Protein AF-A0A374HXA7-F1 (afdb_monomer)

Radius of gyration: 33.45 Å; Cα contacts (8 Å, |Δi|>4): 1438; chains: 1; bounding box: 85×51×98 Å

Solvent-accessible surface area (backbone atoms only — not comparable to full-atom values): 37582 Å² total; per-residue (Å²): 129,77,46,57,69,75,50,58,66,59,47,83,54,47,53,23,34,38,79,56,35,94,70,62,33,41,44,77,43,70,46,95,61,32,45,56,42,72,43,68,45,70,89,62,51,82,72,79,37,51,30,40,74,15,25,34,82,75,43,75,74,62,64,62,28,58,58,77,46,30,28,41,31,33,42,71,48,65,69,57,17,56,56,17,48,23,6,23,56,74,55,38,49,47,51,46,40,33,75,71,71,15,37,34,33,28,55,24,65,52,93,85,64,51,44,26,39,43,86,40,68,50,73,89,54,49,69,54,46,46,38,56,70,87,42,48,52,41,41,76,64,45,59,63,50,49,54,50,42,48,74,71,70,35,42,35,40,44,44,42,46,38,64,42,48,34,9,43,32,33,54,71,71,51,82,58,89,52,55,45,37,38,16,39,75,57,72,57,32,30,28,49,46,52,54,51,51,48,50,56,51,46,20,63,78,63,74,42,64,68,74,45,77,36,57,28,36,31,89,70,79,26,52,56,62,21,27,34,37,29,34,97,87,50,77,52,74,48,53,27,59,80,28,64,69,34,27,40,56,74,66,40,32,46,46,44,71,26,32,48,68,29,92,60,21,30,59,56,34,54,27,24,24,40,38,41,61,31,42,61,32,64,73,81,36,56,92,73,47,46,66,59,24,36,10,21,40,30,30,30,38,76,66,16,47,54,50,49,62,67,30,42,82,55,36,51,75,46,86,45,50,68,68,55,51,40,38,94,36,62,34,47,68,35,40,40,70,76,46,78,62,36,78,58,56,49,76,46,64,85,46,94,54,39,73,74,72,54,81,52,72,80,53,63,46,62,52,53,57,70,70,56,57,54,63,62,64,49,57,60,62,70,49,89,62,78,95,40,56,82,77,60,14,32,22,39,32,26,40,35,64,64,35,47,97,31,32,63,61,18,52,52,26,61,74,48,32,57,48,81,41,49,36,36,33,39,19,27,33,50,39,88,53,61,28,51,60,51,46,56,53,48,35,76,73,38,89,47,38,44,74,45,82,44,74,66,53,51,65,23,38,25,47,43,58,33,58,73,73,50,83,29,49,22,39,32,41,48,59,31,64,25,39,45,39,48,50,35,66,42,53,38,51,50,51,14,60,77,66,71,33,50,26,16,36,32,50,39,57,30,35,92,90,41,85,75,73,61,94,68,69,59,75,48,77,34,40,14,67,56,46,37,35,33,47,36,35,65,56,31,64,52,55,56,43,58,36,35,34,40,36,81,81,39,75,91,60,69,51,56,46,87,31,80,31,54,37,31,42,39,39,50,46,60,53,26,65,72,31,75,29,34,29,38,33,41,47,53,39,37,38,50,66,77,82,58,82,83,41,85,85,55,52,91,52,69,69,51,50,53,33,37,53,48,34,51,52,50,42,63,73,66,58,81,78,86,43,77,64,42,54,45,17,46,48,26,34,55,22,52,54,28,39,50,49,30,35,48,35,60,69,54,68,36,51,85,80,41,46,67,62,39,50,54,18,46,52,40,24,43,72,39,18,70,38,39,73,82,40,87,48,55,71,67,54,35,50,50,22,56,44,27,47,80,42,56,65,57,56,42,50,52,52,52,56,49,39,67,74,66,70,64,88,64,62,79,112

Sequence (717 aa):
MENISRIKEKCVGCKSCEQSCPKHCISMVENKEGFWYPSVDEKSCIECKVCLKKCPVENTEFHRNEPHKVWAWRNKNDVDIMRSASGGAADSAAKTILQMGGVVYGAAYDEQLAVSHIEVTDEAEREKLQSSKYVQSDPKDSYTKVKQRLSEGKTVLFTGTPCQIAGLYAFLGGNPENLYTVDLICHGVPSPKFFKKYLEYQNKQMAGRVIYFNFRSKDKRGWGTQYLLKTKTKTKTKTLSLDRYGKHFMDGDCYRESCYQCAYANTSRVGDLTVGDFWGSAKNHPNFYSPKGVSSVFVNTEKGQKLFEMMRVLAEVEEATLEEGMVKQGNLIKPSMRPNERNTFYEKIDEDNFMGDLKVGIQPKERLKAVIPAGAVRLLKKWGGGVTEENYKVSVIVPVYNVAPFLEKCVESILSQTWDFIEIILVDDGSTDNSGLICDQMKQKDDRVKVLHKSNGGVSAARNSGMEIASGGFICFVDGDDYVMPDYVEYMLEQLIKNDADIALTTQMFGNFDEKQVKNDEITTWNGEDAVEAILCYRVPIGCYCKLFRADFLEDVRFIPEIFIGEGFNFNVAVFQKADKVVVGKRKTYYYRRDNPTSAMTKFSIKKCECGLWALDVIKQNLKIHSKRIDAAWTYANWRTHSDFYDMCVLARVEKEYPEMYKKCLKVTRKDALSALYVPTSKQNKLRAVIMWVCPVAISFAMRVRKLKYHVNVSNR

Mean predicted aligned error: 14.67 Å

Structure (mmCIF, N/CA/C/O backbone):
data_AF-A0A374HXA7-F1
#
_entry.id   AF-A0A374HXA7-F1
#
loop_
_atom_site.group_PDB
_atom_site.id
_atom_site.type_symbol
_atom_site.label_atom_id
_atom_site.label_alt_id
_atom_site.label_comp_id
_atom_site.label_asym_id
_atom_site.label_entity_id
_atom_site.label_seq_id
_atom_site.pdbx_PDB_ins_code
_atom_site.Cartn_x
_atom_site.Cartn_y
_atom_site.Cartn_z
_atom_site.occupancy
_atom_site.B_iso_or_equiv
_atom_site.auth_seq_id
_atom_site.auth_comp_id
_atom_site.auth_asym_id
_atom_site.auth_atom_id
_atom_site.pdbx_PDB_model_num
ATOM 1 N N . MET A 1 1 ? -9.224 16.517 45.996 1.00 68.94 1 MET A N 1
ATOM 2 C CA . MET A 1 1 ? -10.367 15.589 46.108 1.00 68.94 1 MET A CA 1
ATOM 3 C C . MET A 1 1 ? -10.057 14.274 45.420 1.00 68.94 1 MET A C 1
ATOM 5 O O . MET A 1 1 ? -9.397 14.265 44.383 1.00 68.94 1 MET A O 1
ATOM 9 N N . GLU A 1 2 ? -10.547 13.168 45.967 1.00 88.44 2 GLU A N 1
ATOM 10 C CA . GLU A 1 2 ? -10.361 11.831 45.398 1.00 88.44 2 GLU A CA 1
ATOM 11 C C . GLU A 1 2 ? -11.496 11.499 44.413 1.00 88.44 2 GLU A C 1
ATOM 13 O O . GLU A 1 2 ? -12.409 10.725 44.697 1.00 88.44 2 GLU A O 1
ATOM 18 N N . ASN A 1 3 ? -11.468 12.143 43.244 1.00 93.75 3 ASN A N 1
ATOM 19 C CA . ASN A 1 3 ? -12.475 11.987 42.193 1.00 93.75 3 ASN A CA 1
ATOM 20 C C . ASN A 1 3 ? -11.829 11.849 40.798 1.00 93.75 3 ASN A C 1
ATOM 22 O O . ASN A 1 3 ? -10.604 11.787 40.661 1.00 93.75 3 ASN A O 1
ATOM 26 N N . ILE A 1 4 ? -12.662 11.790 39.752 1.00 96.12 4 ILE A N 1
ATOM 27 C CA . ILE A 1 4 ? -12.236 11.541 38.367 1.00 96.12 4 ILE A CA 1
ATOM 28 C C . ILE A 1 4 ? -11.246 12.576 37.810 1.00 96.12 4 ILE A C 1
ATOM 30 O O . ILE A 1 4 ? -10.474 12.243 36.910 1.00 96.12 4 ILE A O 1
ATOM 34 N N . SER A 1 5 ? -11.189 13.790 38.366 1.00 94.06 5 SER A N 1
ATOM 35 C CA . SER A 1 5 ? -10.244 14.830 37.937 1.00 94.06 5 SER A CA 1
ATOM 36 C C . SER A 1 5 ? -8.780 14.381 38.054 1.00 94.06 5 SER A C 1
ATOM 38 O O . SER A 1 5 ? -7.917 14.900 37.346 1.00 94.06 5 SER A O 1
ATOM 40 N N . ARG A 1 6 ? -8.477 13.368 38.884 1.00 93.88 6 ARG A N 1
ATOM 41 C CA . ARG A 1 6 ? -7.122 12.804 39.018 1.00 93.88 6 ARG A CA 1
ATOM 42 C C . ARG A 1 6 ? -6.629 12.051 37.776 1.00 93.88 6 ARG A C 1
ATOM 44 O O . ARG A 1 6 ? -5.423 11.912 37.599 1.00 93.88 6 ARG A O 1
ATOM 51 N N . ILE A 1 7 ? -7.541 11.565 36.929 1.00 95.19 7 ILE A N 1
ATOM 52 C CA . ILE A 1 7 ? -7.211 10.724 35.768 1.00 95.19 7 ILE A CA 1
ATOM 53 C C . ILE A 1 7 ? -6.470 11.523 34.686 1.00 95.19 7 ILE A C 1
ATOM 55 O O . ILE A 1 7 ? -5.602 10.972 34.006 1.00 95.19 7 ILE A O 1
ATOM 59 N N . LYS A 1 8 ? -6.777 12.823 34.550 1.00 93.88 8 LYS A N 1
ATOM 60 C CA . LYS A 1 8 ? -6.122 13.748 33.608 1.00 93.88 8 LYS A CA 1
ATOM 61 C C . LYS A 1 8 ? -5.997 13.131 32.201 1.00 93.88 8 LYS A C 1
ATOM 63 O O . LYS A 1 8 ? -6.956 12.549 31.692 1.00 93.88 8 LYS A O 1
ATOM 68 N N . GLU A 1 9 ? -4.818 13.222 31.587 1.00 94.25 9 GLU A N 1
ATOM 69 C CA . GLU A 1 9 ? -4.494 12.764 30.227 1.00 94.25 9 GLU A CA 1
ATOM 70 C C . GLU A 1 9 ? -4.690 11.257 30.004 1.00 94.25 9 GLU A C 1
ATOM 72 O O . GLU A 1 9 ? -4.913 10.834 28.870 1.00 94.25 9 GLU A O 1
ATOM 77 N N . LYS A 1 10 ? -4.711 10.448 31.074 1.00 96.81 10 LYS A N 1
ATOM 78 C CA . LYS A 1 10 ? -4.969 9.001 30.986 1.00 96.81 10 LYS A CA 1
ATOM 79 C C . LYS A 1 10 ? -6.426 8.666 30.674 1.00 96.81 10 LYS A C 1
ATOM 81 O O . LYS A 1 10 ? -6.727 7.515 30.374 1.00 96.81 10 LYS A O 1
ATOM 86 N N . CYS A 1 11 ? -7.341 9.636 30.769 1.00 97.44 11 CYS A N 1
ATOM 87 C CA . CYS A 1 11 ? -8.768 9.429 30.514 1.00 97.44 11 CYS A CA 1
ATOM 88 C C . CYS A 1 11 ? -8.961 8.797 29.133 1.00 97.44 11 CYS A C 1
ATOM 90 O O . CYS A 1 11 ? -8.232 9.114 28.219 1.00 97.44 11 CYS A O 1
ATOM 92 N N . VAL A 1 12 ? -9.937 7.919 28.932 1.00 97.12 12 VAL A N 1
ATOM 93 C CA . VAL A 1 12 ? -10.193 7.328 27.599 1.00 97.12 12 VAL A CA 1
ATOM 94 C C . VAL A 1 12 ? -11.426 7.924 26.915 1.00 97.12 12 VAL A C 1
ATOM 96 O O . VAL A 1 12 ? -11.787 7.526 25.814 1.00 97.12 12 VAL A O 1
ATOM 99 N N . GLY A 1 13 ? -12.083 8.890 27.565 1.00 96.75 13 GLY A N 1
ATOM 100 C CA . GLY A 1 13 ? -13.250 9.593 27.029 1.00 96.75 13 GLY A CA 1
ATOM 101 C C . GLY A 1 13 ? -14.524 8.743 26.917 1.00 96.75 13 GLY A C 1
ATOM 102 O O . GLY A 1 13 ? -15.395 9.070 26.122 1.00 96.75 13 GLY A O 1
ATOM 103 N N . CYS A 1 14 ? -14.650 7.663 27.695 1.00 96.88 14 CYS A N 1
ATOM 104 C CA . CYS A 1 14 ? -15.770 6.716 27.617 1.00 96.88 14 CYS A CA 1
ATOM 105 C C . CYS A 1 14 ? -17.071 7.180 28.304 1.00 96.88 14 CYS A C 1
ATOM 107 O O . CYS A 1 14 ? -18.070 6.480 28.237 1.00 96.88 14 CYS A O 1
ATOM 109 N N . LYS A 1 15 ? -17.071 8.323 29.006 1.00 97.44 15 LYS A N 1
ATOM 110 C CA . LYS A 1 15 ? -18.226 8.882 29.749 1.00 97.44 15 LYS A CA 1
ATOM 111 C C . LYS A 1 15 ? -18.826 8.010 30.868 1.00 97.44 15 LYS A C 1
ATOM 113 O O . LYS A 1 15 ? -19.816 8.408 31.474 1.00 97.44 15 LYS A O 1
ATOM 118 N N . SER A 1 16 ? -18.203 6.884 31.231 1.00 97.88 16 SER A N 1
ATOM 119 C CA . SER A 1 16 ? -18.674 6.036 32.344 1.00 97.88 16 SER A CA 1
ATOM 120 C C . SER A 1 16 ? -18.820 6.813 33.662 1.00 97.88 16 SER A C 1
ATOM 122 O O . SER A 1 16 ? -19.809 6.666 34.376 1.00 97.88 16 SER A O 1
ATOM 124 N N . CYS A 1 17 ? -17.861 7.692 33.972 1.00 97.75 17 CYS A N 1
ATOM 125 C CA . CYS A 1 17 ? -17.876 8.510 35.187 1.00 97.75 17 CYS A CA 1
ATOM 126 C C . CYS A 1 17 ? -19.043 9.510 35.241 1.00 97.75 17 CYS A C 1
ATOM 128 O O . CYS A 1 17 ? -19.656 9.649 36.296 1.00 97.75 17 CYS A O 1
ATOM 130 N N . GLU A 1 18 ? -19.350 10.167 34.121 1.00 98.19 18 GLU A N 1
ATOM 131 C CA . GLU A 1 18 ? -20.475 11.096 33.965 1.00 98.19 18 GLU A CA 1
ATOM 132 C C . GLU A 1 18 ? -21.802 10.358 34.168 1.00 98.19 18 GLU A C 1
ATOM 134 O O . GLU A 1 18 ? -22.585 10.720 35.043 1.00 98.19 18 GLU A O 1
ATOM 139 N N . GLN A 1 19 ? -21.999 9.248 33.450 1.00 98.00 19 GLN A N 1
ATOM 140 C CA . GLN A 1 19 ? -23.232 8.458 33.520 1.00 98.00 19 GLN A CA 1
ATOM 141 C C . GLN A 1 19 ? -23.414 7.738 34.868 1.00 98.00 19 GLN A C 1
ATOM 143 O O . GLN A 1 19 ? -24.538 7.434 35.256 1.00 98.00 19 GLN A O 1
ATOM 148 N N . SER A 1 20 ? -22.330 7.474 35.606 1.00 97.62 20 SER A N 1
ATOM 149 C CA . SER A 1 20 ? -22.387 6.837 36.932 1.00 97.62 20 SER A CA 1
ATOM 150 C C . SER A 1 20 ? -22.586 7.822 38.086 1.00 97.62 20 SER A C 1
ATOM 152 O O . SER A 1 20 ? -22.732 7.384 39.228 1.00 97.62 20 SER A O 1
ATOM 154 N N . CYS A 1 21 ? -22.499 9.134 37.849 1.00 97.62 21 CYS A N 1
ATOM 155 C CA . CYS A 1 21 ? -22.486 10.113 38.930 1.00 97.62 21 CYS A CA 1
ATOM 156 C C . CYS A 1 21 ? -23.879 10.258 39.573 1.00 97.62 21 CYS A C 1
ATOM 158 O O . CYS A 1 21 ? -24.781 10.787 38.926 1.00 97.62 21 CYS A O 1
ATOM 160 N N . PRO A 1 22 ? -24.067 9.905 40.862 1.00 96.44 22 PRO A N 1
ATOM 161 C CA . PRO A 1 22 ? -25.383 9.968 41.508 1.00 96.44 22 PRO A CA 1
ATOM 162 C C . PRO A 1 22 ? -25.876 11.400 41.764 1.00 96.44 22 PRO A C 1
ATOM 164 O O . PRO A 1 22 ? -27.044 11.607 42.073 1.00 96.44 22 PRO A O 1
ATOM 167 N N . LYS A 1 23 ? -24.981 12.392 41.690 1.00 97.50 23 LYS A N 1
ATOM 168 C CA . LYS A 1 23 ? -25.300 13.817 41.854 1.00 97.50 23 LYS A CA 1
ATOM 169 C C . LYS A 1 23 ? -25.312 14.582 40.535 1.00 97.50 23 LYS A C 1
ATOM 171 O O . LYS A 1 23 ? -25.520 15.786 40.562 1.00 97.50 23 LYS A O 1
ATOM 176 N N . HIS A 1 24 ? -25.054 13.908 39.409 1.00 96.56 24 HIS A N 1
ATOM 177 C CA . HIS A 1 24 ? -24.938 14.534 38.088 1.00 96.56 24 HIS A CA 1
ATOM 178 C C . HIS A 1 24 ? -23.990 15.752 38.062 1.00 96.56 24 HIS A C 1
ATOM 180 O O . HIS A 1 24 ? -24.164 16.674 37.276 1.00 96.56 24 HIS A O 1
ATOM 186 N N . CYS A 1 25 ? -22.964 15.752 38.922 1.00 97.12 25 CYS A N 1
ATOM 187 C CA . CYS A 1 25 ? -22.011 16.854 39.075 1.00 97.12 25 CYS A CA 1
ATOM 188 C C . CYS A 1 25 ? -20.751 16.685 38.208 1.00 97.12 25 CYS A C 1
ATOM 190 O O . CYS A 1 25 ? -19.759 17.376 38.416 1.00 97.12 25 CYS A O 1
ATOM 192 N N . ILE A 1 26 ? -20.749 15.719 37.286 1.00 97.94 26 ILE A N 1
ATOM 193 C CA . ILE A 1 26 ? -19.652 15.465 36.348 1.00 97.94 26 ILE A CA 1
ATOM 194 C C . ILE A 1 26 ? -20.184 15.752 34.952 1.00 97.94 26 ILE A C 1
ATOM 196 O O . ILE A 1 26 ? -21.222 15.211 34.586 1.00 97.94 26 ILE A O 1
ATOM 200 N N . SER A 1 27 ? -19.466 16.566 34.186 1.00 96.94 27 SER A N 1
ATOM 201 C CA . SER A 1 27 ? -19.763 16.860 32.782 1.00 96.94 27 SER A CA 1
ATOM 202 C C . SER A 1 27 ? -18.534 16.619 31.917 1.00 96.94 27 SER A C 1
ATOM 204 O O . SER A 1 27 ? -17.401 16.784 32.369 1.00 96.94 27 SER A O 1
ATOM 206 N N . MET A 1 28 ? -18.731 16.209 30.671 1.00 96.44 28 MET A N 1
ATOM 207 C CA . MET A 1 28 ? -17.635 16.003 29.724 1.00 96.44 28 MET A CA 1
ATOM 208 C C . MET A 1 28 ? -17.386 17.271 28.906 1.00 96.44 28 MET A C 1
ATOM 210 O O . MET A 1 28 ? -18.172 17.621 28.030 1.00 96.44 28 MET A O 1
ATOM 214 N N . VAL A 1 29 ? -16.274 17.951 29.186 1.00 96.00 29 VAL A N 1
ATOM 215 C CA . VAL A 1 29 ? -15.919 19.245 28.589 1.00 96.00 29 VAL A CA 1
ATOM 216 C C . VAL A 1 29 ? -14.801 19.065 27.568 1.00 96.00 29 VAL A C 1
ATOM 218 O O . VAL A 1 29 ? -13.865 18.290 27.770 1.00 96.00 29 VAL A O 1
ATOM 221 N N . GLU A 1 30 ? -14.914 19.768 26.445 1.00 95.69 30 GLU A N 1
ATOM 222 C CA . GLU A 1 30 ? -13.902 19.802 25.392 1.00 95.69 30 GLU A CA 1
ATOM 223 C C . GLU A 1 30 ? -12.666 20.593 25.856 1.00 95.69 30 GLU A C 1
ATOM 225 O O . GLU A 1 30 ? -12.782 21.718 26.342 1.00 95.69 30 GLU A O 1
ATOM 230 N N . ASN A 1 31 ? -11.471 20.012 25.726 1.00 95.75 31 ASN A N 1
ATOM 231 C CA . ASN A 1 31 ? -10.217 20.726 25.966 1.00 95.75 31 ASN A CA 1
ATOM 232 C C . ASN A 1 31 ? -9.787 21.542 24.728 1.00 95.75 31 ASN A C 1
ATOM 234 O O . ASN A 1 31 ? -10.394 21.459 23.664 1.00 95.75 31 ASN A O 1
ATOM 238 N N . LYS A 1 32 ? -8.677 22.287 24.824 1.00 96.00 32 LYS A N 1
ATOM 239 C CA . LYS A 1 32 ? -8.148 23.093 23.702 1.00 96.00 32 LYS A CA 1
ATOM 240 C C . LYS A 1 32 ? -7.910 22.302 22.401 1.00 96.00 32 LYS A C 1
ATOM 242 O O . LYS A 1 32 ? -8.096 22.839 21.311 1.00 96.00 32 LYS A O 1
ATOM 247 N N . GLU A 1 33 ? -7.542 21.024 22.512 1.00 96.94 33 GLU A N 1
ATOM 248 C CA . GLU A 1 33 ? -7.265 20.132 21.375 1.00 96.94 33 GLU A CA 1
ATOM 249 C C . GLU A 1 33 ? -8.539 19.539 20.752 1.00 96.94 33 GLU A C 1
ATOM 251 O O . GLU A 1 33 ? -8.500 18.966 19.661 1.00 96.94 33 GLU A O 1
ATOM 256 N N . GLY A 1 34 ? -9.678 19.667 21.434 1.00 97.06 34 GLY A N 1
ATOM 257 C CA . GLY A 1 34 ? -10.958 19.136 20.993 1.00 97.06 34 GLY A CA 1
ATOM 258 C C . GLY A 1 34 ? -11.357 17.787 21.571 1.00 97.06 34 GLY A C 1
ATOM 259 O O . GLY A 1 34 ? -12.318 17.191 21.095 1.00 97.06 34 GLY A O 1
ATOM 260 N N . PHE A 1 35 ? -10.614 17.261 22.543 1.00 97.94 35 PHE A N 1
ATOM 261 C CA . PHE A 1 35 ? -10.935 16.002 23.214 1.00 97.94 35 PHE A CA 1
ATOM 262 C C . PHE A 1 35 ? -11.788 16.253 24.455 1.00 97.94 35 PHE A C 1
ATOM 264 O O . PHE A 1 35 ? -11.532 17.188 25.213 1.00 97.94 35 PHE A O 1
ATOM 271 N N . TRP A 1 36 ? -12.743 15.364 24.727 1.00 95.50 36 TRP A N 1
ATOM 272 C CA . TRP A 1 36 ? -13.553 15.451 25.942 1.00 95.50 36 TRP A CA 1
ATOM 273 C C . TRP A 1 36 ? -12.851 14.849 27.165 1.00 95.50 36 TRP A C 1
ATOM 275 O O . TRP A 1 36 ? -12.339 13.718 27.122 1.00 95.50 36 TRP A O 1
ATOM 285 N N . TYR A 1 37 ? -12.888 15.596 28.267 1.00 97.00 37 TYR A N 1
ATOM 286 C CA . TYR A 1 37 ? -12.407 15.208 29.591 1.00 97.00 37 TYR A CA 1
ATOM 287 C C . TYR A 1 37 ? -13.462 15.523 30.659 1.00 97.00 37 TYR A C 1
ATOM 289 O O . TYR A 1 37 ? -14.239 16.462 30.494 1.00 97.00 37 TYR A O 1
ATOM 297 N N . PRO A 1 38 ? -13.506 14.753 31.755 1.00 97.06 38 PRO A N 1
ATOM 298 C CA . PRO A 1 38 ? -14.453 15.011 32.826 1.00 97.06 38 PRO A CA 1
ATOM 299 C C . PRO A 1 38 ? -14.080 16.286 33.591 1.00 97.06 38 PRO A C 1
ATOM 301 O O . PRO A 1 38 ? -12.936 16.458 34.009 1.00 97.06 38 PRO A O 1
ATOM 304 N N . SER A 1 39 ? -15.073 17.140 33.808 1.00 97.06 39 SER A N 1
ATOM 305 C CA . SER A 1 39 ? -15.059 18.296 34.697 1.00 97.06 39 SER A CA 1
ATOM 306 C C . SER A 1 39 ? -16.038 18.041 35.837 1.00 97.06 39 SER A C 1
ATOM 308 O O . SER A 1 39 ? -17.161 17.588 35.602 1.00 97.06 39 SER A O 1
ATOM 310 N N . VAL A 1 40 ? -15.608 18.293 37.071 1.00 97.50 40 VAL A N 1
ATOM 311 C CA . VAL A 1 40 ? -16.397 18.031 38.279 1.00 97.50 40 VAL A CA 1
ATOM 312 C C . VAL A 1 40 ? -16.794 19.359 38.907 1.00 97.50 40 VAL A C 1
ATOM 314 O O . VAL A 1 40 ? -15.923 20.164 39.225 1.00 97.50 40 VAL A O 1
ATOM 317 N N . ASP A 1 41 ? -18.090 19.568 39.136 1.00 97.00 41 ASP A N 1
ATOM 318 C CA . ASP A 1 41 ? -18.549 20.608 40.054 1.00 97.00 41 ASP A CA 1
ATOM 319 C C . ASP A 1 41 ? -18.222 20.179 41.487 1.00 97.00 41 ASP A C 1
ATOM 321 O O . ASP A 1 41 ? -18.891 19.331 42.088 1.00 97.00 41 ASP A O 1
ATOM 325 N N . GLU A 1 42 ? -17.146 20.757 42.011 1.00 94.19 42 GLU A N 1
ATOM 326 C CA . GLU A 1 42 ? -16.583 20.430 43.317 1.00 94.19 42 GLU A CA 1
ATOM 327 C C . GLU A 1 42 ? -17.571 20.695 44.458 1.00 94.19 42 GLU A C 1
ATOM 329 O O . GLU A 1 42 ? -17.566 19.965 45.445 1.00 94.19 42 GLU A O 1
ATOM 334 N N . LYS A 1 43 ? -18.466 21.683 44.307 1.00 95.19 43 LYS A N 1
ATOM 335 C CA . LYS A 1 43 ? -19.445 22.045 45.344 1.00 95.19 43 LYS A CA 1
ATOM 336 C C . LYS A 1 43 ? -20.555 21.006 45.482 1.00 95.19 43 LYS A C 1
ATOM 338 O O . LYS A 1 43 ? -21.048 20.776 46.581 1.00 95.19 43 LYS A O 1
ATOM 343 N N . SER A 1 44 ? -20.939 20.380 44.372 1.00 95.94 44 SER A N 1
ATOM 344 C CA . SER A 1 44 ? -21.995 19.360 44.328 1.00 95.94 44 SER A CA 1
ATOM 345 C C . SER A 1 44 ? -21.462 17.934 44.531 1.00 95.94 44 SER A C 1
ATOM 347 O O . SER A 1 44 ? -22.234 16.993 44.742 1.00 95.94 44 SER A O 1
ATOM 349 N N . CYS A 1 45 ? -20.143 17.747 44.455 1.00 96.31 45 CYS A N 1
ATOM 350 C CA . CYS A 1 45 ? -19.500 16.451 44.611 1.00 96.31 45 CYS A CA 1
ATOM 351 C C . CYS A 1 45 ? -19.534 15.979 46.073 1.00 96.31 45 CYS A C 1
ATOM 353 O O . CYS A 1 45 ? -18.953 16.595 46.956 1.00 96.31 45 CYS A O 1
ATOM 355 N N . ILE A 1 46 ? -20.141 14.816 46.315 1.00 95.88 46 ILE A N 1
ATOM 356 C CA . ILE A 1 46 ? -20.201 14.180 47.646 1.00 95.88 46 ILE A CA 1
ATOM 357 C C . ILE A 1 46 ? -19.033 13.215 47.926 1.00 95.88 46 ILE A C 1
ATOM 359 O O . ILE A 1 46 ? -19.147 12.345 48.781 1.00 95.88 46 ILE A O 1
ATOM 363 N N . GLU A 1 47 ? -17.967 13.263 47.122 1.00 94.62 47 GLU A N 1
ATOM 364 C CA . GLU A 1 47 ? -16.771 12.408 47.246 1.00 94.62 47 GLU A CA 1
ATOM 365 C C . GLU A 1 47 ? -17.030 10.888 47.373 1.00 94.62 47 GLU A C 1
ATOM 367 O O . GLU A 1 47 ? -16.216 10.136 47.897 1.00 94.62 47 GLU A O 1
ATOM 372 N N . CYS A 1 48 ? -18.132 10.380 46.812 1.00 96.00 48 CYS A N 1
ATOM 373 C CA . CYS A 1 48 ? -18.502 8.957 46.895 1.00 96.00 48 CYS A CA 1
ATOM 374 C C . CYS A 1 48 ? -17.548 7.985 46.162 1.00 96.00 48 CYS A C 1
ATOM 376 O O . CYS A 1 48 ? -17.735 6.767 46.217 1.00 96.00 48 CYS A O 1
ATOM 378 N N . LYS A 1 49 ? -16.564 8.507 45.412 1.00 96.50 49 LYS A N 1
ATOM 379 C CA . LYS A 1 49 ? -15.579 7.770 44.590 1.00 96.50 49 LYS A CA 1
ATOM 380 C C . LYS A 1 49 ? -16.164 6.848 43.509 1.00 96.50 49 LYS A C 1
ATOM 382 O O . LYS A 1 49 ? -15.413 6.139 42.841 1.00 96.50 49 LYS A O 1
ATOM 387 N N . VAL A 1 50 ? -17.479 6.874 43.274 1.00 97.12 50 VAL A N 1
ATOM 388 C CA . VAL A 1 50 ? -18.145 6.050 42.246 1.00 97.12 50 VAL A CA 1
ATOM 389 C C . VAL A 1 50 ? -17.533 6.291 40.867 1.00 97.12 50 VAL A C 1
ATOM 391 O O . VAL A 1 50 ? -17.265 5.340 40.143 1.00 97.12 50 VAL A O 1
ATOM 394 N N . CYS A 1 51 ? -17.219 7.542 40.527 1.00 97.12 51 CYS A N 1
ATOM 395 C CA . CYS A 1 51 ? -16.596 7.884 39.251 1.00 97.12 51 CYS A CA 1
ATOM 396 C C . CYS A 1 51 ? -15.244 7.184 39.013 1.00 97.12 51 CYS A C 1
ATOM 398 O O . CYS A 1 51 ? -14.965 6.807 37.879 1.00 97.12 51 CYS A O 1
ATOM 400 N N . LEU A 1 52 ? -14.443 6.965 40.063 1.00 96.69 52 LEU A N 1
ATOM 401 C CA . LEU A 1 52 ? -13.175 6.231 39.992 1.00 96.69 52 LEU A CA 1
ATOM 402 C C . LEU A 1 52 ? -13.412 4.721 39.919 1.00 96.69 52 LEU A C 1
ATOM 404 O O . LEU A 1 52 ? -12.867 4.065 39.038 1.00 96.69 52 LEU A O 1
ATOM 408 N N . LYS A 1 53 ? -14.305 4.183 40.762 1.00 95.94 53 LYS A N 1
ATOM 409 C CA . LYS A 1 53 ? -14.701 2.760 40.726 1.00 95.94 53 LYS A CA 1
ATOM 410 C C . LYS A 1 53 ? -15.265 2.338 39.367 1.00 95.94 53 LYS A C 1
ATOM 412 O O . LYS A 1 53 ? -15.148 1.185 38.981 1.00 95.94 53 LYS A O 1
ATOM 417 N N . LYS A 1 54 ? -15.885 3.274 38.647 1.00 96.69 54 LYS A N 1
ATOM 418 C CA . LYS A 1 54 ? -16.486 3.072 37.324 1.00 96.69 54 LYS A CA 1
ATOM 419 C C . LYS A 1 54 ? -15.572 3.527 36.176 1.00 96.69 54 LYS A C 1
ATOM 421 O O . LYS A 1 54 ? -15.992 3.521 35.021 1.00 96.69 54 LYS A O 1
ATOM 426 N N . CYS A 1 55 ? -14.328 3.918 36.458 1.00 97.31 55 CYS A N 1
ATOM 427 C CA . CYS A 1 55 ? -13.362 4.340 35.447 1.00 97.31 55 CYS A CA 1
ATOM 428 C C . CYS A 1 55 ? -12.548 3.140 34.933 1.00 97.31 55 CYS A C 1
ATOM 430 O O . CYS A 1 55 ? -11.881 2.487 35.735 1.00 97.31 55 CYS A O 1
ATOM 432 N N . PRO A 1 56 ? -12.499 2.873 33.616 1.00 97.00 56 PRO A N 1
ATOM 433 C CA . PRO A 1 56 ? -11.701 1.764 33.083 1.00 97.00 56 PRO A CA 1
ATOM 434 C C . PRO A 1 56 ? -10.185 1.945 33.289 1.00 97.00 56 PRO A C 1
ATOM 436 O O . PRO A 1 56 ? -9.454 0.968 33.365 1.00 97.00 56 PRO A O 1
ATOM 439 N N . VAL A 1 57 ? -9.707 3.185 33.452 1.00 96.69 57 VAL A N 1
ATOM 440 C CA . VAL A 1 57 ? -8.286 3.489 33.727 1.00 96.69 57 VAL A CA 1
ATOM 441 C C . VAL A 1 57 ? -7.856 3.037 35.127 1.00 96.69 57 VAL A C 1
ATOM 443 O O . VAL A 1 57 ? -6.686 2.758 35.346 1.00 96.69 57 VAL A O 1
ATOM 446 N N . GLU A 1 58 ? -8.796 2.958 36.069 1.00 95.19 58 GLU A N 1
ATOM 447 C CA . GLU A 1 58 ? -8.554 2.469 37.436 1.00 95.19 58 GLU A CA 1
ATOM 448 C C . GLU A 1 58 ? -8.815 0.958 37.559 1.00 95.19 58 GLU A C 1
ATOM 450 O O . GLU A 1 58 ? -8.525 0.363 38.589 1.00 95.19 58 GLU A O 1
ATOM 455 N N . ASN A 1 59 ? -9.377 0.334 36.518 1.00 91.50 59 ASN A N 1
ATOM 456 C CA . ASN A 1 59 ? -9.825 -1.060 36.517 1.00 91.50 59 ASN A CA 1
ATOM 457 C C . ASN A 1 59 ? -9.341 -1.773 35.242 1.00 91.50 59 ASN A C 1
ATOM 459 O O . ASN A 1 59 ? -10.131 -2.379 34.518 1.00 91.50 59 ASN A O 1
ATOM 463 N N . THR A 1 60 ? -8.048 -1.657 34.923 1.00 89.62 60 THR A N 1
ATOM 464 C CA . THR A 1 60 ? -7.492 -2.122 33.638 1.00 89.62 60 THR A CA 1
ATOM 465 C C . THR A 1 60 ? -7.547 -3.632 33.448 1.00 89.62 60 THR A C 1
ATOM 467 O O . THR A 1 60 ? -7.599 -4.071 32.301 1.00 89.62 60 THR A O 1
ATOM 470 N N . GLU A 1 61 ? -7.572 -4.407 34.532 1.00 88.81 61 GLU A N 1
ATOM 471 C CA . GLU A 1 61 ? -7.607 -5.878 34.505 1.00 88.81 61 GLU A CA 1
ATOM 472 C C . GLU A 1 61 ? -9.028 -6.444 34.402 1.00 88.81 61 GLU A C 1
ATOM 474 O O . GLU A 1 61 ? -9.226 -7.650 34.274 1.00 88.81 61 GLU A O 1
ATOM 479 N N . PHE A 1 62 ? -10.049 -5.585 34.458 1.00 89.44 62 PHE A N 1
ATOM 480 C CA . PHE A 1 62 ? -11.427 -6.043 34.446 1.00 89.44 62 PHE A CA 1
ATOM 481 C C . PHE A 1 62 ? -11.822 -6.601 33.073 1.00 89.44 62 PHE A C 1
ATOM 483 O O . PHE A 1 62 ? -11.725 -5.904 32.062 1.00 89.44 62 PHE A O 1
ATOM 490 N N . HIS A 1 63 ? -12.323 -7.841 33.067 1.00 91.25 63 HIS A N 1
ATOM 491 C CA . HIS A 1 63 ? -12.831 -8.540 31.882 1.00 91.25 63 HIS A CA 1
ATOM 492 C C . HIS A 1 63 ? -11.796 -8.687 30.749 1.00 91.25 63 HIS A C 1
ATOM 494 O O . HIS A 1 63 ? -12.084 -8.422 29.581 1.00 91.25 63 HIS A O 1
ATOM 500 N N . ARG A 1 64 ? -10.573 -9.090 31.105 1.00 93.94 64 ARG A N 1
ATOM 501 C CA . ARG A 1 64 ? -9.502 -9.429 30.163 1.00 93.94 64 ARG A CA 1
ATOM 502 C C . ARG A 1 64 ? -9.559 -10.894 29.764 1.00 93.94 64 ARG A C 1
ATOM 504 O O . ARG A 1 64 ? -9.720 -11.752 30.625 1.00 93.94 64 ARG A O 1
ATOM 511 N N . ASN A 1 65 ? -9.419 -11.160 28.472 1.00 95.25 65 ASN A N 1
ATOM 512 C CA . ASN A 1 65 ? -9.498 -12.498 27.904 1.00 95.25 65 ASN A CA 1
ATOM 513 C C . ASN A 1 65 ? -8.458 -12.658 26.794 1.00 95.25 65 ASN A C 1
ATOM 515 O O . ASN A 1 65 ? -8.227 -11.724 26.024 1.00 95.25 65 ASN A O 1
ATOM 519 N N . GLU A 1 66 ? -7.878 -13.847 26.674 1.00 93.50 66 GLU A N 1
ATOM 520 C CA . GLU A 1 66 ? -7.043 -14.186 25.523 1.00 93.50 66 GLU A CA 1
ATOM 521 C C . GLU A 1 66 ? -7.904 -14.821 24.418 1.00 93.50 66 GLU A C 1
ATOM 523 O O . GLU A 1 66 ? -8.795 -15.618 24.724 1.00 93.50 66 GLU A O 1
ATOM 528 N N . PRO A 1 67 ? -7.668 -14.495 23.135 1.00 94.25 67 PRO A N 1
ATOM 529 C CA . PRO A 1 67 ? -8.373 -15.117 22.025 1.00 94.25 67 PRO A CA 1
ATOM 530 C C . PRO A 1 67 ? -8.234 -16.642 22.042 1.00 94.25 67 PRO A C 1
ATOM 532 O O . PRO A 1 67 ? -7.132 -17.176 21.949 1.00 94.25 67 PRO A O 1
ATOM 535 N N . HIS A 1 68 ? -9.359 -17.351 22.097 1.00 92.88 68 HIS A N 1
ATOM 536 C CA . HIS A 1 68 ? -9.394 -18.811 22.000 1.00 92.88 68 HIS A CA 1
ATOM 537 C C . HIS A 1 68 ? -9.176 -19.289 20.564 1.00 92.88 68 HIS A C 1
ATOM 539 O O . HIS A 1 68 ? -8.554 -20.323 20.333 1.00 92.88 68 HIS A O 1
ATOM 545 N N . LYS A 1 69 ? -9.741 -18.554 19.598 1.00 96.44 69 LYS A N 1
ATOM 546 C CA . LYS A 1 69 ? -9.677 -18.859 18.166 1.00 96.44 69 LYS A CA 1
ATOM 547 C C . LYS A 1 69 ? -9.660 -17.593 17.329 1.00 96.44 69 LYS A C 1
ATOM 549 O O . LYS A 1 69 ? -10.262 -16.585 17.710 1.00 96.44 69 LYS A O 1
ATOM 554 N N . VAL A 1 70 ? -9.035 -17.683 16.160 1.00 97.75 70 VAL A N 1
ATOM 555 C CA . VAL A 1 70 ? -9.004 -16.620 15.156 1.00 97.75 70 VAL A CA 1
ATOM 556 C C . VAL A 1 70 ? -9.564 -17.150 13.841 1.00 97.75 70 VAL A C 1
ATOM 558 O O . VAL A 1 70 ? -9.327 -18.291 13.457 1.00 97.75 70 VAL A O 1
ATOM 561 N N . TRP A 1 71 ? -10.355 -16.321 13.166 1.00 98.38 71 TRP A N 1
ATOM 562 C CA . TRP A 1 71 ? -11.041 -16.684 11.933 1.00 98.38 71 TRP A CA 1
ATOM 563 C C . TRP A 1 71 ? -10.889 -15.601 10.870 1.00 98.38 71 TRP A C 1
ATOM 565 O O . TRP A 1 71 ? -11.052 -14.407 11.141 1.00 98.38 71 TRP A O 1
ATOM 575 N N . ALA A 1 72 ? -10.664 -16.038 9.636 1.00 98.00 72 ALA A N 1
ATOM 576 C CA . ALA A 1 72 ? -10.947 -15.275 8.436 1.00 98.00 72 ALA A CA 1
ATOM 577 C C . ALA A 1 72 ? -12.465 -15.165 8.257 1.00 98.00 72 ALA A C 1
ATOM 579 O O . ALA A 1 72 ? -13.179 -16.164 8.331 1.00 98.00 72 ALA A O 1
ATOM 580 N N . TRP A 1 73 ? -12.970 -13.963 7.985 1.00 98.38 73 TRP A N 1
ATOM 581 C CA . TRP A 1 73 ? -14.402 -13.712 7.841 1.00 98.38 73 TRP A CA 1
ATOM 582 C C . TRP A 1 73 ? -14.731 -12.944 6.566 1.00 98.38 73 TRP A C 1
ATOM 584 O O . TRP A 1 73 ? -14.233 -11.832 6.343 1.00 98.38 73 TRP A O 1
ATOM 594 N N . ARG A 1 74 ? -15.650 -13.500 5.771 1.00 97.19 74 ARG A N 1
ATOM 595 C CA . ARG A 1 74 ? -16.192 -12.877 4.560 1.00 97.19 74 ARG A CA 1
ATOM 596 C C . ARG A 1 74 ? -17.712 -13.036 4.526 1.00 97.19 74 ARG A C 1
ATOM 598 O O . ARG A 1 74 ? -18.217 -14.122 4.265 1.00 97.19 74 ARG A O 1
ATOM 605 N N . ASN A 1 75 ? -18.447 -11.952 4.787 1.00 97.12 75 ASN A N 1
ATOM 606 C CA . ASN A 1 75 ? -19.910 -11.943 4.666 1.00 97.12 75 ASN A CA 1
ATOM 607 C C . ASN A 1 75 ? -20.322 -12.354 3.234 1.00 97.12 75 ASN A C 1
ATOM 609 O O . ASN A 1 75 ? -19.655 -11.993 2.271 1.00 97.12 75 ASN A O 1
ATOM 613 N N . LYS A 1 76 ? -21.395 -13.134 3.081 1.00 95.56 76 LYS A N 1
ATOM 614 C CA . LYS A 1 76 ? -21.885 -13.616 1.776 1.00 95.56 76 LYS A CA 1
ATOM 615 C C . LYS A 1 76 ? -22.619 -12.534 0.974 1.00 95.56 76 LYS A C 1
ATOM 617 O O . LYS A 1 76 ? -22.787 -12.663 -0.235 1.00 95.56 76 LYS A O 1
ATOM 622 N N . ASN A 1 77 ? -23.084 -11.474 1.634 1.00 94.12 77 ASN A N 1
ATOM 623 C CA . ASN A 1 77 ? -23.796 -10.368 1.014 1.00 94.12 77 ASN A CA 1
ATOM 624 C C . ASN A 1 77 ? -22.823 -9.273 0.556 1.00 94.12 77 ASN A C 1
ATOM 626 O O . ASN A 1 77 ? -22.235 -8.539 1.350 1.00 94.12 77 ASN A O 1
ATOM 630 N N . ASP A 1 78 ? -22.708 -9.118 -0.759 1.00 86.69 78 ASP A N 1
ATOM 631 C CA . ASP A 1 78 ? -21.817 -8.138 -1.376 1.00 86.69 78 ASP A CA 1
ATOM 632 C C . ASP A 1 78 ? -22.136 -6.682 -1.018 1.00 86.69 78 ASP A C 1
ATOM 634 O O . ASP A 1 78 ? -21.218 -5.868 -0.902 1.00 86.69 78 ASP A O 1
ATOM 638 N N . VAL A 1 79 ? -23.413 -6.330 -0.842 1.00 87.19 79 VAL A N 1
ATOM 639 C CA . VAL A 1 79 ? -23.820 -4.964 -0.474 1.00 87.19 79 VAL A CA 1
ATOM 640 C C . VAL A 1 79 ? -23.334 -4.644 0.938 1.00 87.19 79 VAL A C 1
ATOM 642 O O . VAL A 1 79 ? -22.740 -3.585 1.158 1.00 87.19 79 VAL A O 1
ATOM 645 N N . ASP A 1 80 ? -23.508 -5.586 1.865 1.00 92.81 80 ASP A N 1
ATOM 646 C CA . ASP A 1 80 ? -23.044 -5.472 3.249 1.00 92.81 80 ASP A CA 1
ATOM 647 C C . ASP A 1 80 ? -21.511 -5.380 3.323 1.00 92.81 80 ASP A C 1
ATOM 649 O O . ASP A 1 80 ? -20.966 -4.515 4.021 1.00 92.81 80 ASP A O 1
ATOM 653 N N . ILE A 1 81 ? -20.788 -6.191 2.537 1.00 92.44 81 ILE A N 1
ATOM 654 C CA . ILE A 1 81 ? -19.324 -6.085 2.442 1.00 92.44 81 ILE A CA 1
ATOM 655 C C . ILE A 1 81 ? -18.920 -4.713 1.902 1.00 92.44 81 ILE A C 1
ATOM 657 O O . ILE A 1 81 ? -18.034 -4.073 2.466 1.00 92.44 81 ILE A O 1
ATOM 661 N N . MET A 1 82 ? -19.523 -4.247 0.807 1.00 85.19 82 MET A N 1
ATOM 662 C CA . MET A 1 82 ? -19.112 -3.002 0.148 1.00 85.19 82 MET A CA 1
ATOM 663 C C . MET A 1 82 ? -19.335 -1.763 1.021 1.00 85.19 82 MET A C 1
ATOM 665 O O . MET A 1 82 ? -18.574 -0.800 0.915 1.00 85.19 82 MET A O 1
ATOM 669 N N . ARG A 1 83 ? -20.335 -1.799 1.906 1.00 90.81 83 ARG A N 1
ATOM 670 C CA . ARG A 1 83 ? -20.597 -0.745 2.897 1.00 90.81 83 ARG A CA 1
ATOM 671 C C . ARG A 1 83 ? -19.730 -0.871 4.149 1.00 90.81 83 ARG A C 1
ATOM 673 O O . ARG A 1 83 ? -19.443 0.130 4.800 1.00 90.81 83 ARG A O 1
ATOM 680 N N . SER A 1 84 ? -19.278 -2.079 4.472 1.00 95.56 84 SER A N 1
ATOM 681 C CA . SER A 1 84 ? -18.369 -2.347 5.586 1.00 95.56 84 SER A CA 1
ATOM 682 C C . SER A 1 84 ? -16.929 -1.914 5.284 1.00 95.56 84 SER A C 1
ATOM 684 O O . SER A 1 84 ? -16.488 -1.896 4.139 1.00 95.56 84 SER A O 1
ATOM 686 N N . ALA A 1 85 ? -16.138 -1.637 6.325 1.00 94.50 85 ALA A N 1
ATOM 687 C CA . ALA A 1 85 ? -14.720 -1.284 6.170 1.00 94.50 85 ALA A CA 1
ATOM 688 C C . ALA A 1 85 ? -13.860 -2.447 5.637 1.00 94.50 85 ALA A C 1
ATOM 690 O O . ALA A 1 85 ? -12.866 -2.234 4.943 1.00 94.50 85 ALA A O 1
ATOM 691 N N . SER A 1 86 ? -14.273 -3.676 5.953 1.00 96.56 86 SER A N 1
ATOM 692 C CA . SER A 1 86 ? -13.531 -4.919 5.733 1.00 96.56 86 SER A CA 1
ATOM 693 C C . SER A 1 86 ? -14.488 -6.047 5.311 1.00 96.56 86 SER A C 1
ATOM 695 O O . SER A 1 86 ? -15.445 -5.752 4.597 1.00 96.56 86 SER A O 1
ATOM 697 N N . GLY A 1 87 ? -14.280 -7.297 5.729 1.00 96.44 87 GLY A N 1
ATOM 698 C CA . GLY A 1 87 ? -15.124 -8.455 5.383 1.00 96.44 87 GLY A CA 1
ATOM 699 C C . GLY A 1 87 ? -16.528 -8.496 6.008 1.00 96.44 87 GLY A C 1
ATOM 700 O O . GLY A 1 87 ? -17.285 -9.423 5.735 1.00 96.44 87 GLY A O 1
ATOM 701 N N . GLY A 1 88 ? -16.904 -7.505 6.825 1.00 97.50 88 GLY A N 1
ATOM 702 C CA . GLY A 1 88 ? -18.278 -7.331 7.320 1.00 97.50 88 GLY A CA 1
ATOM 703 C C . GLY A 1 88 ? -18.613 -8.077 8.616 1.00 97.50 88 GLY A C 1
ATOM 704 O O . GLY A 1 88 ? -19.786 -8.329 8.877 1.00 97.50 88 GLY A O 1
ATOM 705 N N . ALA A 1 89 ? -17.620 -8.427 9.441 1.00 98.25 89 ALA A N 1
ATOM 706 C CA . ALA A 1 89 ? -17.847 -9.157 10.693 1.00 98.25 89 ALA A CA 1
ATOM 707 C C . ALA A 1 89 ? -18.711 -8.379 11.709 1.00 98.25 89 ALA A C 1
ATOM 709 O O . ALA A 1 89 ? -19.773 -8.857 12.093 1.00 98.25 89 ALA A O 1
ATOM 710 N N . ALA A 1 90 ? -18.323 -7.151 12.086 1.00 98.12 90 ALA A N 1
ATOM 711 C CA . ALA A 1 90 ? -19.097 -6.332 13.037 1.00 98.12 90 ALA A CA 1
ATOM 712 C C . ALA A 1 90 ? -20.554 -6.113 12.591 1.00 98.12 90 ALA A C 1
ATOM 714 O O . ALA A 1 90 ? -21.482 -6.148 13.393 1.00 98.12 90 ALA A O 1
ATOM 715 N N . ASP A 1 91 ? -20.746 -5.916 11.290 1.00 98.12 91 ASP A N 1
ATOM 716 C CA . ASP A 1 91 ? -22.060 -5.733 10.685 1.00 98.12 91 ASP A CA 1
ATOM 717 C C . ASP A 1 91 ? -22.903 -7.019 10.706 1.00 98.12 91 ASP A C 1
ATOM 719 O O . ASP A 1 91 ? -24.105 -6.973 10.951 1.00 98.12 91 ASP A O 1
ATOM 723 N N . SER A 1 92 ? -22.266 -8.178 10.526 1.00 98.50 92 SER A N 1
ATOM 724 C CA . SER A 1 92 ? -22.925 -9.484 10.638 1.00 98.50 92 SER A CA 1
ATOM 725 C C . SER A 1 92 ? -23.386 -9.752 12.079 1.00 98.50 92 SER A C 1
ATOM 727 O O . SER A 1 92 ? -24.491 -10.254 12.282 1.00 98.50 92 SER A O 1
ATOM 729 N N . ALA A 1 93 ? -22.602 -9.341 13.084 1.00 98.62 93 ALA A N 1
ATOM 730 C CA . ALA A 1 93 ? -23.024 -9.381 14.486 1.00 98.62 93 ALA A CA 1
ATOM 731 C C . ALA A 1 93 ? -24.234 -8.463 14.743 1.00 98.62 93 ALA A C 1
ATOM 733 O O . ALA A 1 93 ? -25.216 -8.892 15.347 1.00 98.62 93 ALA A O 1
ATOM 734 N N . ALA A 1 94 ? -24.200 -7.225 14.234 1.00 98.62 94 ALA A N 1
ATOM 735 C CA . ALA A 1 94 ? -25.315 -6.285 14.361 1.00 98.62 94 ALA A CA 1
ATOM 736 C C . ALA A 1 94 ? -26.598 -6.827 13.721 1.00 98.62 94 ALA A C 1
ATOM 738 O O . ALA A 1 94 ? -27.650 -6.827 14.354 1.00 98.62 94 ALA A O 1
ATOM 739 N N . LYS A 1 95 ? -26.498 -7.352 12.495 1.00 98.38 95 LYS A N 1
ATOM 740 C CA . LYS A 1 95 ? -27.619 -7.976 11.788 1.00 98.38 95 LYS A CA 1
ATOM 741 C C . LYS A 1 95 ? -28.223 -9.131 12.581 1.00 98.38 95 LYS A C 1
ATOM 743 O O . LYS A 1 95 ? -29.433 -9.172 12.755 1.00 98.38 95 LYS A O 1
ATOM 748 N N . THR A 1 96 ? -27.380 -10.015 13.108 1.00 98.31 96 THR A N 1
ATOM 749 C CA . THR A 1 96 ? -27.812 -11.174 13.902 1.00 98.31 96 THR A CA 1
ATOM 750 C C . THR A 1 96 ? -28.643 -10.744 15.113 1.00 98.31 96 THR A C 1
ATOM 752 O O . THR A 1 96 ? -29.745 -11.243 15.314 1.00 98.31 96 THR A O 1
ATOM 755 N N . ILE A 1 97 ? -28.166 -9.763 15.886 1.00 98.50 97 ILE A N 1
ATOM 756 C CA . ILE A 1 97 ? -28.872 -9.301 17.090 1.00 98.50 97 ILE A CA 1
ATOM 757 C C . ILE A 1 97 ? -30.176 -8.564 16.756 1.00 98.50 97 ILE A C 1
ATOM 759 O O . ILE A 1 97 ? -31.172 -8.755 17.454 1.00 98.50 97 ILE A O 1
ATOM 763 N N . LEU A 1 98 ? -30.215 -7.781 15.674 1.00 98.44 98 LEU A N 1
ATOM 764 C CA . LEU A 1 98 ? -31.451 -7.129 15.218 1.00 98.44 98 LEU A CA 1
ATOM 765 C C . LEU A 1 98 ? -32.495 -8.150 14.746 1.00 98.44 98 LEU A C 1
ATOM 767 O O . LEU A 1 98 ? -33.665 -8.032 15.097 1.00 98.44 98 LEU A O 1
ATOM 771 N N . GLN A 1 99 ? -32.075 -9.200 14.034 1.00 96.81 99 GLN A N 1
ATOM 772 C CA . GLN A 1 99 ? -32.965 -10.281 13.588 1.00 96.81 99 GLN A CA 1
ATOM 773 C C . GLN A 1 99 ? -33.564 -11.088 14.748 1.00 96.81 99 GLN A C 1
ATOM 775 O O . GLN A 1 99 ? -34.642 -11.659 14.612 1.00 96.81 99 GLN A O 1
ATOM 780 N N . MET A 1 100 ? -32.905 -11.088 15.907 1.00 95.38 100 MET A N 1
ATOM 781 C CA . MET A 1 100 ? -33.418 -11.673 17.149 1.00 95.38 100 MET A CA 1
ATOM 782 C C . MET A 1 100 ? -34.347 -10.723 17.932 1.00 95.38 100 MET A C 1
ATOM 784 O O . MET A 1 100 ? -34.770 -11.055 19.038 1.00 95.38 100 MET A O 1
ATOM 788 N N . GLY A 1 101 ? -34.651 -9.527 17.411 1.00 96.75 101 GLY A N 1
ATOM 789 C CA . GLY A 1 101 ? -35.440 -8.506 18.112 1.00 96.75 101 GLY A CA 1
ATOM 790 C C . GLY A 1 101 ? -34.683 -7.795 19.246 1.00 96.75 101 GLY A C 1
ATOM 791 O O . GLY A 1 101 ? -35.309 -7.219 20.148 1.00 96.75 101 GLY A O 1
ATOM 792 N N . GLY A 1 102 ? -33.348 -7.877 19.222 1.00 98.25 102 GLY A N 1
ATOM 793 C CA . GLY A 1 102 ? -32.437 -7.199 20.136 1.00 98.25 102 GLY A CA 1
ATOM 794 C C . GLY A 1 102 ? -32.137 -5.751 19.736 1.00 98.25 102 GLY A C 1
ATOM 795 O O . GLY A 1 102 ? -32.769 -5.177 18.852 1.00 98.25 102 GLY A O 1
ATOM 796 N N . VAL A 1 103 ? -31.162 -5.149 20.417 1.00 98.69 103 VAL A N 1
ATOM 797 C CA . VAL A 1 103 ? -30.780 -3.738 20.252 1.00 98.69 103 VAL A CA 1
ATOM 798 C C . VAL A 1 103 ? -29.279 -3.627 20.013 1.00 98.69 103 VAL A C 1
ATOM 800 O O . VAL A 1 103 ? -28.494 -4.288 20.691 1.00 98.69 103 VAL A O 1
ATOM 803 N N . VAL A 1 104 ? -28.857 -2.776 19.079 1.00 98.81 104 VAL A N 1
ATOM 804 C CA . VAL A 1 104 ? -27.440 -2.569 18.756 1.00 98.81 104 VAL A CA 1
ATOM 805 C C . VAL A 1 104 ? -27.022 -1.139 19.069 1.00 98.81 104 VAL A C 1
ATOM 807 O O . VAL A 1 104 ? -27.685 -0.187 18.669 1.00 98.81 104 VAL A O 1
ATOM 810 N N . TYR A 1 105 ? -25.876 -0.987 19.727 1.00 98.81 105 TYR A N 1
ATOM 811 C CA . TYR A 1 105 ? -25.204 0.291 19.922 1.00 98.81 105 TYR A CA 1
ATOM 812 C C . TYR A 1 105 ? -23.883 0.325 19.158 1.00 98.81 105 TYR A C 1
ATOM 814 O O . TYR A 1 105 ? -23.067 -0.600 19.229 1.00 98.81 105 TYR A O 1
ATOM 822 N N . GLY A 1 106 ? -23.642 1.417 18.440 1.00 98.31 106 GLY A N 1
ATOM 823 C CA . GLY A 1 106 ? -22.414 1.600 17.674 1.00 98.31 106 GLY A CA 1
ATOM 824 C C . GLY A 1 106 ? -22.245 3.019 17.152 1.00 98.31 106 GLY A C 1
ATOM 825 O O . GLY A 1 106 ? -23.159 3.839 17.231 1.00 98.31 106 GLY A O 1
ATOM 826 N N . ALA A 1 107 ? -21.059 3.304 16.618 1.00 98.06 107 ALA A N 1
ATOM 827 C CA . ALA A 1 107 ? -20.694 4.634 16.146 1.00 98.06 107 ALA A CA 1
ATOM 828 C C .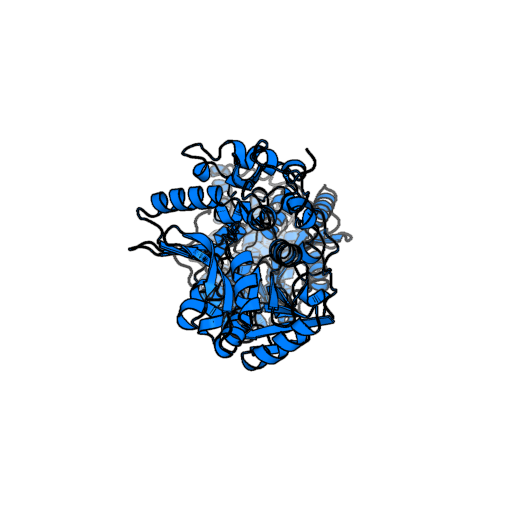 ALA A 1 107 ? -21.351 4.977 14.794 1.00 98.06 107 ALA A C 1
ATOM 830 O O . ALA A 1 107 ? -21.110 4.316 13.776 1.00 98.06 107 ALA A O 1
ATOM 831 N N . ALA A 1 108 ? -22.103 6.076 14.772 1.00 98.06 108 ALA A N 1
ATOM 832 C CA . ALA A 1 108 ? -22.755 6.634 13.594 1.00 98.06 108 ALA A CA 1
ATOM 833 C C . ALA A 1 108 ? -22.454 8.129 13.439 1.00 98.06 108 ALA A C 1
ATOM 835 O O . ALA A 1 108 ? -22.108 8.818 14.402 1.00 98.06 108 ALA A O 1
ATOM 836 N N . TYR A 1 109 ? -22.595 8.614 12.206 1.00 97.94 109 TYR A N 1
ATOM 837 C CA . TYR A 1 109 ? -22.592 10.040 11.904 1.00 97.94 109 TYR A CA 1
ATOM 838 C C . TYR A 1 109 ? -23.967 10.652 12.172 1.00 97.94 109 TYR A C 1
ATOM 840 O O . TYR A 1 109 ? -24.985 10.032 11.863 1.00 97.94 109 TYR A O 1
ATOM 848 N N . ASP A 1 110 ? -23.990 11.880 12.681 1.00 96.12 110 ASP A N 1
ATOM 849 C CA . ASP A 1 110 ? -25.155 12.758 12.568 1.00 96.12 110 ASP A CA 1
ATOM 850 C C . ASP A 1 110 ? -25.140 13.558 11.248 1.00 96.12 110 ASP A C 1
ATOM 852 O O . ASP A 1 110 ? -24.291 13.362 10.372 1.00 96.12 110 ASP A O 1
ATOM 856 N N . GLU A 1 111 ? -26.084 14.486 11.093 1.00 94.00 111 GLU A N 1
ATOM 857 C CA . GLU A 1 111 ? -26.209 15.344 9.906 1.00 94.00 111 GLU A CA 1
ATOM 858 C C . GLU A 1 111 ? -25.014 16.294 9.700 1.00 94.00 111 GLU A C 1
ATOM 860 O O . GLU A 1 111 ? -24.790 16.821 8.601 1.00 94.00 111 GLU A O 1
ATOM 865 N N . GLN A 1 112 ? -24.250 16.557 10.760 1.00 95.06 112 GLN A N 1
ATOM 866 C CA . GLN A 1 112 ? -23.040 17.373 10.762 1.00 95.06 112 GLN A CA 1
ATOM 867 C C . GLN A 1 112 ? -21.776 16.511 10.616 1.00 95.06 112 GLN A C 1
ATOM 869 O O . GLN A 1 112 ? -20.675 17.060 10.594 1.00 95.06 112 GLN A O 1
ATOM 874 N N . LEU A 1 113 ? -21.928 15.190 10.452 1.00 97.12 113 LEU A N 1
ATOM 875 C CA . LEU A 1 113 ? -20.852 14.198 10.437 1.00 97.12 113 LEU A CA 1
ATOM 876 C C . LEU A 1 113 ? -20.052 14.153 11.750 1.00 97.12 113 LEU A C 1
ATOM 878 O O . LEU A 1 113 ? -18.915 13.670 11.763 1.00 97.12 113 LEU A O 1
ATOM 882 N N . ALA A 1 114 ? -20.633 14.606 12.864 1.00 97.31 114 ALA A N 1
ATOM 883 C CA . ALA A 1 114 ? -20.094 14.307 14.181 1.00 97.31 114 ALA A CA 1
ATOM 884 C C . ALA A 1 114 ? -20.390 12.842 14.525 1.00 97.31 114 ALA A C 1
ATOM 886 O O . ALA A 1 114 ? -21.425 12.287 14.151 1.00 97.31 114 ALA A O 1
ATOM 887 N N . VAL A 1 115 ? -19.445 12.188 15.201 1.00 98.25 115 VAL A N 1
ATOM 888 C CA . VAL A 1 115 ? -19.523 10.752 15.479 1.00 98.25 115 VAL A CA 1
ATOM 889 C C . VAL A 1 115 ? -20.032 10.538 16.896 1.00 98.25 115 VAL A C 1
ATOM 891 O O . VAL A 1 115 ? -19.423 11.004 17.857 1.00 98.25 115 VAL A O 1
ATOM 894 N N . SER A 1 116 ? -21.119 9.785 17.038 1.00 98.00 116 SER A N 1
ATOM 895 C CA . SER A 1 116 ? -21.646 9.386 18.345 1.00 98.00 116 SER A CA 1
ATOM 896 C C . SER A 1 116 ? -22.156 7.953 18.332 1.00 98.00 116 SER A C 1
ATOM 898 O O . SER A 1 116 ? -22.482 7.417 17.273 1.00 98.00 116 SER A O 1
ATOM 900 N N . HIS A 1 117 ? -22.212 7.323 19.502 1.00 98.44 117 HIS A N 1
ATOM 901 C CA . HIS A 1 117 ? -22.913 6.056 19.659 1.00 98.44 117 HIS A CA 1
ATOM 902 C C . HIS A 1 117 ? -24.420 6.299 19.646 1.00 98.44 117 HIS A C 1
ATOM 904 O O . HIS A 1 117 ? -24.924 7.147 20.384 1.00 98.44 117 HIS A O 1
ATOM 910 N N . ILE A 1 118 ? -25.128 5.550 18.805 1.00 98.31 118 ILE A N 1
ATOM 911 C CA . ILE A 1 118 ? -26.590 5.581 18.704 1.00 98.31 118 ILE A CA 1
ATOM 912 C C . ILE A 1 118 ? -27.176 4.220 19.068 1.00 98.31 118 ILE A C 1
ATOM 914 O O . ILE A 1 118 ? -26.485 3.208 18.976 1.00 98.31 118 ILE A O 1
ATOM 918 N N . GLU A 1 119 ? -28.442 4.215 19.472 1.00 98.50 119 GLU A N 1
ATOM 919 C CA . GLU A 1 119 ? -29.258 3.006 19.580 1.00 98.50 119 GLU A CA 1
ATOM 920 C C . GLU A 1 119 ? -29.863 2.691 18.207 1.00 98.50 119 GLU A C 1
ATOM 922 O O . GLU A 1 119 ? -30.378 3.592 17.548 1.00 98.50 119 GLU A O 1
ATOM 927 N N . VAL A 1 120 ? -29.802 1.429 17.790 1.00 98.50 120 VAL A N 1
ATOM 928 C CA . VAL A 1 120 ? -30.453 0.908 16.585 1.00 98.50 120 VAL A CA 1
ATOM 929 C C . VAL A 1 120 ? -31.297 -0.299 16.976 1.00 98.50 120 VAL A C 1
ATOM 931 O O . VAL A 1 120 ? -30.790 -1.251 17.572 1.00 98.50 120 VAL A O 1
ATOM 934 N N . THR A 1 121 ? -32.581 -0.251 16.631 1.00 97.69 121 THR A N 1
ATOM 935 C CA . THR A 1 121 ? -33.561 -1.326 16.862 1.00 97.69 121 THR A CA 1
ATOM 936 C C . THR A 1 121 ? -34.156 -1.875 15.566 1.00 97.69 121 THR A C 1
ATOM 938 O O . THR A 1 121 ? -34.794 -2.923 15.594 1.00 97.69 121 THR A O 1
ATOM 941 N N . ASP A 1 122 ? -33.933 -1.196 14.437 1.00 94.50 122 ASP A N 1
ATOM 942 C CA . ASP A 1 122 ? -34.425 -1.573 13.111 1.00 94.50 122 ASP A CA 1
ATOM 943 C C . ASP A 1 122 ? -33.253 -1.945 12.185 1.00 94.50 122 ASP A C 1
ATOM 945 O O . ASP A 1 122 ? -32.256 -1.221 12.084 1.00 94.50 122 ASP A O 1
ATOM 949 N N . GLU A 1 123 ? -33.379 -3.068 11.472 1.00 92.12 123 GLU A N 1
ATOM 950 C CA . GLU A 1 123 ? -32.410 -3.500 10.459 1.00 92.12 123 GLU A CA 1
ATOM 951 C C . GLU A 1 123 ? -32.237 -2.454 9.344 1.00 92.12 123 GLU A C 1
ATOM 953 O O . GLU A 1 123 ? -31.132 -2.319 8.810 1.00 92.12 123 GLU A O 1
ATOM 958 N N . ALA A 1 124 ? -33.266 -1.655 9.036 1.00 92.75 124 ALA A N 1
ATOM 959 C CA . ALA A 1 124 ? -33.185 -0.574 8.052 1.00 92.75 124 ALA A CA 1
ATOM 960 C C . ALA A 1 124 ? -32.183 0.529 8.447 1.00 92.75 124 ALA A C 1
ATOM 962 O O . ALA A 1 124 ? -31.580 1.165 7.582 1.00 92.75 124 ALA A O 1
ATOM 963 N N . GLU A 1 125 ? -31.955 0.740 9.745 1.00 95.38 125 GLU A N 1
ATOM 964 C CA . GLU A 1 125 ? -31.023 1.752 10.255 1.00 95.38 125 GLU A CA 1
ATOM 965 C C . GLU A 1 125 ? -29.606 1.208 10.493 1.00 95.38 125 GLU A C 1
ATOM 967 O O . GLU A 1 125 ? -28.675 1.982 10.743 1.00 95.38 125 GLU A O 1
ATOM 972 N N . ARG A 1 126 ? -29.410 -0.110 10.359 1.00 95.81 126 ARG A N 1
ATOM 973 C CA . ARG A 1 126 ? -28.131 -0.811 10.568 1.00 95.81 126 ARG A CA 1
ATOM 974 C C . ARG A 1 126 ? -26.978 -0.202 9.774 1.00 95.81 126 ARG A C 1
ATOM 976 O O . ARG A 1 126 ? -25.861 -0.105 10.283 1.00 95.81 126 ARG A O 1
ATOM 983 N N . GLU A 1 127 ? -27.236 0.257 8.548 1.00 95.19 127 GLU A N 1
ATOM 984 C CA . GLU A 1 127 ? -26.202 0.825 7.671 1.00 95.19 127 GLU A CA 1
ATOM 985 C C . GLU A 1 127 ? -25.499 2.054 8.269 1.00 95.19 127 GLU A C 1
ATOM 987 O O . GLU A 1 127 ? -24.336 2.312 7.956 1.00 95.19 127 GLU A O 1
ATOM 992 N N . LYS A 1 128 ? -26.150 2.776 9.194 1.00 96.81 128 LYS A N 1
ATOM 993 C CA . LYS A 1 128 ? -25.554 3.920 9.905 1.00 96.81 128 LYS A CA 1
ATOM 994 C C . LYS A 1 128 ? -24.313 3.506 10.709 1.00 96.81 128 LYS A C 1
ATOM 996 O O . LYS A 1 128 ? -23.369 4.290 10.865 1.00 96.81 128 LYS A O 1
ATOM 1001 N N . LEU A 1 129 ? -24.285 2.256 11.178 1.00 97.62 129 LEU A N 1
ATOM 1002 C CA . LEU A 1 129 ? -23.203 1.686 11.980 1.00 97.62 129 LEU A CA 1
ATOM 1003 C C . LEU A 1 129 ? -22.035 1.170 11.123 1.00 97.62 129 LEU A C 1
ATOM 1005 O O . LEU A 1 129 ? -20.914 1.076 11.620 1.00 97.62 129 LEU A O 1
ATOM 1009 N N . GLN A 1 130 ? -22.255 0.892 9.833 1.00 95.69 130 GLN A N 1
ATOM 1010 C CA . GLN A 1 130 ? -21.245 0.305 8.947 1.00 95.69 130 GLN A CA 1
ATOM 1011 C C . GLN A 1 130 ? -20.070 1.259 8.654 1.00 95.69 130 GLN A C 1
ATOM 1013 O O . GLN A 1 130 ? -20.170 2.485 8.740 1.00 95.69 130 GLN A O 1
ATOM 1018 N N . SER A 1 131 ? -18.941 0.668 8.257 1.00 94.38 131 SER A N 1
ATOM 1019 C CA . SER A 1 131 ? -17.653 1.329 7.996 1.00 94.38 131 SER A CA 1
ATOM 1020 C C . SER A 1 131 ? -16.970 1.957 9.221 1.00 94.38 131 SER A C 1
ATOM 1022 O O . SER A 1 131 ? -17.560 2.161 10.280 1.00 94.38 131 SER A O 1
ATOM 1024 N N . SER A 1 132 ? -15.680 2.253 9.069 1.00 95.00 132 SER A N 1
ATOM 1025 C CA . SER A 1 132 ? -14.842 2.858 10.102 1.00 95.00 132 SER A CA 1
ATOM 1026 C C . SER A 1 132 ? -15.045 4.369 10.163 1.00 95.00 132 SER A C 1
ATOM 1028 O O . SER A 1 132 ? -15.137 5.041 9.134 1.00 95.00 132 SER A O 1
ATOM 1030 N N . LYS A 1 133 ? -15.041 4.913 11.382 1.00 96.12 133 LYS A N 1
ATOM 1031 C CA . LYS A 1 133 ? -15.007 6.352 11.653 1.00 96.12 133 LYS A CA 1
ATOM 1032 C C . LYS A 1 133 ? -13.742 6.645 12.454 1.00 96.12 133 LYS A C 1
ATOM 1034 O O . LYS A 1 133 ? -13.679 6.338 13.637 1.00 96.12 133 LYS A O 1
ATOM 1039 N N . TYR A 1 134 ? -12.716 7.186 11.799 1.00 96.56 134 TYR A N 1
ATOM 1040 C CA . TYR A 1 134 ? -11.406 7.447 12.411 1.00 96.56 134 TYR A CA 1
ATOM 1041 C C . TYR A 1 134 ? -11.397 8.737 13.232 1.00 96.56 134 TYR A C 1
ATOM 1043 O O . TYR A 1 134 ? -10.566 9.606 13.020 1.00 96.56 134 TYR A O 1
ATOM 1051 N N . VAL A 1 135 ? -12.357 8.865 14.144 1.00 97.31 135 VAL A N 1
ATOM 1052 C CA . VAL A 1 135 ? -12.596 10.028 15.006 1.00 97.31 135 VAL A CA 1
ATOM 1053 C C . VAL A 1 135 ? -13.049 9.492 16.360 1.00 97.31 135 VAL A C 1
ATOM 1055 O O . VAL A 1 135 ? -13.740 8.472 16.405 1.00 97.31 135 VAL A O 1
ATOM 1058 N N . GLN A 1 136 ? -12.703 10.155 17.464 1.00 97.88 136 GLN A N 1
ATOM 1059 C CA . GLN A 1 136 ? -13.304 9.814 18.755 1.00 97.88 136 GLN A CA 1
ATOM 1060 C C . GLN A 1 136 ? -14.837 9.924 18.657 1.00 97.88 136 GLN A C 1
ATOM 1062 O O . GLN A 1 136 ? -15.355 10.995 18.344 1.00 97.88 136 GLN A O 1
ATOM 1067 N N . SER A 1 137 ? -15.560 8.834 18.932 1.00 97.50 137 SER A N 1
ATOM 1068 C CA . SER A 1 137 ? -17.020 8.879 19.040 1.00 97.50 137 SER A CA 1
ATOM 1069 C C . SER A 1 137 ? -17.446 9.343 20.429 1.00 97.50 137 SER A C 1
ATOM 1071 O O . SER A 1 137 ? -16.807 8.993 21.423 1.00 97.50 137 SER A O 1
ATOM 1073 N N . ASP A 1 138 ? -18.535 10.107 20.498 1.00 97.44 138 ASP A N 1
ATOM 1074 C CA . ASP A 1 138 ? -19.214 10.430 21.752 1.00 97.44 138 ASP A CA 1
ATOM 1075 C C . ASP A 1 138 ? -20.163 9.282 22.155 1.00 97.44 138 ASP A C 1
ATOM 1077 O O . ASP A 1 138 ? -21.156 9.057 21.457 1.00 97.44 138 ASP A O 1
ATOM 1081 N N . PRO A 1 139 ? -19.932 8.574 23.279 1.00 96.50 139 PRO A N 1
ATOM 1082 C CA . PRO A 1 139 ? -20.856 7.557 23.772 1.00 96.50 139 PRO A CA 1
ATOM 1083 C C . PRO A 1 139 ? -22.258 8.081 24.125 1.00 96.50 139 PRO A C 1
ATOM 1085 O O . PRO A 1 139 ? -23.162 7.267 24.303 1.00 96.50 139 PRO A O 1
ATOM 1088 N N . LYS A 1 140 ? -22.458 9.401 24.255 1.00 96.25 140 LYS A N 1
ATOM 1089 C CA . LYS A 1 140 ? -23.705 10.027 24.727 1.00 96.25 140 LYS A CA 1
ATOM 1090 C C . LYS A 1 140 ? -24.201 9.347 26.014 1.00 96.25 140 LYS A C 1
ATOM 1092 O O . LYS A 1 140 ? -23.414 9.132 26.931 1.00 96.25 140 LYS A O 1
ATOM 1097 N N . ASP A 1 141 ? -25.479 8.996 26.074 1.00 97.38 141 ASP A N 1
ATOM 1098 C CA . ASP A 1 141 ? -26.148 8.278 27.160 1.00 97.38 141 ASP A CA 1
ATOM 1099 C C . ASP A 1 141 ? -26.247 6.762 26.899 1.00 97.38 141 ASP A C 1
ATOM 1101 O O . ASP A 1 141 ? -27.072 6.068 27.499 1.00 97.38 141 ASP A O 1
ATOM 1105 N N . SER A 1 142 ? -25.425 6.228 25.984 1.00 98.38 142 SER A N 1
ATOM 1106 C CA . SER A 1 142 ? -25.546 4.837 25.534 1.00 98.38 142 SER A CA 1
ATOM 1107 C C . SER A 1 142 ? -25.365 3.809 26.648 1.00 98.38 142 SER A C 1
ATOM 1109 O O . SER A 1 142 ? -26.035 2.787 26.603 1.00 98.38 142 SER A O 1
ATOM 1111 N N . TYR A 1 143 ? -24.537 4.043 27.673 1.00 98.62 143 TYR A N 1
ATOM 1112 C CA . TYR A 1 143 ? -24.362 3.054 28.746 1.00 98.62 143 TYR A CA 1
ATOM 1113 C C . TYR A 1 143 ? -25.601 2.969 29.637 1.00 98.62 143 TYR A C 1
ATOM 1115 O O . TYR A 1 143 ? -26.049 1.870 29.969 1.00 98.62 143 TYR A O 1
ATOM 1123 N N . THR A 1 144 ? -26.192 4.116 29.976 1.00 98.31 144 THR A N 1
ATOM 1124 C CA . THR A 1 144 ? -27.472 4.176 30.690 1.00 98.31 144 THR A CA 1
ATOM 1125 C C . THR A 1 144 ? -28.573 3.476 29.896 1.00 98.31 144 THR A C 1
ATOM 1127 O O . THR A 1 144 ? -29.287 2.645 30.460 1.00 98.31 144 THR A O 1
ATOM 1130 N N . LYS A 1 145 ? -28.665 3.729 28.583 1.00 98.62 145 LYS A N 1
ATOM 1131 C CA . LYS A 1 145 ? -29.631 3.053 27.704 1.00 98.62 145 LYS A CA 1
ATOM 1132 C C . LYS A 1 145 ? -29.384 1.548 27.606 1.00 98.62 145 LYS A C 1
ATOM 1134 O O . LYS A 1 145 ? -30.325 0.780 27.763 1.00 98.62 145 LYS A O 1
ATOM 1139 N N . VAL A 1 146 ? -28.130 1.106 27.469 1.00 98.81 146 VAL A N 1
ATOM 1140 C CA . VAL A 1 146 ? -27.772 -0.323 27.507 1.00 98.81 146 VAL A CA 1
ATOM 1141 C C . VAL A 1 146 ? -28.278 -0.961 28.799 1.00 98.81 146 VAL A C 1
ATOM 1143 O O . VAL A 1 146 ? -28.964 -1.977 28.745 1.00 98.81 146 VAL A O 1
ATOM 1146 N N . LYS A 1 147 ? -28.005 -0.356 29.963 1.00 98.62 147 LYS A N 1
ATOM 1147 C CA . LYS A 1 147 ? -28.488 -0.870 31.255 1.00 98.62 147 LYS A CA 1
ATOM 1148 C C . LYS A 1 147 ? -30.012 -0.971 31.296 1.00 98.62 147 LYS A C 1
ATOM 1150 O O . LYS A 1 147 ? -30.532 -1.974 31.781 1.00 98.62 147 LYS A O 1
ATOM 1155 N N . GLN A 1 148 ? -30.710 0.034 30.771 1.00 98.56 148 GLN A N 1
ATOM 1156 C CA . GLN A 1 148 ? -32.165 0.021 30.662 1.00 98.56 148 GLN A CA 1
ATOM 1157 C C . GLN A 1 148 ? -32.646 -1.147 29.785 1.00 98.56 148 GLN A C 1
ATOM 1159 O O . GLN A 1 148 ? -33.428 -1.969 30.257 1.00 98.56 148 GLN A O 1
ATOM 1164 N N . ARG A 1 149 ? -32.134 -1.295 28.557 1.00 98.50 149 ARG A N 1
ATOM 1165 C CA . ARG A 1 149 ? -32.536 -2.376 27.637 1.00 98.50 149 ARG A CA 1
ATOM 1166 C C . ARG A 1 149 ? -32.260 -3.765 28.202 1.00 98.50 149 ARG A C 1
ATOM 1168 O O . ARG A 1 149 ? -33.096 -4.656 28.082 1.00 98.50 149 ARG A O 1
ATOM 1175 N N . LEU A 1 150 ? -31.123 -3.939 28.871 1.00 98.50 150 LEU A N 1
ATOM 1176 C CA . LEU A 1 150 ? -30.798 -5.194 29.546 1.00 98.50 150 LEU A CA 1
ATOM 1177 C C . LEU A 1 150 ? -31.805 -5.509 30.663 1.00 98.50 150 LEU A C 1
ATOM 1179 O O . LEU A 1 150 ? -32.209 -6.662 30.790 1.00 98.50 150 LEU A O 1
ATOM 1183 N N . SER A 1 151 ? -32.245 -4.502 31.430 1.00 97.81 151 SER A N 1
ATOM 1184 C CA . SER A 1 151 ? -33.278 -4.671 32.467 1.00 97.81 151 SER A CA 1
ATOM 1185 C C . SER A 1 151 ? -34.677 -4.945 31.903 1.00 97.81 151 SER A C 1
ATOM 1187 O O . SER A 1 151 ? -35.479 -5.605 32.553 1.00 97.81 151 SER A O 1
ATOM 1189 N N . GLU A 1 152 ? -34.943 -4.511 30.668 1.00 98.00 152 GLU A N 1
ATOM 1190 C CA . GLU A 1 152 ? -36.149 -4.843 29.895 1.00 98.00 152 GLU A CA 1
ATOM 1191 C C . GLU A 1 152 ? -36.085 -6.265 29.291 1.00 98.00 152 GLU A C 1
ATOM 1193 O O . GLU A 1 152 ? -36.975 -6.665 28.543 1.00 98.00 152 GLU A O 1
ATOM 1198 N N . GLY A 1 153 ? -35.023 -7.032 29.572 1.00 97.56 153 GLY A N 1
ATOM 1199 C CA . GLY A 1 153 ? -34.825 -8.389 29.058 1.00 97.56 153 GLY A CA 1
ATOM 1200 C C . GLY A 1 153 ? -34.382 -8.450 27.594 1.00 97.56 153 GLY A C 1
ATOM 1201 O O . GLY A 1 153 ? -34.354 -9.530 27.007 1.00 97.56 153 GLY A O 1
ATOM 1202 N N . LYS A 1 154 ? -34.019 -7.317 26.978 1.00 98.38 154 LYS A N 1
ATOM 1203 C CA . LYS A 1 154 ? -33.531 -7.291 25.594 1.00 98.38 154 LYS A CA 1
ATOM 1204 C C . LYS A 1 154 ? -32.119 -7.858 25.499 1.00 98.38 154 LYS A C 1
ATOM 1206 O O . LYS A 1 154 ? -31.280 -7.611 26.365 1.00 98.38 154 LYS A O 1
ATOM 1211 N N . THR A 1 155 ? -31.837 -8.559 24.405 1.00 98.56 155 THR A N 1
ATOM 1212 C CA . THR A 1 155 ? -30.463 -8.860 23.993 1.00 98.56 155 THR A CA 1
ATOM 1213 C C . THR A 1 155 ? -29.834 -7.606 23.400 1.00 98.56 155 THR A C 1
ATOM 1215 O O . THR A 1 155 ? -30.421 -6.975 22.520 1.00 98.56 155 THR A O 1
ATOM 1218 N N . VAL A 1 156 ? -28.646 -7.239 23.872 1.00 98.88 156 VAL A N 1
ATOM 1219 C CA . VAL A 1 156 ? -27.947 -6.022 23.450 1.00 98.88 156 VAL A CA 1
ATOM 1220 C C . VAL A 1 156 ? -26.606 -6.370 22.819 1.00 98.88 156 VAL A C 1
ATOM 1222 O O . VAL A 1 156 ? -25.849 -7.150 23.384 1.00 98.88 156 VAL A O 1
ATOM 1225 N N . LEU A 1 157 ? -26.281 -5.745 21.688 1.00 98.88 157 LEU A N 1
ATOM 1226 C CA . LEU A 1 157 ? -24.927 -5.690 21.142 1.00 98.88 157 LEU A CA 1
ATOM 1227 C C . LEU A 1 157 ? -24.330 -4.308 21.378 1.00 98.88 157 LEU A C 1
ATOM 1229 O O . LEU A 1 157 ? -24.918 -3.309 20.969 1.00 98.88 157 LEU A O 1
ATOM 1233 N N . PHE A 1 158 ? -23.129 -4.240 21.942 1.00 98.88 158 PHE A N 1
ATOM 1234 C CA . PHE A 1 158 ? -22.355 -3.004 21.990 1.00 98.88 158 PHE A CA 1
ATOM 1235 C C . PHE A 1 158 ? -21.075 -3.132 21.161 1.00 98.88 158 PHE A C 1
ATOM 1237 O O . PHE A 1 158 ? -20.205 -3.952 21.454 1.00 98.88 158 PHE A O 1
ATOM 1244 N N . THR A 1 159 ? -20.946 -2.294 20.134 1.00 98.50 159 THR A N 1
ATOM 1245 C CA . THR A 1 159 ? -19.747 -2.212 19.290 1.00 98.50 159 THR A CA 1
ATOM 1246 C C . THR A 1 159 ? -18.945 -0.957 19.631 1.00 98.50 159 THR A C 1
ATOM 1248 O O . THR A 1 159 ? -19.503 0.131 19.798 1.00 98.50 159 THR A O 1
ATOM 1251 N N . GLY A 1 160 ? -17.624 -1.069 19.754 1.00 98.00 160 GLY A N 1
ATOM 1252 C CA . GLY A 1 160 ? -16.798 0.083 20.114 1.00 98.00 160 GLY A CA 1
ATOM 1253 C C . GLY A 1 160 ? -15.307 -0.204 20.140 1.00 98.00 160 GLY A C 1
ATOM 1254 O O . GLY A 1 160 ? -14.842 -1.270 19.746 1.00 98.00 160 GLY A O 1
ATOM 1255 N N . THR A 1 161 ? -14.527 0.764 20.607 1.00 97.94 161 THR A N 1
ATOM 1256 C CA . THR A 1 161 ? -13.120 0.511 20.926 1.00 97.94 161 THR A CA 1
ATOM 1257 C C . THR A 1 161 ? -13.007 -0.290 22.232 1.00 97.94 161 THR A C 1
ATOM 1259 O O . THR A 1 161 ? -13.915 -0.240 23.069 1.00 97.94 161 THR A O 1
ATOM 1262 N N . PRO A 1 162 ? -11.881 -0.983 22.477 1.00 97.81 162 PRO A N 1
ATOM 1263 C CA . PRO A 1 162 ? -11.705 -1.773 23.699 1.00 97.81 162 PRO A CA 1
ATOM 1264 C C . PRO A 1 162 ? -11.886 -0.949 24.982 1.00 97.81 162 PRO A C 1
ATOM 1266 O O . PRO A 1 162 ? -12.516 -1.397 25.934 1.00 97.81 162 PRO A O 1
ATOM 1269 N N . CYS A 1 163 ? -11.418 0.304 24.989 1.00 97.88 163 CYS A N 1
ATOM 1270 C CA . CYS A 1 163 ? -11.568 1.198 26.137 1.00 97.88 163 CYS A CA 1
ATOM 1271 C C . CYS A 1 163 ? -13.017 1.675 26.360 1.00 97.88 163 CYS A C 1
ATOM 1273 O O . CYS A 1 163 ? -13.393 1.972 27.496 1.00 97.88 163 CYS A O 1
ATOM 1275 N N . GLN A 1 164 ? -13.847 1.728 25.310 1.00 98.31 164 GLN A N 1
ATOM 1276 C CA . GLN A 1 164 ? -15.284 1.988 25.434 1.00 98.31 164 GLN A CA 1
ATOM 1277 C C . GLN A 1 164 ? -16.023 0.768 25.986 1.00 98.31 164 GLN A C 1
ATOM 1279 O O . GLN A 1 164 ? -16.899 0.930 26.830 1.00 98.31 164 GLN A O 1
ATOM 1284 N N . ILE A 1 165 ? -15.665 -0.446 25.569 1.00 98.44 165 ILE A N 1
ATOM 1285 C CA . ILE A 1 165 ? -16.280 -1.664 26.114 1.00 98.44 165 ILE A CA 1
ATOM 1286 C C . ILE A 1 165 ? -15.870 -1.874 27.576 1.00 98.44 165 ILE A C 1
ATOM 1288 O O . ILE A 1 165 ? -16.730 -2.115 28.419 1.00 98.44 165 ILE A O 1
ATOM 1292 N N . ALA A 1 166 ? -14.601 -1.638 27.921 1.00 98.25 166 ALA A N 1
ATOM 1293 C CA . ALA A 1 166 ? -14.157 -1.627 29.315 1.00 98.25 166 ALA A CA 1
ATOM 1294 C C . ALA A 1 166 ? -14.915 -0.581 30.154 1.00 98.25 166 ALA A C 1
ATOM 1296 O O . ALA A 1 166 ? -15.294 -0.842 31.295 1.00 98.25 166 ALA A O 1
ATOM 1297 N N . GLY A 1 167 ? -15.180 0.600 29.580 1.00 98.06 167 GLY A N 1
ATOM 1298 C CA . GLY A 1 167 ? -16.005 1.635 30.204 1.00 98.06 167 GLY A CA 1
ATOM 1299 C C . GLY A 1 167 ? -17.441 1.179 30.476 1.00 98.06 167 GLY A C 1
ATOM 1300 O O . GLY A 1 167 ? -17.948 1.425 31.569 1.00 98.06 167 GLY A O 1
ATOM 1301 N N . LEU A 1 168 ? -18.065 0.477 29.525 1.00 98.62 168 LEU A N 1
ATOM 1302 C CA . LEU A 1 168 ? -19.404 -0.093 29.683 1.00 98.62 168 LEU A CA 1
ATOM 1303 C C . LEU A 1 168 ? -19.433 -1.166 30.780 1.00 98.62 168 LEU A C 1
ATOM 1305 O O . LEU A 1 168 ? -20.302 -1.132 31.649 1.00 98.62 168 LEU A O 1
ATOM 1309 N N . TYR A 1 169 ? -18.473 -2.091 30.781 1.00 98.06 169 TYR A N 1
ATOM 1310 C CA . TYR A 1 169 ? -18.390 -3.124 31.814 1.00 98.06 169 TYR A CA 1
ATOM 1311 C C . TYR A 1 169 ? -18.159 -2.535 33.202 1.00 98.06 169 TYR A C 1
ATOM 1313 O O . TYR A 1 169 ? -18.838 -2.928 34.152 1.00 98.06 169 TYR A O 1
ATOM 1321 N N . ALA A 1 170 ? -17.279 -1.538 33.323 1.00 97.19 170 ALA A N 1
ATOM 1322 C CA . ALA A 1 170 ? -17.094 -0.816 34.574 1.00 97.19 170 ALA A CA 1
ATOM 1323 C C . ALA A 1 170 ? -18.410 -0.154 35.021 1.00 97.19 170 ALA A C 1
ATOM 1325 O O . ALA A 1 170 ? -18.834 -0.368 36.159 1.00 97.19 170 ALA A O 1
ATOM 1326 N N . PHE A 1 171 ? -19.095 0.570 34.123 1.00 97.88 171 PHE A N 1
ATOM 1327 C CA . PHE A 1 171 ? -20.402 1.196 34.367 1.00 97.88 171 PHE A CA 1
ATOM 1328 C C . PHE A 1 171 ? -21.430 0.194 34.918 1.00 97.88 171 PHE A C 1
ATOM 1330 O O . PHE A 1 171 ? -21.968 0.394 36.013 1.00 97.88 171 PHE A O 1
ATOM 1337 N N . LEU A 1 172 ? -21.635 -0.927 34.220 1.00 97.50 172 LEU A N 1
ATOM 1338 C CA . LEU A 1 172 ? -22.568 -1.985 34.619 1.00 97.50 172 LEU A CA 1
ATOM 1339 C C . LEU A 1 172 ? -22.128 -2.704 35.903 1.00 97.50 172 LEU A C 1
ATOM 1341 O O . LEU A 1 172 ? -22.972 -3.131 36.683 1.00 97.50 172 LEU A O 1
ATOM 1345 N N . GLY A 1 173 ? -20.819 -2.765 36.168 1.00 94.19 173 GLY A N 1
ATOM 1346 C CA . GLY A 1 173 ? -20.238 -3.546 37.262 1.00 94.19 173 GLY A CA 1
ATOM 1347 C C . GLY A 1 173 ? -20.156 -5.043 36.958 1.00 94.19 173 GLY A C 1
ATOM 1348 O O . GLY A 1 173 ? -20.140 -5.838 37.889 1.00 94.19 173 GLY A O 1
ATOM 1349 N N . GLY A 1 174 ? -20.145 -5.429 35.679 1.00 92.25 174 GLY A N 1
ATOM 1350 C CA . GLY A 1 174 ? -20.181 -6.826 35.247 1.00 92.25 174 GLY A CA 1
ATOM 1351 C C . GLY A 1 174 ? -20.408 -6.976 33.745 1.00 92.25 174 GLY A C 1
ATOM 1352 O O . GLY A 1 174 ?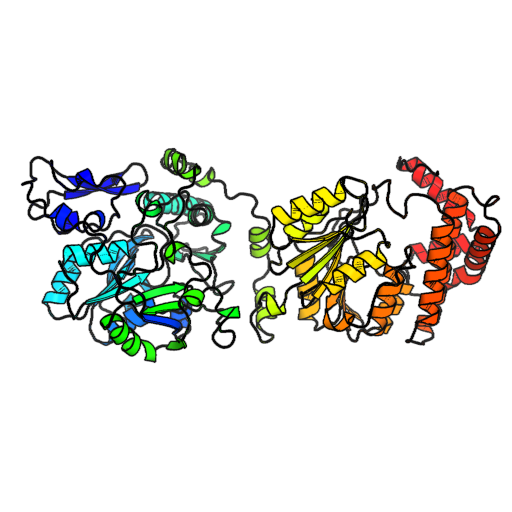 -20.542 -5.984 33.026 1.00 92.25 174 GLY A O 1
ATOM 1353 N N . ASN A 1 175 ? -20.486 -8.229 33.293 1.00 94.00 175 ASN A N 1
ATOM 1354 C CA . ASN A 1 175 ? -20.813 -8.607 31.919 1.00 94.00 175 ASN A CA 1
ATOM 1355 C C . ASN A 1 175 ? -22.101 -9.465 31.897 1.00 94.00 175 ASN A C 1
ATOM 1357 O O . ASN A 1 175 ? -22.002 -10.691 31.956 1.00 94.00 175 ASN A O 1
ATOM 1361 N N . PRO A 1 176 ? -23.304 -8.854 31.860 1.00 96.31 176 PRO A N 1
ATOM 1362 C CA . PRO A 1 176 ? -24.580 -9.581 31.882 1.00 96.31 176 PRO A CA 1
ATOM 1363 C C . PRO A 1 176 ? -24.714 -10.603 30.743 1.00 96.31 176 PRO A C 1
ATOM 1365 O O . PRO A 1 176 ? -24.143 -10.415 29.669 1.00 96.31 176 PRO A O 1
ATOM 1368 N N . GLU A 1 177 ? -25.483 -11.676 30.944 1.00 95.75 177 GLU A N 1
ATOM 1369 C CA . GLU A 1 177 ? -25.620 -12.754 29.947 1.00 95.75 177 GLU A CA 1
ATOM 1370 C C . GLU A 1 177 ? -26.229 -12.279 28.621 1.00 95.75 177 GLU A C 1
ATOM 1372 O O . GLU A 1 177 ? -25.767 -12.679 27.556 1.00 95.75 177 GLU A O 1
ATOM 1377 N N . ASN A 1 178 ? -27.214 -11.378 28.676 1.00 97.19 178 ASN A N 1
ATOM 1378 C CA . ASN A 1 178 ? -27.898 -10.807 27.513 1.00 97.19 178 ASN A CA 1
ATOM 1379 C C . ASN A 1 178 ? -27.158 -9.623 26.860 1.00 97.19 178 ASN A C 1
ATOM 1381 O O . ASN A 1 178 ? -27.712 -8.976 25.969 1.00 97.19 178 ASN A O 1
ATOM 1385 N N . LEU A 1 179 ? -25.918 -9.336 27.271 1.00 98.69 179 LEU A N 1
ATOM 1386 C CA . LEU A 1 179 ? -25.038 -8.363 26.625 1.00 98.69 179 LEU A CA 1
ATOM 1387 C C . LEU A 1 179 ? -23.973 -9.085 25.797 1.00 98.69 179 LEU A C 1
ATOM 1389 O O . LEU A 1 179 ? -23.203 -9.874 26.334 1.00 98.69 179 LEU A O 1
ATOM 1393 N N . TYR A 1 180 ? -23.872 -8.745 24.520 1.00 98.81 180 TYR A N 1
ATOM 1394 C CA . TYR A 1 180 ? -22.762 -9.109 23.650 1.00 98.81 180 TYR A CA 1
ATOM 1395 C C . TYR A 1 180 ? -21.925 -7.877 23.316 1.00 98.81 180 TYR A C 1
ATOM 1397 O O . TYR A 1 180 ? -22.462 -6.783 23.120 1.00 98.81 180 TYR A O 1
ATOM 1405 N N . THR A 1 181 ? -20.609 -8.042 23.201 1.00 98.81 181 THR A N 1
ATOM 1406 C CA . THR A 1 181 ? -19.711 -6.943 22.830 1.00 98.81 181 THR A CA 1
ATOM 1407 C C . THR A 1 181 ? -18.760 -7.307 21.694 1.00 98.81 181 THR A C 1
ATOM 1409 O O . THR A 1 181 ? -18.249 -8.421 21.602 1.00 98.81 181 THR A O 1
ATOM 1412 N N . VAL A 1 182 ? -18.515 -6.340 20.808 1.00 98.75 182 VAL A N 1
ATOM 1413 C CA . VAL A 1 182 ? -17.547 -6.465 19.709 1.00 98.75 182 VAL A CA 1
ATOM 1414 C C . VAL A 1 182 ? -16.600 -5.278 19.773 1.00 98.75 182 VAL A C 1
ATOM 1416 O O . VAL A 1 182 ? -16.999 -4.144 19.485 1.00 98.75 182 VAL A O 1
ATOM 1419 N N . ASP A 1 183 ? -15.349 -5.535 20.151 1.00 98.00 183 ASP A N 1
ATOM 1420 C CA . ASP A 1 183 ? -14.308 -4.514 20.123 1.00 98.00 183 ASP A CA 1
ATOM 1421 C C . ASP A 1 183 ? -13.546 -4.495 18.790 1.00 98.00 183 ASP A C 1
ATOM 1423 O O . ASP A 1 183 ? -13.448 -5.492 18.072 1.00 98.00 183 ASP A O 1
ATOM 1427 N N . LEU A 1 184 ? -13.057 -3.315 18.414 1.00 96.75 184 LEU A N 1
ATOM 1428 C CA . LEU A 1 184 ? -12.284 -3.116 17.190 1.00 96.75 184 LEU A CA 1
ATOM 1429 C C . LEU A 1 184 ? -10.781 -3.120 17.491 1.00 96.75 184 LEU A C 1
ATOM 1431 O O . LEU A 1 184 ? -10.342 -2.524 18.483 1.00 96.75 184 LEU A O 1
ATOM 1435 N N . ILE A 1 185 ? -9.971 -3.675 16.584 1.00 96.75 185 ILE A N 1
ATOM 1436 C CA . ILE A 1 185 ? -8.531 -3.378 16.570 1.00 96.75 185 ILE A CA 1
ATOM 1437 C C . ILE A 1 185 ? -8.369 -1.878 16.296 1.00 96.75 185 ILE A C 1
ATOM 1439 O O . ILE A 1 185 ? -8.754 -1.375 15.240 1.00 96.75 185 ILE A O 1
ATOM 1443 N N . CYS A 1 186 ? -7.848 -1.146 17.280 1.00 96.12 186 CYS A N 1
ATOM 1444 C CA . CYS A 1 186 ? -7.846 0.312 17.293 1.00 96.12 186 CYS A CA 1
ATOM 1445 C C . CYS A 1 186 ? -6.416 0.854 17.338 1.00 96.12 186 CYS A C 1
ATOM 1447 O O . CYS A 1 186 ? -5.656 0.517 18.243 1.00 96.12 186 CYS A O 1
ATOM 1449 N N . HIS A 1 187 ? -6.078 1.731 16.391 1.00 93.12 187 HIS A N 1
ATOM 1450 C CA . HIS A 1 187 ? -4.783 2.414 16.356 1.00 93.12 187 HIS A CA 1
ATOM 1451 C C . HIS A 1 187 ? -4.708 3.578 17.351 1.00 93.12 187 HIS A C 1
ATOM 1453 O O . HIS A 1 187 ? -3.726 3.758 18.062 1.00 93.12 187 HIS A O 1
ATOM 1459 N N . GLY A 1 188 ? -5.779 4.359 17.414 1.00 96.56 188 GLY A N 1
ATOM 1460 C CA . GLY A 1 188 ? -5.866 5.603 18.159 1.00 96.56 188 GLY A CA 1
ATOM 1461 C C . GLY A 1 188 ? -6.992 6.453 17.588 1.00 96.56 188 GLY A C 1
ATOM 1462 O O . GLY A 1 188 ? -7.539 6.144 16.526 1.00 96.56 188 GLY A O 1
ATOM 1463 N N . VAL A 1 189 ? -7.375 7.505 18.307 1.00 97.56 189 VAL A N 1
ATOM 1464 C CA . VAL A 1 189 ? -8.451 8.403 17.872 1.00 97.56 189 VAL A CA 1
ATOM 1465 C C . VAL A 1 189 ? -7.959 9.847 17.822 1.00 97.56 189 VAL A C 1
ATOM 1467 O O . VAL A 1 189 ? -7.447 10.342 18.830 1.00 97.56 189 VAL A O 1
ATOM 1470 N N . PRO A 1 190 ? -8.111 10.536 16.681 1.00 98.19 190 PRO A N 1
ATOM 1471 C CA . PRO A 1 190 ? -7.979 11.984 16.608 1.00 98.19 190 PRO A CA 1
ATOM 1472 C C . PRO A 1 190 ? -9.175 12.707 17.228 1.00 98.19 190 PRO A C 1
ATOM 1474 O O . PRO A 1 190 ? -10.235 12.106 17.449 1.00 98.19 190 PRO A O 1
ATOM 1477 N N . SER A 1 191 ? -9.016 14.007 17.493 1.00 98.12 191 SER A N 1
ATOM 1478 C CA . SER A 1 191 ? -10.071 14.789 18.133 1.00 98.12 191 SER A CA 1
ATOM 1479 C C . SER A 1 191 ? -11.247 15.076 17.181 1.00 98.12 191 SER A C 1
ATOM 1481 O O . SER A 1 191 ? -11.052 15.281 15.974 1.00 98.12 191 SER A O 1
ATOM 1483 N N . PRO A 1 192 ? -12.486 15.135 17.701 1.00 98.12 192 PRO A N 1
ATOM 1484 C CA . PRO A 1 192 ? -13.658 15.610 16.966 1.00 98.12 192 PRO A CA 1
ATOM 1485 C C . PRO A 1 192 ? -13.444 16.993 16.337 1.00 98.12 192 PRO A C 1
ATOM 1487 O O . PRO A 1 192 ? -13.818 17.212 15.183 1.00 98.12 192 PRO A O 1
ATOM 1490 N N . LYS A 1 193 ? -12.773 17.906 17.055 1.00 98.06 193 LYS A N 1
ATOM 1491 C CA . LYS A 1 193 ? -12.417 19.246 16.561 1.00 98.06 193 LYS A CA 1
ATOM 1492 C C . LYS A 1 193 ? -11.516 19.186 15.329 1.00 98.06 193 LYS A C 1
ATOM 1494 O O . LYS A 1 193 ? -11.761 19.915 14.370 1.00 98.06 193 LYS A O 1
ATOM 1499 N N . PHE A 1 194 ? -10.527 18.288 15.300 1.00 98.38 194 PHE A N 1
ATOM 1500 C CA . PHE A 1 194 ? -9.669 18.111 14.125 1.00 98.38 194 PHE A CA 1
ATOM 1501 C C . PHE A 1 194 ? -10.464 17.634 12.907 1.00 98.38 194 PHE A C 1
ATOM 1503 O O . PHE A 1 194 ? -10.315 18.180 11.812 1.00 98.38 194 PHE A O 1
ATOM 1510 N N . PHE A 1 195 ? -11.366 16.665 13.090 1.00 98.19 195 PHE A N 1
ATOM 1511 C CA . PHE A 1 195 ? -12.216 16.208 11.990 1.00 98.19 195 PHE A CA 1
ATOM 1512 C C . PHE A 1 195 ? -13.166 17.307 11.500 1.00 98.19 195 PHE A C 1
ATOM 1514 O O . PHE A 1 195 ? -13.315 17.490 10.292 1.00 98.19 195 PHE A O 1
ATOM 1521 N N . LYS A 1 196 ? -13.729 18.110 12.410 1.00 97.62 196 LYS A N 1
ATOM 1522 C CA . LYS A 1 196 ? -14.538 19.284 12.059 1.00 97.62 196 LYS A CA 1
ATOM 1523 C C . LYS A 1 196 ? -13.748 20.290 11.214 1.00 97.62 196 LYS A C 1
ATOM 1525 O O . LYS A 1 196 ? -14.215 20.667 10.140 1.00 97.62 196 LYS A O 1
ATOM 1530 N N . LYS A 1 197 ? -12.526 20.654 11.626 1.00 97.81 197 LYS A N 1
ATOM 1531 C CA . LYS A 1 197 ? -11.631 21.537 10.850 1.00 97.81 197 LYS A CA 1
ATOM 1532 C C . LYS A 1 197 ? -11.314 20.953 9.469 1.00 97.81 197 LYS A C 1
ATOM 1534 O O . LYS A 1 197 ? -11.308 21.676 8.471 1.00 97.81 197 LYS A O 1
ATOM 1539 N N . TYR A 1 198 ? -11.120 19.638 9.373 1.00 97.56 198 TYR A N 1
ATOM 1540 C CA . TYR A 1 198 ? -10.929 18.964 8.088 1.00 97.56 198 TYR A CA 1
ATOM 1541 C C . TYR A 1 198 ? -12.175 19.018 7.190 1.00 97.56 198 TYR A C 1
ATOM 1543 O O . TYR A 1 198 ? -12.045 19.277 5.991 1.00 97.56 198 TYR A O 1
ATOM 1551 N N . LEU A 1 199 ? -13.381 18.840 7.738 1.00 97.31 199 LEU A N 1
ATOM 1552 C CA . LEU A 1 199 ? -14.628 18.999 6.985 1.00 97.31 199 LEU A CA 1
ATOM 1553 C C . LEU A 1 199 ? -14.814 20.442 6.501 1.00 97.31 199 LEU A C 1
ATOM 1555 O O . LEU A 1 199 ? -15.164 20.648 5.343 1.00 97.31 199 LEU A O 1
ATOM 1559 N N . GLU A 1 200 ? -14.521 21.441 7.334 1.00 96.19 200 GLU A N 1
ATOM 1560 C CA . GLU A 1 200 ? -14.541 22.861 6.951 1.00 96.19 200 GLU A CA 1
ATOM 1561 C C . GLU A 1 200 ? -13.563 23.152 5.803 1.00 96.19 200 GLU A C 1
ATOM 1563 O O . GLU A 1 200 ? -13.930 23.783 4.807 1.00 96.19 200 GLU A O 1
ATOM 1568 N N . TYR A 1 201 ? -12.341 22.623 5.889 1.00 96.19 201 TYR A N 1
ATOM 1569 C CA . TYR A 1 201 ? -11.363 22.689 4.806 1.00 96.19 201 TYR A CA 1
ATOM 1570 C C . TYR A 1 201 ? -11.891 22.026 3.527 1.00 96.19 201 TYR A C 1
ATOM 1572 O O . TYR A 1 201 ? -11.846 22.621 2.448 1.00 96.19 201 TYR A O 1
ATOM 1580 N N . GLN A 1 202 ? -12.455 20.822 3.630 1.00 95.62 202 GLN A N 1
ATOM 1581 C CA . GLN A 1 202 ? -13.020 20.105 2.491 1.00 95.62 202 GLN A CA 1
ATOM 1582 C C . GLN A 1 202 ? -14.229 20.824 1.876 1.00 95.62 202 GLN A C 1
ATOM 1584 O O . GLN A 1 202 ? -14.349 20.831 0.650 1.00 95.62 202 GLN A O 1
ATOM 1589 N N . ASN A 1 203 ? -15.065 21.486 2.680 1.00 94.81 203 ASN A N 1
ATOM 1590 C CA . ASN A 1 203 ? -16.183 22.297 2.197 1.00 94.81 203 ASN A CA 1
ATOM 1591 C C . ASN A 1 203 ? -15.692 23.431 1.286 1.00 94.81 203 ASN A C 1
ATOM 1593 O O . ASN A 1 203 ? -16.259 23.648 0.211 1.00 94.81 203 ASN A O 1
ATOM 1597 N N . LYS A 1 204 ? -14.597 24.102 1.680 1.00 93.38 204 LYS A N 1
ATOM 1598 C CA . LYS A 1 204 ? -13.925 25.123 0.860 1.00 93.38 204 LYS A CA 1
ATOM 1599 C C . LYS A 1 204 ? -13.366 24.506 -0.428 1.00 93.38 204 LYS A C 1
ATOM 1601 O O . LYS A 1 204 ? -13.685 24.977 -1.515 1.00 93.38 204 LYS A O 1
ATOM 1606 N N . GLN A 1 205 ? -12.612 23.404 -0.330 1.00 91.56 205 GLN A N 1
ATOM 1607 C CA . GLN A 1 205 ? -12.000 22.734 -1.494 1.00 91.56 205 GLN A CA 1
ATOM 1608 C C . GLN A 1 205 ? -13.024 22.214 -2.513 1.00 91.56 205 GLN A C 1
ATOM 1610 O O . GLN A 1 205 ? -12.735 22.106 -3.702 1.00 91.56 205 GLN A O 1
ATOM 1615 N N . MET A 1 206 ? -14.223 21.856 -2.059 1.00 90.94 206 MET A N 1
ATOM 1616 C CA . MET A 1 206 ? -15.274 21.333 -2.926 1.00 90.94 206 MET A CA 1
ATOM 1617 C C . MET A 1 206 ? -16.277 22.381 -3.385 1.00 90.94 206 MET A C 1
ATOM 1619 O O . MET A 1 206 ? -17.103 22.061 -4.243 1.00 90.94 206 MET A O 1
ATOM 1623 N N . ALA A 1 207 ? -16.209 23.608 -2.868 1.00 90.56 207 ALA A N 1
ATOM 1624 C CA . ALA A 1 207 ? -17.239 24.626 -3.058 1.00 90.56 207 ALA A CA 1
ATOM 1625 C C . ALA A 1 207 ? -18.646 24.088 -2.721 1.00 90.56 207 ALA A C 1
ATOM 1627 O O . ALA A 1 207 ? -19.578 24.186 -3.517 1.00 90.56 207 ALA A O 1
ATOM 1628 N N . GLY A 1 208 ? -18.784 23.438 -1.562 1.00 92.88 208 GLY A N 1
ATOM 1629 C CA . GLY A 1 208 ? -20.060 22.896 -1.098 1.00 92.88 208 GLY A CA 1
ATOM 1630 C C . GLY A 1 208 ? -19.927 22.076 0.180 1.00 92.88 208 GLY A C 1
ATOM 1631 O O . GLY A 1 208 ? -18.877 21.496 0.440 1.00 92.88 208 GLY A O 1
ATOM 1632 N N . ARG A 1 209 ? -21.007 22.006 0.969 1.00 96.00 209 ARG A N 1
ATOM 1633 C CA . ARG A 1 209 ? -21.043 21.226 2.215 1.00 96.00 209 ARG A CA 1
ATOM 1634 C C . ARG A 1 209 ? -20.907 19.730 1.929 1.00 96.00 209 ARG A C 1
ATOM 1636 O O . ARG A 1 209 ? -21.683 19.178 1.145 1.00 96.00 209 ARG A O 1
ATOM 1643 N N . VAL A 1 210 ? -19.955 19.084 2.595 1.00 96.38 210 VAL A N 1
ATOM 1644 C CA . VAL A 1 210 ? -19.830 17.629 2.665 1.00 96.38 210 VAL A CA 1
ATOM 1645 C C . VAL A 1 210 ? -20.993 17.085 3.495 1.00 96.38 210 VAL A C 1
ATOM 1647 O O . VAL A 1 210 ? -21.214 17.514 4.624 1.00 96.38 210 VAL A O 1
ATOM 1650 N N . ILE A 1 211 ? -21.753 16.166 2.905 1.00 94.69 211 ILE A N 1
ATOM 1651 C CA . ILE A 1 211 ? -22.950 15.539 3.494 1.00 94.69 211 ILE A CA 1
ATOM 1652 C C . ILE A 1 211 ? -22.766 14.039 3.734 1.00 94.69 211 ILE A C 1
ATOM 1654 O O . ILE A 1 211 ? -23.595 13.405 4.370 1.00 94.69 211 ILE A O 1
ATOM 1658 N N . TYR A 1 212 ? -21.693 13.457 3.200 1.00 94.88 212 TYR A N 1
ATOM 1659 C CA . TYR A 1 212 ? -21.369 12.046 3.362 1.00 94.88 212 TYR A CA 1
ATOM 1660 C C . TYR A 1 212 ? -19.858 11.870 3.392 1.00 94.88 212 TYR A C 1
ATOM 1662 O O . TYR A 1 212 ? -19.150 12.465 2.571 1.00 94.88 212 TYR A O 1
ATOM 1670 N N . PHE A 1 213 ? -19.384 11.012 4.291 1.00 95.94 213 PHE A N 1
ATOM 1671 C CA . PHE A 1 213 ? -17.982 10.642 4.406 1.00 95.94 213 PHE A CA 1
ATOM 1672 C C . PHE A 1 213 ? -17.851 9.149 4.726 1.00 95.94 213 PHE A C 1
ATOM 1674 O O . PHE A 1 213 ? -18.550 8.626 5.587 1.00 95.94 213 PHE A O 1
ATOM 1681 N N . ASN A 1 214 ? -16.935 8.463 4.050 1.00 94.75 214 ASN A N 1
ATOM 1682 C CA . ASN A 1 214 ? -16.574 7.078 4.322 1.00 94.75 214 ASN A CA 1
ATOM 1683 C C . ASN A 1 214 ? -15.051 6.947 4.270 1.00 94.75 214 ASN A C 1
ATOM 1685 O O . ASN A 1 214 ? -14.460 7.152 3.212 1.00 94.75 214 ASN A O 1
ATOM 1689 N N . PHE A 1 215 ? -14.418 6.590 5.389 1.00 95.38 215 PHE A N 1
ATOM 1690 C CA . PHE A 1 215 ? -12.963 6.421 5.484 1.00 95.38 215 PHE A CA 1
ATOM 1691 C C . PHE A 1 215 ? -12.425 5.192 4.738 1.00 95.38 215 PHE A C 1
ATOM 1693 O O . PHE A 1 215 ? -11.220 5.096 4.520 1.00 95.38 215 PHE A O 1
ATOM 1700 N N . ARG A 1 216 ? -13.290 4.239 4.375 1.00 93.12 216 ARG A N 1
ATOM 1701 C CA . ARG A 1 216 ? -12.921 2.925 3.827 1.00 93.12 216 ARG A CA 1
ATOM 1702 C C . ARG A 1 216 ? -13.754 2.573 2.600 1.00 93.12 216 ARG A C 1
ATOM 1704 O O . ARG A 1 216 ? -14.271 1.468 2.474 1.00 93.12 216 ARG A O 1
ATOM 1711 N N . SER A 1 217 ? -13.897 3.531 1.690 1.00 87.94 217 SER A N 1
ATOM 1712 C CA . SER A 1 217 ? -14.590 3.306 0.424 1.00 87.94 217 SER A CA 1
ATOM 1713 C C . SER A 1 217 ? -13.836 2.308 -0.446 1.00 87.94 217 SER A C 1
ATOM 1715 O O . SER A 1 217 ? -12.617 2.382 -0.602 1.00 87.94 217 SER A O 1
ATOM 1717 N N . LYS A 1 218 ? -14.599 1.399 -1.051 1.00 83.75 218 LYS A N 1
ATOM 1718 C CA . LYS A 1 218 ? -14.099 0.342 -1.934 1.00 83.75 218 LYS A CA 1
ATOM 1719 C C . LYS A 1 218 ? -14.416 0.614 -3.407 1.00 83.75 218 LYS A C 1
ATOM 1721 O O . LYS A 1 218 ? -13.974 -0.134 -4.276 1.00 83.75 218 LYS A O 1
ATOM 1726 N N . ASP A 1 219 ? -15.130 1.703 -3.695 1.00 72.62 219 ASP A N 1
ATOM 1727 C CA . ASP A 1 219 ? -15.766 1.981 -4.989 1.00 72.62 219 ASP A CA 1
ATOM 1728 C C . ASP A 1 219 ? -14.768 2.060 -6.148 1.00 72.62 219 ASP A C 1
ATOM 1730 O O . ASP A 1 219 ? -15.070 1.631 -7.260 1.00 72.62 219 ASP A O 1
ATOM 1734 N N . LYS A 1 220 ? -13.567 2.606 -5.905 1.00 66.12 220 LYS A N 1
ATOM 1735 C CA . LYS A 1 220 ? -12.562 2.800 -6.961 1.00 66.12 220 LYS A CA 1
ATOM 1736 C C . LYS A 1 220 ? -11.498 1.710 -7.025 1.00 66.12 220 LYS A C 1
ATOM 1738 O O . LYS A 1 220 ? -11.079 1.373 -8.129 1.00 66.12 220 LYS A O 1
ATOM 1743 N N . ARG A 1 221 ? -11.011 1.193 -5.889 1.00 63.72 221 ARG A N 1
ATOM 1744 C CA . ARG A 1 221 ? -9.854 0.265 -5.865 1.00 63.72 221 ARG A CA 1
ATOM 1745 C C . ARG A 1 221 ? -10.062 -1.032 -5.092 1.00 63.72 221 ARG A C 1
ATOM 1747 O O . ARG A 1 221 ? -9.142 -1.846 -5.020 1.00 63.72 221 ARG A O 1
ATOM 1754 N N . GLY A 1 222 ? -11.275 -1.281 -4.610 1.00 79.06 222 GLY A N 1
ATOM 1755 C CA . GLY A 1 222 ? -11.545 -2.375 -3.685 1.00 79.06 222 GLY A CA 1
ATOM 1756 C C . GLY A 1 222 ? -11.040 -2.058 -2.279 1.00 79.06 222 GLY A C 1
ATOM 1757 O O . GLY A 1 222 ? -10.840 -0.900 -1.918 1.00 79.06 222 GLY A O 1
ATOM 1758 N N . TRP A 1 223 ? -10.865 -3.103 -1.481 1.00 80.44 223 TRP A N 1
ATOM 1759 C CA . TRP A 1 223 ? -10.459 -3.012 -0.088 1.00 80.44 223 TRP A CA 1
ATOM 1760 C C . TRP A 1 223 ? -9.059 -2.413 0.071 1.00 80.44 223 TRP A C 1
ATOM 1762 O O . TRP A 1 223 ? -8.095 -2.851 -0.553 1.00 80.44 223 TRP A O 1
ATOM 1772 N N . GLY A 1 224 ? -8.974 -1.376 0.904 1.00 81.50 224 GLY A N 1
ATOM 1773 C CA . GLY A 1 224 ? -7.766 -0.603 1.160 1.00 81.50 224 GLY A CA 1
ATOM 1774 C C . GLY A 1 224 ? -8.079 0.664 1.958 1.00 81.50 224 GLY A C 1
ATOM 1775 O O . GLY A 1 224 ? -9.155 0.796 2.549 1.00 81.50 224 GLY A O 1
ATOM 1776 N N . THR A 1 225 ? -7.141 1.608 1.974 1.00 84.44 225 THR A N 1
ATOM 1777 C CA . THR A 1 225 ? -7.213 2.861 2.744 1.00 84.44 225 THR A CA 1
ATOM 1778 C C . THR A 1 225 ? -7.607 4.050 1.861 1.00 84.44 225 THR A C 1
ATOM 1780 O O . THR A 1 225 ? -6.883 5.039 1.733 1.00 84.44 225 THR A O 1
ATOM 1783 N N . GLN A 1 226 ? -8.772 3.964 1.215 1.00 85.44 226 GLN A N 1
ATOM 1784 C CA . GLN A 1 226 ? -9.335 5.062 0.423 1.00 85.44 226 GLN A CA 1
ATOM 1785 C C . GLN A 1 226 ? -10.551 5.661 1.108 1.00 85.44 226 GLN A C 1
ATOM 1787 O O . GLN A 1 226 ? -11.436 4.928 1.543 1.00 85.44 226 GLN A O 1
ATOM 1792 N N . TYR A 1 227 ? -10.636 6.990 1.126 1.00 91.88 227 TYR A N 1
ATOM 1793 C CA . TYR A 1 227 ? -11.849 7.662 1.563 1.00 91.88 227 TYR A CA 1
ATOM 1794 C C . TYR A 1 227 ? -12.690 8.122 0.377 1.00 91.88 227 TYR A C 1
ATOM 1796 O O . TYR A 1 227 ? -12.180 8.416 -0.709 1.00 91.88 227 TYR A O 1
ATOM 1804 N N . LEU A 1 228 ? -13.987 8.235 0.627 1.00 91.94 228 LEU A N 1
ATOM 1805 C CA . LEU A 1 228 ? -14.982 8.836 -0.244 1.00 91.94 228 LEU A CA 1
ATOM 1806 C C . LEU A 1 228 ? -15.705 9.924 0.531 1.00 91.94 228 LEU A C 1
ATOM 1808 O O . LEU A 1 228 ? -16.095 9.720 1.677 1.00 91.94 228 LEU A O 1
ATOM 1812 N N . LEU A 1 229 ? -15.935 11.056 -0.114 1.00 93.81 229 LEU A N 1
ATOM 1813 C CA . LEU A 1 229 ? -16.807 12.090 0.412 1.00 93.81 229 LEU A CA 1
ATOM 1814 C C . LEU A 1 229 ? -17.700 12.656 -0.689 1.00 93.81 229 LEU A C 1
ATOM 1816 O O . LEU A 1 229 ? -17.350 12.613 -1.876 1.00 93.81 229 LEU A O 1
ATOM 1820 N N . LYS A 1 230 ? -18.873 13.152 -0.297 1.00 91.38 230 LYS A N 1
ATOM 1821 C CA . LYS A 1 230 ? -19.872 13.698 -1.222 1.00 91.38 230 LYS A CA 1
ATOM 1822 C C . LYS A 1 230 ? -20.410 15.026 -0.709 1.00 91.38 230 LYS A C 1
ATOM 1824 O O . LYS A 1 230 ? -20.656 15.179 0.485 1.00 91.38 230 LYS A O 1
ATOM 1829 N N . THR A 1 231 ? -20.621 15.960 -1.624 1.00 92.06 231 THR A N 1
ATOM 1830 C CA . THR A 1 231 ? -21.499 17.123 -1.450 1.00 92.06 231 THR A CA 1
ATOM 1831 C C . THR A 1 231 ? -22.792 16.877 -2.228 1.00 92.06 231 THR A C 1
ATOM 1833 O O . THR A 1 231 ? -22.935 15.847 -2.888 1.00 92.06 231 THR A O 1
ATOM 1836 N N . LYS A 1 232 ? -23.723 17.838 -2.216 1.00 88.69 232 LYS A N 1
ATOM 1837 C CA . LYS A 1 232 ? -24.928 17.780 -3.063 1.00 88.69 232 LYS A CA 1
ATOM 1838 C C . LYS A 1 232 ? -24.622 17.617 -4.560 1.00 88.69 232 LYS A C 1
ATOM 1840 O O . LYS A 1 232 ? -25.447 17.081 -5.284 1.00 88.69 232 LYS A O 1
ATOM 1845 N N . THR A 1 233 ? -23.464 18.091 -5.026 1.00 87.31 233 THR A N 1
ATOM 1846 C CA . THR A 1 233 ? -23.140 18.179 -6.462 1.00 87.31 233 THR A CA 1
ATOM 1847 C C . THR A 1 233 ? -21.855 17.460 -6.861 1.00 87.31 233 THR A C 1
ATOM 1849 O O . THR A 1 233 ? -21.616 17.258 -8.048 1.00 87.31 233 THR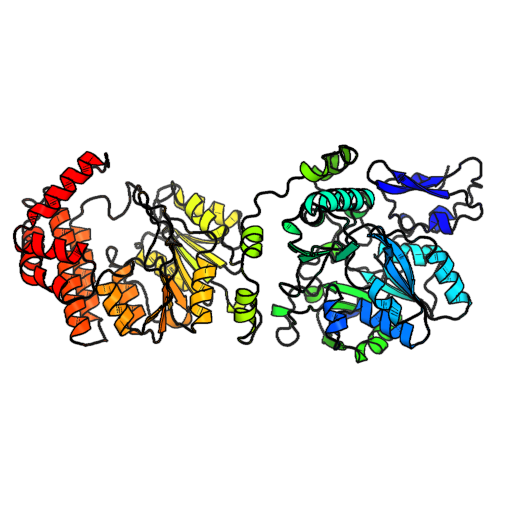 A O 1
ATOM 1852 N N . LYS A 1 234 ? -20.994 17.082 -5.908 1.00 88.31 234 LYS A N 1
ATOM 1853 C CA . LYS A 1 234 ? -19.657 16.548 -6.195 1.00 88.31 234 LYS A CA 1
ATOM 1854 C C . LYS A 1 234 ? -19.354 15.318 -5.356 1.00 88.31 234 LYS A C 1
ATOM 1856 O O . LYS A 1 234 ? -19.719 15.238 -4.190 1.00 88.31 234 LYS A O 1
ATOM 1861 N N . THR A 1 235 ? -18.591 14.399 -5.935 1.00 86.25 235 THR A N 1
ATOM 1862 C CA . THR A 1 235 ? -18.044 13.224 -5.250 1.00 86.25 235 THR A CA 1
ATOM 1863 C C . THR A 1 235 ? -16.526 13.217 -5.398 1.00 86.25 235 THR A C 1
ATOM 1865 O O . THR A 1 235 ? -16.011 13.401 -6.499 1.00 86.25 235 THR A O 1
ATOM 1868 N N . LYS A 1 236 ? -15.797 13.001 -4.299 1.00 84.56 236 LYS A N 1
ATOM 1869 C CA . LYS A 1 236 ? -14.328 12.910 -4.281 1.00 84.56 236 LYS A CA 1
ATOM 1870 C C . LYS A 1 236 ? -13.909 11.610 -3.609 1.00 84.56 236 LYS A C 1
ATOM 1872 O O . LYS A 1 236 ? -14.390 11.285 -2.530 1.00 84.56 236 LYS A O 1
ATOM 1877 N N . THR A 1 237 ? -12.964 10.912 -4.229 1.00 80.31 237 THR A N 1
ATOM 1878 C CA . THR A 1 237 ? -12.315 9.720 -3.666 1.00 80.31 237 THR A CA 1
ATOM 1879 C C . THR A 1 237 ? -10.813 9.920 -3.724 1.00 80.31 237 THR A C 1
ATOM 1881 O O . THR A 1 237 ? -10.309 10.344 -4.768 1.00 80.31 237 THR A O 1
ATOM 1884 N N . LYS A 1 238 ? -10.101 9.611 -2.641 1.00 81.81 238 LYS A N 1
ATOM 1885 C CA . LYS A 1 238 ? -8.641 9.737 -2.575 1.00 81.81 238 LYS A CA 1
ATOM 1886 C C . LYS A 1 238 ? -8.064 8.749 -1.558 1.00 81.81 238 LYS A C 1
ATOM 1888 O O . LYS A 1 238 ? -8.748 8.348 -0.620 1.00 81.81 238 LYS A O 1
ATOM 1893 N N . THR A 1 239 ? -6.810 8.350 -1.748 1.00 82.88 239 THR A N 1
ATOM 1894 C CA . THR A 1 239 ? -6.071 7.574 -0.744 1.00 82.88 239 THR A CA 1
ATOM 1895 C C . THR A 1 239 ? -5.883 8.404 0.527 1.00 82.88 239 THR A C 1
ATOM 1897 O O . THR A 1 239 ? -5.526 9.581 0.441 1.00 82.88 239 THR A O 1
ATOM 1900 N N . LEU A 1 240 ? -6.113 7.795 1.692 1.00 85.94 240 LEU A N 1
ATOM 1901 C CA . LEU A 1 240 ? -6.007 8.448 2.998 1.00 85.94 240 LEU A CA 1
ATOM 1902 C C . LEU A 1 240 ? -4.609 9.005 3.265 1.00 85.94 240 LEU A C 1
ATOM 1904 O O . LEU A 1 240 ? -4.493 10.160 3.652 1.00 85.94 240 LEU A O 1
ATOM 1908 N N . SER A 1 241 ? -3.558 8.229 2.999 1.00 84.38 241 SER A N 1
ATOM 1909 C CA . SER A 1 241 ? -2.167 8.655 3.214 1.00 84.38 241 SER A CA 1
ATOM 1910 C C . SER A 1 241 ? -1.812 9.935 2.452 1.00 84.38 241 SER A C 1
ATOM 1912 O O . SER A 1 241 ? -1.044 10.747 2.944 1.00 84.38 241 SER A O 1
ATOM 1914 N N . LEU A 1 242 ? -2.426 10.183 1.292 1.00 82.69 242 LEU A N 1
ATOM 1915 C CA . LEU A 1 242 ? -2.216 11.394 0.487 1.00 82.69 242 LEU A CA 1
ATOM 1916 C C . LEU A 1 242 ? -3.049 12.596 0.912 1.00 82.69 242 LEU A C 1
ATOM 1918 O O . LEU A 1 242 ? -3.026 13.647 0.255 1.00 82.69 242 LEU A O 1
ATOM 1922 N N . ASP A 1 243 ? -3.887 12.417 1.911 1.00 91.44 243 ASP A N 1
ATOM 1923 C CA . ASP A 1 243 ? -4.763 13.438 2.429 1.00 91.44 243 ASP A CA 1
ATOM 1924 C C . ASP A 1 243 ? -4.243 13.954 3.757 1.00 91.44 243 ASP A C 1
ATOM 1926 O O . ASP A 1 243 ? -3.557 13.244 4.481 1.00 91.44 243 ASP A O 1
ATOM 1930 N N . ARG A 1 244 ? -4.552 15.212 4.064 1.00 93.12 244 ARG A N 1
ATOM 1931 C CA . ARG A 1 244 ? -4.049 15.865 5.270 1.00 93.12 244 ARG A CA 1
ATOM 1932 C C . ARG A 1 244 ? -4.539 15.131 6.508 1.00 93.12 244 ARG A C 1
ATOM 1934 O O . ARG A 1 244 ? -3.741 14.806 7.372 1.00 93.12 244 ARG A O 1
ATOM 1941 N N . TYR A 1 245 ? -5.823 14.784 6.550 1.00 96.69 245 TYR A N 1
ATOM 1942 C CA . TYR A 1 245 ? -6.365 14.059 7.691 1.00 96.69 245 TYR A CA 1
ATOM 1943 C C . TYR A 1 245 ? -5.785 12.648 7.786 1.00 96.69 245 TYR A C 1
ATOM 1945 O O . TYR A 1 245 ? -5.319 12.222 8.838 1.00 96.69 245 TYR A O 1
ATOM 1953 N N . GLY A 1 246 ? -5.796 11.921 6.666 1.00 94.19 246 GLY A N 1
ATOM 1954 C CA . GLY A 1 246 ? -5.373 10.527 6.653 1.00 94.19 246 GLY A CA 1
ATOM 1955 C C . GLY A 1 246 ? -3.872 10.347 6.884 1.00 94.19 246 GLY A C 1
ATOM 1956 O O . GLY A 1 246 ? -3.505 9.404 7.568 1.00 94.19 246 GLY A O 1
ATOM 1957 N N . LYS A 1 247 ? -3.008 11.245 6.395 1.00 92.81 247 LYS A N 1
ATOM 1958 C CA . LYS A 1 247 ? -1.562 11.210 6.673 1.00 92.81 247 LYS A CA 1
ATOM 1959 C C . LYS A 1 247 ? -1.284 11.287 8.171 1.00 92.81 247 LYS A C 1
ATOM 1961 O O . LYS A 1 247 ? -0.673 10.376 8.712 1.00 92.81 247 LYS A O 1
ATOM 1966 N N . HIS A 1 248 ? -1.806 12.321 8.819 1.00 95.56 248 HIS A N 1
ATOM 1967 C CA . HIS A 1 248 ? -1.610 12.573 10.245 1.00 95.56 248 HIS A CA 1
ATOM 1968 C C . HIS A 1 248 ? -2.283 11.508 11.129 1.00 95.56 248 HIS A C 1
ATOM 1970 O O . HIS A 1 248 ? -1.754 11.102 12.162 1.00 95.56 248 HIS A O 1
ATOM 1976 N N . PHE A 1 249 ? -3.417 10.949 10.687 1.00 96.81 249 PHE A N 1
ATOM 1977 C CA . PHE A 1 249 ? -3.974 9.748 11.313 1.00 96.81 249 PHE A CA 1
ATOM 1978 C C . PHE A 1 249 ? -2.995 8.566 11.234 1.00 96.81 249 PHE A C 1
ATOM 1980 O O . PHE A 1 249 ? -2.701 7.958 12.253 1.00 96.81 249 PHE A O 1
ATOM 1987 N N . MET A 1 250 ? -2.457 8.256 10.050 1.00 91.75 250 MET A N 1
ATOM 1988 C CA . MET A 1 250 ? -1.563 7.104 9.857 1.00 91.75 250 MET A CA 1
ATOM 1989 C C . MET A 1 250 ? -0.203 7.269 10.553 1.00 91.75 250 MET A C 1
ATOM 1991 O O . MET A 1 250 ? 0.350 6.276 11.018 1.00 91.75 250 MET A O 1
ATOM 1995 N N . ASP A 1 251 ? 0.317 8.495 10.653 1.00 92.56 251 ASP A N 1
ATOM 1996 C CA . ASP A 1 251 ? 1.535 8.802 11.417 1.00 92.56 251 ASP A CA 1
ATOM 1997 C C . ASP A 1 251 ? 1.303 8.746 12.934 1.00 92.56 251 ASP A C 1
ATOM 1999 O O . ASP A 1 251 ? 2.249 8.642 13.714 1.00 92.56 251 ASP A O 1
ATOM 2003 N N . GLY A 1 252 ? 0.041 8.830 13.364 1.00 96.00 252 GLY A N 1
ATOM 2004 C CA . GLY A 1 252 ? -0.334 8.836 14.769 1.00 96.00 252 GLY A CA 1
ATOM 2005 C C . GLY A 1 252 ? 0.075 10.108 15.507 1.00 96.00 252 GLY A C 1
ATOM 2006 O O . GLY A 1 252 ? 0.152 10.078 16.729 1.00 96.00 252 GLY A O 1
ATOM 2007 N N . ASP A 1 253 ? 0.316 11.227 14.825 1.00 96.31 253 ASP A N 1
ATOM 2008 C CA . ASP A 1 253 ? 0.699 12.512 15.438 1.00 96.31 253 ASP A CA 1
ATOM 2009 C C . ASP A 1 253 ? -0.495 13.362 15.894 1.00 96.31 253 ASP A C 1
ATOM 2011 O O . ASP A 1 253 ? -0.321 14.425 16.487 1.00 96.31 253 ASP A O 1
ATOM 2015 N N . CYS A 1 254 ? -1.711 12.861 15.684 1.00 97.62 254 CYS A N 1
ATOM 2016 C CA . CYS A 1 254 ? -2.953 13.530 16.052 1.00 97.62 254 CYS A CA 1
ATOM 2017 C C . CYS A 1 254 ? -3.787 12.760 17.089 1.00 97.62 254 CYS A C 1
ATOM 2019 O O . CYS A 1 254 ? -4.922 13.148 17.365 1.00 97.62 254 CYS A O 1
ATOM 2021 N N . TYR A 1 255 ? -3.279 11.676 17.680 1.00 98.44 255 TYR A N 1
ATOM 2022 C CA . TYR A 1 255 ? -4.067 10.860 18.607 1.00 98.44 255 TYR A CA 1
ATOM 2023 C C . TYR A 1 255 ? -4.265 11.508 19.983 1.00 98.44 255 TYR A C 1
ATOM 2025 O O . TYR A 1 255 ? -3.517 12.381 20.428 1.00 98.44 255 TYR A O 1
ATOM 2033 N N . ARG A 1 256 ? -5.303 11.053 20.686 1.00 97.62 256 ARG A N 1
ATOM 2034 C CA . ARG A 1 256 ? -5.534 11.340 22.105 1.00 97.62 256 ARG A CA 1
ATOM 2035 C C . ARG A 1 256 ? -4.359 10.832 22.951 1.00 97.62 256 ARG A C 1
ATOM 2037 O O . ARG A 1 256 ? -3.891 9.723 22.720 1.00 97.62 256 ARG A O 1
ATOM 2044 N N . GLU A 1 257 ? -3.942 11.575 23.978 1.00 97.31 257 GLU A N 1
ATOM 2045 C CA . GLU A 1 257 ? -2.769 11.217 24.806 1.00 97.31 257 GLU A CA 1
ATOM 2046 C C . GLU A 1 257 ? -2.856 9.813 25.433 1.00 97.31 257 GLU A C 1
ATOM 2048 O O . GLU A 1 257 ? -1.895 9.046 25.443 1.00 97.31 257 GLU A O 1
ATOM 2053 N N . SER A 1 258 ? -4.047 9.405 25.873 1.00 97.62 258 SER A N 1
ATOM 2054 C CA . SER A 1 258 ? -4.294 8.053 26.385 1.00 97.62 258 SER A CA 1
ATOM 2055 C C . SER A 1 258 ? -4.038 6.933 25.364 1.00 97.62 258 SER A C 1
ATOM 2057 O O . SER A 1 258 ? -3.824 5.792 25.764 1.00 97.62 258 SER A O 1
ATOM 2059 N N . CYS A 1 259 ? -4.071 7.211 24.055 1.00 98.12 259 CYS A N 1
ATOM 2060 C CA . CYS A 1 259 ? -3.851 6.203 23.013 1.00 98.12 259 CYS A CA 1
ATOM 2061 C C . CYS A 1 259 ? -2.395 5.723 22.956 1.00 98.12 259 CYS A C 1
ATOM 2063 O O . CYS A 1 259 ? -2.168 4.555 22.648 1.00 98.12 259 CYS A O 1
ATOM 2065 N N . TYR A 1 260 ? -1.428 6.576 23.307 1.00 97.94 260 TYR A N 1
ATOM 2066 C CA . TYR A 1 260 ? -0.001 6.226 23.300 1.00 97.94 260 TYR A CA 1
ATOM 2067 C C . TYR A 1 260 ? 0.430 5.358 24.489 1.00 97.94 260 TYR A C 1
ATOM 2069 O O . TYR A 1 260 ? 1.516 4.791 24.502 1.00 97.94 260 TYR A O 1
ATOM 2077 N N . GLN A 1 261 ? -0.443 5.238 25.487 1.00 96.19 261 GLN A N 1
ATOM 2078 C CA . GLN A 1 261 ? -0.269 4.425 26.693 1.00 96.19 261 GLN A CA 1
ATOM 2079 C C . GLN A 1 261 ? -1.488 3.516 26.913 1.00 96.19 261 GLN A C 1
ATOM 2081 O O . GLN A 1 261 ? -1.872 3.214 28.041 1.00 96.19 261 GLN A O 1
ATOM 2086 N N . CYS A 1 262 ? -2.160 3.132 25.823 1.00 96.75 262 CYS A N 1
ATOM 2087 C CA . CYS A 1 262 ? -3.416 2.398 25.885 1.00 96.75 262 CYS A CA 1
ATOM 2088 C C . CYS A 1 262 ? -3.215 1.003 26.493 1.00 96.75 262 CYS A C 1
ATOM 2090 O O . CYS A 1 262 ? -2.652 0.119 25.854 1.00 96.75 262 CYS A O 1
ATOM 2092 N N . ALA A 1 263 ? -3.777 0.762 27.679 1.00 95.88 263 ALA A N 1
ATOM 2093 C CA . ALA A 1 263 ? -3.716 -0.545 28.340 1.00 95.88 263 ALA A CA 1
ATOM 2094 C C . ALA A 1 263 ? -4.389 -1.684 27.540 1.00 95.88 263 ALA A C 1
ATOM 2096 O O . ALA A 1 263 ? -4.233 -2.855 27.879 1.00 95.88 263 ALA A O 1
ATOM 2097 N N . TYR A 1 264 ? -5.156 -1.358 26.496 1.00 96.44 264 TYR A N 1
ATOM 2098 C CA . TYR A 1 264 ? -5.917 -2.308 25.677 1.00 96.44 264 TYR A CA 1
ATOM 2099 C C . TYR A 1 264 ? -5.297 -2.588 24.299 1.00 96.44 264 TYR A C 1
ATOM 2101 O O . TYR A 1 264 ? -5.902 -3.277 23.475 1.00 96.44 264 TYR A O 1
ATOM 2109 N N . ALA A 1 265 ? -4.120 -2.026 24.017 1.00 96.25 265 ALA A N 1
ATOM 2110 C CA . ALA A 1 265 ? -3.391 -2.263 22.774 1.00 96.25 265 ALA A CA 1
ATOM 2111 C C . ALA A 1 265 ? -2.456 -3.480 22.909 1.00 96.25 265 ALA A C 1
ATOM 2113 O O . ALA A 1 265 ? -1.236 -3.333 22.915 1.00 96.25 265 ALA A O 1
ATOM 2114 N N . ASN A 1 266 ? -3.049 -4.660 23.098 1.00 94.69 266 ASN A N 1
ATOM 2115 C CA . ASN A 1 266 ? -2.388 -5.965 23.211 1.00 94.69 266 ASN A CA 1
ATOM 2116 C C . ASN A 1 266 ? -3.386 -7.102 22.879 1.00 94.69 266 ASN A C 1
ATOM 2118 O O . ASN A 1 266 ? -4.551 -6.831 22.548 1.00 94.69 266 ASN A O 1
ATOM 2122 N N . THR A 1 267 ? -2.937 -8.359 22.961 1.00 94.38 267 THR A N 1
ATOM 2123 C CA . THR A 1 267 ? -3.765 -9.557 22.730 1.00 94.38 267 THR A CA 1
ATOM 2124 C C . THR A 1 267 ? -4.757 -9.831 23.852 1.00 94.38 267 THR A C 1
ATOM 2126 O O . THR A 1 267 ? -5.729 -10.527 23.607 1.00 94.38 267 THR A O 1
ATOM 2129 N N . SER A 1 268 ? -4.599 -9.216 25.025 1.00 95.56 268 SER A N 1
ATOM 2130 C CA . SER A 1 268 ? -5.544 -9.351 26.131 1.00 95.56 268 SER A CA 1
ATOM 2131 C C . SER A 1 268 ? -6.787 -8.487 25.895 1.00 95.56 268 SER A C 1
ATOM 2133 O O . SER A 1 268 ? -6.838 -7.286 26.204 1.00 95.56 268 SER A O 1
ATOM 2135 N N . ARG A 1 269 ? -7.795 -9.088 25.263 1.00 95.88 269 ARG A N 1
ATOM 2136 C CA . ARG A 1 269 ? -8.986 -8.419 24.725 1.00 95.88 269 ARG A CA 1
ATOM 2137 C C . ARG A 1 269 ? -10.074 -8.239 25.775 1.00 95.88 269 ARG A C 1
ATOM 2139 O O . ARG A 1 269 ? -10.118 -8.946 26.778 1.00 95.88 269 ARG A O 1
ATOM 2146 N N . VAL A 1 270 ? -10.961 -7.272 25.532 1.00 95.94 270 VAL A N 1
ATOM 2147 C CA . VAL A 1 270 ? -12.056 -6.945 26.460 1.00 95.94 270 VAL A CA 1
ATOM 2148 C C . VAL A 1 270 ? -13.399 -7.414 25.920 1.00 95.94 270 VAL A C 1
ATOM 2150 O O . VAL A 1 270 ? -14.201 -7.944 26.681 1.00 95.94 270 VAL A O 1
ATOM 2153 N N . GLY A 1 271 ? -13.662 -7.196 24.630 1.00 97.50 271 GLY A N 1
ATOM 2154 C CA . GLY A 1 271 ? -14.920 -7.586 24.006 1.00 97.50 271 GLY A CA 1
ATOM 2155 C C . GLY A 1 271 ? -15.083 -9.099 23.902 1.00 97.50 271 GLY A C 1
ATOM 2156 O O . GLY A 1 271 ? -14.095 -9.829 23.879 1.00 97.50 271 GLY A O 1
ATOM 2157 N N . ASP A 1 272 ? -16.323 -9.571 23.785 1.00 98.44 272 ASP A N 1
ATOM 2158 C CA . ASP A 1 272 ? -16.618 -10.990 23.551 1.00 98.44 272 ASP A CA 1
ATOM 2159 C C . ASP A 1 272 ? -16.023 -11.463 22.212 1.00 98.44 272 ASP A C 1
ATOM 2161 O O . ASP A 1 272 ? -15.470 -12.561 22.117 1.00 98.44 272 ASP A O 1
ATOM 2165 N N . LEU A 1 273 ? -16.069 -10.590 21.200 1.00 98.69 273 LEU A N 1
ATOM 2166 C CA . LEU A 1 273 ? -15.311 -10.705 19.955 1.00 98.69 273 LEU A CA 1
ATOM 2167 C C . LEU A 1 273 ? -14.399 -9.487 19.756 1.00 98.69 273 LEU A C 1
ATOM 2169 O O . LEU A 1 273 ? -14.778 -8.360 20.085 1.00 98.69 273 LEU A O 1
ATOM 2173 N N . THR A 1 274 ? -13.245 -9.694 19.124 1.00 98.56 274 THR A N 1
ATOM 2174 C CA . THR A 1 274 ? -12.434 -8.615 18.537 1.00 98.56 274 THR A CA 1
ATOM 2175 C C . THR A 1 274 ? -12.435 -8.744 17.024 1.00 98.56 274 THR A C 1
ATOM 2177 O O . THR A 1 274 ? -12.248 -9.836 16.493 1.00 98.56 274 THR A O 1
ATOM 2180 N N . VAL A 1 275 ? -12.624 -7.635 16.308 1.00 98.12 275 VAL A N 1
ATOM 2181 C CA . VAL A 1 275 ? -12.626 -7.636 14.839 1.00 98.12 275 VAL A CA 1
ATOM 2182 C C . VAL A 1 275 ? -11.695 -6.587 14.248 1.00 98.12 275 VAL A C 1
ATOM 2184 O O . VAL A 1 275 ? -11.543 -5.478 14.768 1.00 98.12 275 VAL A O 1
ATOM 2187 N N . GLY A 1 276 ? -11.096 -6.921 13.109 1.00 96.62 276 GLY A N 1
ATOM 2188 C CA . GLY A 1 276 ? -10.236 -6.012 12.364 1.00 96.62 276 GLY A CA 1
ATOM 2189 C C . GLY A 1 276 ? -10.099 -6.380 10.894 1.00 96.62 276 GLY A C 1
ATOM 2190 O O . GLY A 1 276 ? -10.859 -7.182 10.349 1.00 96.62 276 GLY A O 1
ATOM 2191 N N . ASP A 1 277 ? -9.141 -5.738 10.236 1.00 96.00 277 ASP A N 1
ATOM 2192 C CA . ASP A 1 277 ? -8.723 -6.097 8.884 1.00 96.00 277 ASP A CA 1
ATOM 2193 C C . ASP A 1 277 ? -7.825 -7.339 8.926 1.00 96.00 277 ASP A C 1
ATOM 2195 O O . ASP A 1 277 ? -6.850 -7.357 9.679 1.00 96.00 277 ASP A O 1
ATOM 2199 N N . PHE A 1 278 ? -8.105 -8.346 8.090 1.00 95.12 278 PHE A N 1
ATOM 2200 C CA . PHE A 1 278 ? -7.234 -9.515 7.968 1.00 95.12 278 PHE A CA 1
ATOM 2201 C C . PHE A 1 278 ? -6.135 -9.283 6.925 1.00 95.12 278 PHE A C 1
ATOM 2203 O O . PHE A 1 278 ? -6.181 -9.782 5.790 1.00 95.12 278 PHE A O 1
ATOM 2210 N N . TRP A 1 279 ? -5.158 -8.452 7.282 1.00 86.81 279 TRP A N 1
ATOM 2211 C CA . TRP A 1 279 ? -3.994 -8.220 6.431 1.00 86.81 279 TRP A CA 1
ATOM 2212 C C . TRP A 1 279 ? -3.213 -9.522 6.225 1.00 86.81 279 TRP A C 1
ATOM 2214 O O . TRP A 1 279 ? -3.167 -10.370 7.102 1.00 86.81 279 TRP A O 1
ATOM 2224 N N . GLY A 1 280 ? -2.605 -9.698 5.051 1.00 80.06 280 GLY A N 1
ATOM 2225 C CA . GLY A 1 280 ? -1.872 -10.931 4.735 1.00 80.06 280 GLY A CA 1
ATOM 2226 C C . GLY A 1 280 ? -2.750 -12.107 4.288 1.00 80.06 280 GLY A C 1
ATOM 2227 O O . GLY A 1 280 ? -2.204 -13.078 3.781 1.00 80.06 280 GLY A O 1
ATOM 2228 N N . SER A 1 281 ? -4.085 -11.998 4.340 1.00 80.12 281 SER A N 1
ATOM 2229 C CA . SER A 1 281 ? -5.005 -13.041 3.840 1.00 80.12 281 SER A CA 1
ATOM 2230 C C . SER A 1 281 ? -4.757 -13.450 2.382 1.00 80.12 281 SER A C 1
ATOM 2232 O O . SER A 1 281 ? -4.934 -14.610 2.047 1.00 80.12 281 SER A O 1
ATOM 2234 N N . ALA A 1 282 ? -4.282 -12.542 1.521 1.00 72.69 282 ALA A N 1
ATOM 2235 C CA . ALA A 1 282 ? -3.893 -12.878 0.145 1.00 72.69 282 ALA A CA 1
ATOM 2236 C C . ALA A 1 282 ? -2.726 -13.881 0.056 1.00 72.69 282 ALA A C 1
ATOM 2238 O O . ALA A 1 282 ? -2.620 -14.582 -0.942 1.00 72.69 282 ALA A O 1
ATOM 2239 N N . LYS A 1 283 ? -1.863 -13.917 1.079 1.00 69.56 283 LYS A N 1
ATOM 2240 C CA . LYS A 1 283 ? -0.713 -14.818 1.194 1.00 69.56 283 LYS A CA 1
ATOM 2241 C C . LYS A 1 283 ? -1.091 -16.104 1.930 1.00 69.56 283 LYS A C 1
ATOM 2243 O O . LYS A 1 283 ? -0.868 -17.188 1.415 1.00 69.56 283 LYS A O 1
ATOM 2248 N N . ASN A 1 284 ? -1.690 -15.972 3.114 1.00 70.12 284 ASN A N 1
ATOM 2249 C CA . ASN A 1 284 ? -1.914 -17.111 4.010 1.00 70.12 284 ASN A CA 1
ATOM 2250 C C . ASN A 1 284 ? -3.191 -17.900 3.664 1.00 70.12 284 ASN A C 1
ATOM 2252 O O . ASN A 1 284 ? -3.237 -19.107 3.852 1.00 70.12 284 ASN A O 1
ATOM 2256 N N . HIS A 1 285 ? -4.206 -17.232 3.097 1.00 81.31 285 HIS A N 1
ATOM 2257 C CA . HIS A 1 285 ? -5.489 -17.834 2.708 1.00 81.31 285 HIS A CA 1
ATOM 2258 C C . HIS A 1 285 ? -5.893 -17.415 1.277 1.00 81.31 285 HIS A C 1
ATOM 2260 O O . HIS A 1 285 ? -6.918 -16.747 1.079 1.00 81.31 285 HIS A O 1
ATOM 2266 N N . PRO A 1 286 ? -5.102 -17.762 0.242 1.00 74.06 286 PRO A N 1
ATOM 2267 C CA . PRO A 1 286 ? -5.286 -17.242 -1.118 1.00 74.06 286 PRO A CA 1
ATOM 2268 C C . PRO A 1 286 ? -6.652 -17.599 -1.725 1.00 74.06 286 PRO A C 1
ATOM 2270 O O . PRO A 1 286 ? -7.229 -16.790 -2.452 1.00 74.06 286 PRO A O 1
ATOM 2273 N N . ASN A 1 287 ? -7.208 -18.764 -1.374 1.00 82.88 287 ASN A N 1
ATOM 2274 C CA . ASN A 1 287 ? -8.529 -19.211 -1.831 1.00 82.88 287 ASN A CA 1
ATOM 2275 C C . ASN A 1 287 ? -9.689 -18.466 -1.141 1.00 82.88 287 ASN A C 1
ATOM 2277 O O . ASN A 1 287 ? -10.788 -18.369 -1.690 1.00 82.88 287 ASN A O 1
ATOM 2281 N N . PHE A 1 288 ? -9.443 -17.901 0.043 1.00 85.12 288 PHE A N 1
ATOM 2282 C CA . PHE A 1 288 ? -10.426 -17.151 0.826 1.00 85.12 288 PHE A CA 1
ATOM 2283 C C . PHE A 1 288 ? -10.345 -15.637 0.605 1.00 85.12 288 PHE A C 1
ATOM 2285 O O . PHE A 1 288 ? -11.313 -14.900 0.842 1.00 85.12 288 PHE A O 1
ATOM 2292 N N . TYR A 1 289 ? -9.198 -15.149 0.128 1.00 85.06 289 TYR A N 1
ATOM 2293 C CA . TYR A 1 289 ? -8.970 -13.734 -0.127 1.00 85.06 289 TYR A CA 1
ATOM 2294 C C . TYR A 1 289 ? -10.070 -13.115 -1.000 1.00 85.06 289 TYR A C 1
ATOM 2296 O O . TYR A 1 289 ? -10.570 -13.704 -1.959 1.00 85.06 289 TYR A O 1
ATOM 2304 N N . SER A 1 290 ? -10.439 -11.876 -0.672 1.00 81.88 290 SER A N 1
ATOM 2305 C CA . SER A 1 290 ? -11.399 -11.100 -1.448 1.00 81.88 290 SER A CA 1
ATOM 2306 C C . SER A 1 290 ? -10.919 -9.666 -1.643 1.00 81.88 290 SER A C 1
ATOM 2308 O O . SER A 1 290 ? -10.616 -8.976 -0.664 1.00 81.88 290 SER A O 1
ATOM 2310 N N . PRO A 1 291 ? -10.959 -9.131 -2.880 1.00 74.81 291 PRO A N 1
ATOM 2311 C CA . PRO A 1 291 ? -10.668 -7.724 -3.134 1.00 74.81 291 PRO A CA 1
ATOM 2312 C C . PRO A 1 291 ? -11.751 -6.789 -2.574 1.00 74.81 291 PRO A C 1
ATOM 2314 O O . PRO A 1 291 ? -11.564 -5.572 -2.609 1.00 74.81 291 PRO A O 1
ATOM 2317 N N . LYS A 1 292 ? -12.884 -7.323 -2.093 1.00 82.19 292 LYS A N 1
ATOM 2318 C CA . LYS A 1 292 ? -13.922 -6.575 -1.367 1.00 82.19 292 LYS A CA 1
ATOM 2319 C C . LYS A 1 292 ? -13.637 -6.521 0.138 1.00 82.19 292 LYS A C 1
ATOM 2321 O O . LYS A 1 292 ? -14.225 -5.692 0.823 1.00 82.19 292 LYS A O 1
ATOM 2326 N N . GLY A 1 293 ? -12.695 -7.318 0.633 1.00 89.25 293 GLY A N 1
ATOM 2327 C CA . GLY A 1 293 ? -12.181 -7.278 1.997 1.00 89.25 293 GLY A CA 1
ATOM 2328 C C . GLY A 1 293 ? -12.456 -8.540 2.797 1.00 89.25 293 GLY A C 1
ATOM 2329 O O . GLY A 1 293 ? -13.459 -9.215 2.576 1.00 89.25 293 GLY A O 1
ATOM 2330 N N . VAL A 1 294 ? -11.546 -8.831 3.727 1.00 96.12 294 VAL A N 1
ATOM 2331 C CA . VAL A 1 294 ? -11.612 -9.967 4.651 1.00 96.12 294 VAL A CA 1
ATOM 2332 C C . VAL A 1 294 ? -11.358 -9.445 6.060 1.00 96.12 294 VAL A C 1
ATOM 2334 O O . VAL A 1 294 ? -10.377 -8.739 6.297 1.00 96.12 294 VAL A O 1
ATOM 2337 N N . SER A 1 295 ? -12.257 -9.767 6.985 1.00 98.19 295 SER A N 1
ATOM 2338 C CA . SER A 1 295 ? -12.107 -9.416 8.397 1.00 98.19 295 SER A CA 1
ATOM 2339 C C . SER A 1 295 ? -11.374 -10.519 9.146 1.00 98.19 295 SER A C 1
ATOM 2341 O O . SER A 1 295 ? -11.573 -11.690 8.841 1.00 98.19 295 SER A O 1
ATOM 2343 N N . SER A 1 296 ? -10.562 -10.152 10.134 1.00 97.94 296 SER A N 1
ATOM 2344 C CA . SER A 1 296 ? -10.106 -11.088 11.162 1.00 97.94 296 SER A CA 1
ATOM 2345 C C . SER A 1 296 ? -11.082 -11.013 12.332 1.00 97.94 296 SER A C 1
ATOM 2347 O O . SER A 1 296 ? -11.529 -9.920 12.697 1.00 97.94 296 SER A O 1
ATOM 2349 N N . VAL A 1 297 ? -11.460 -12.168 12.876 1.00 98.56 297 VAL A N 1
ATOM 2350 C CA . VAL A 1 297 ? -12.391 -12.295 14.003 1.00 98.56 297 VAL A CA 1
ATOM 2351 C C . VAL A 1 297 ? -11.737 -13.147 15.075 1.00 98.56 297 VAL A C 1
ATOM 2353 O O . VAL A 1 297 ? -11.451 -14.318 14.852 1.00 98.56 297 VAL A O 1
ATOM 2356 N N . PHE A 1 298 ? -11.511 -12.551 16.235 1.00 98.50 298 PHE A N 1
ATOM 2357 C CA . PHE A 1 298 ? -10.939 -13.193 17.407 1.00 98.50 298 PHE A CA 1
ATOM 2358 C C . PHE A 1 298 ? -12.081 -13.490 18.369 1.00 98.50 298 PHE A C 1
ATOM 2360 O O . PHE A 1 298 ? -12.840 -12.587 18.737 1.00 98.50 298 PHE A O 1
ATOM 2367 N N . VAL A 1 299 ? -12.219 -14.755 18.745 1.00 98.56 299 VAL A N 1
ATOM 2368 C CA . VAL A 1 299 ? -13.220 -15.203 19.709 1.00 98.56 299 VAL A CA 1
ATOM 2369 C C . VAL A 1 299 ? -12.582 -15.211 21.090 1.00 98.56 299 VAL A C 1
ATOM 2371 O O . VAL A 1 299 ? -11.710 -16.036 21.347 1.00 98.56 299 VAL A O 1
ATOM 2374 N N . ASN A 1 300 ? -13.004 -14.297 21.965 1.00 98.06 300 ASN A N 1
ATOM 2375 C CA . ASN A 1 300 ? -12.325 -14.054 23.241 1.00 98.06 300 ASN A CA 1
ATOM 2376 C C . ASN A 1 300 ? -13.039 -14.702 24.434 1.00 98.06 300 ASN A C 1
ATOM 2378 O O . ASN A 1 300 ? -12.408 -15.005 25.436 1.00 98.06 300 ASN A O 1
ATOM 2382 N N . THR A 1 301 ? -14.359 -14.894 24.360 1.00 97.38 301 THR A N 1
ATOM 2383 C CA . THR A 1 301 ? -15.159 -15.460 25.460 1.00 97.38 301 THR A CA 1
ATOM 2384 C C . THR A 1 301 ? -16.092 -16.559 24.960 1.00 97.38 301 THR A C 1
ATOM 2386 O O . THR A 1 301 ? -16.364 -16.672 23.763 1.00 97.38 301 THR A O 1
ATOM 2389 N N . GLU A 1 302 ? -16.660 -17.347 25.875 1.00 96.88 302 GLU A N 1
ATOM 2390 C CA . GLU A 1 302 ? -17.727 -18.302 25.537 1.00 96.88 302 GLU A CA 1
ATOM 2391 C C . GLU A 1 302 ? -18.965 -17.609 24.950 1.00 96.88 302 GLU A C 1
ATOM 2393 O O . GLU A 1 302 ? -19.613 -18.135 24.043 1.00 96.88 302 GLU A O 1
ATOM 2398 N N . LYS A 1 303 ? -19.289 -16.394 25.415 1.00 96.25 303 LYS A N 1
ATOM 2399 C CA . LYS A 1 303 ? -20.351 -15.579 24.806 1.00 96.25 303 LYS A CA 1
ATOM 2400 C C . LYS A 1 303 ? -19.969 -15.124 23.404 1.00 96.25 303 LYS A C 1
ATOM 2402 O O . LYS A 1 303 ? -20.822 -15.130 22.520 1.00 96.25 303 LYS A O 1
ATOM 2407 N N . GLY A 1 304 ? -18.696 -14.807 23.187 1.00 97.94 304 GLY A N 1
ATOM 2408 C CA . GLY A 1 304 ? -18.132 -14.553 21.868 1.00 97.94 304 GLY A CA 1
ATOM 2409 C C . GLY A 1 304 ? -18.329 -15.742 20.941 1.00 97.94 304 GLY A C 1
ATOM 2410 O O . GLY A 1 304 ? -18.819 -15.565 19.833 1.00 97.94 304 GLY A O 1
ATOM 2411 N N . GLN A 1 305 ? -18.050 -16.958 21.416 1.00 98.44 305 GLN A N 1
ATOM 2412 C CA . GLN A 1 305 ? -18.272 -18.183 20.645 1.00 98.44 305 GLN A CA 1
ATOM 2413 C C . GLN A 1 305 ? -19.756 -18.368 20.296 1.00 98.44 305 GLN A C 1
ATOM 2415 O O . GLN A 1 305 ? -20.080 -18.659 19.146 1.00 98.44 305 GLN A O 1
ATOM 2420 N N . LYS A 1 306 ? -20.670 -18.139 21.251 1.00 98.25 306 LYS A N 1
ATOM 2421 C CA . LYS A 1 306 ? -22.121 -18.174 20.989 1.00 98.25 306 LYS A CA 1
ATOM 2422 C C . LYS A 1 306 ? -22.521 -17.155 19.920 1.00 98.25 306 LYS A C 1
ATOM 2424 O O . LYS A 1 306 ? -23.230 -17.509 18.983 1.00 98.25 306 LYS A O 1
ATOM 2429 N N . LEU A 1 307 ? -22.050 -15.909 20.032 1.00 98.50 307 LEU A N 1
ATOM 2430 C CA . LEU A 1 307 ? -22.313 -14.874 19.032 1.00 98.50 307 LEU A CA 1
ATOM 2431 C C . LEU A 1 307 ? -21.760 -15.271 17.665 1.00 98.50 307 LEU A C 1
ATOM 2433 O O . LEU A 1 307 ? -22.497 -15.182 16.689 1.00 98.50 307 LEU A O 1
ATOM 2437 N N . PHE A 1 308 ? -20.509 -15.736 17.611 1.00 98.62 308 PHE A N 1
ATOM 2438 C CA . PHE A 1 308 ? -19.833 -16.177 16.395 1.00 98.62 308 PHE A CA 1
ATOM 2439 C C . PHE A 1 308 ? -20.649 -17.235 15.653 1.00 98.62 308 PHE A C 1
ATOM 2441 O O . PHE A 1 308 ? -20.919 -17.052 14.469 1.00 98.62 308 PHE A O 1
ATOM 2448 N N . GLU A 1 309 ? -21.103 -18.291 16.335 1.00 98.38 309 GLU A N 1
ATOM 2449 C CA . GLU A 1 309 ? -21.905 -19.341 15.693 1.00 98.38 309 GLU A CA 1
ATOM 2450 C C . GLU A 1 309 ? -23.249 -18.814 15.175 1.00 98.38 309 GLU A C 1
ATOM 2452 O O . GLU A 1 309 ? -23.655 -19.174 14.070 1.00 98.38 309 GLU A O 1
ATOM 2457 N N . MET A 1 310 ? -23.909 -17.902 15.904 1.00 98.31 310 MET A N 1
ATOM 2458 C CA . MET A 1 310 ? -25.149 -17.279 15.424 1.00 98.31 310 MET A CA 1
ATOM 2459 C C . MET A 1 310 ? -24.922 -16.465 14.144 1.00 98.31 310 MET A C 1
ATOM 2461 O O . MET A 1 310 ? -25.700 -16.573 13.198 1.00 98.31 310 MET A O 1
ATOM 2465 N N . MET A 1 311 ? -23.845 -15.676 14.075 1.00 97.69 311 MET A N 1
ATOM 2466 C CA . MET A 1 311 ? -23.549 -14.861 12.891 1.00 97.69 311 MET A CA 1
ATOM 2467 C C . MET A 1 311 ? -22.920 -15.662 11.743 1.00 97.69 311 MET A C 1
ATOM 2469 O O . MET A 1 311 ? -22.959 -15.205 10.598 1.00 97.69 311 MET A O 1
ATOM 2473 N N . ARG A 1 312 ? -22.334 -16.841 12.010 1.00 97.94 312 ARG A N 1
ATOM 2474 C CA . ARG A 1 312 ? -21.563 -17.648 11.039 1.00 97.94 312 ARG A CA 1
ATOM 2475 C C . ARG A 1 312 ? -22.357 -17.986 9.786 1.00 97.94 312 ARG A C 1
ATOM 2477 O O . ARG A 1 312 ? -21.796 -18.032 8.695 1.00 97.94 312 ARG A O 1
ATOM 2484 N N . VAL A 1 313 ? -23.672 -18.153 9.908 1.00 97.38 313 VAL A N 1
ATOM 2485 C CA . VAL A 1 313 ? -24.563 -18.440 8.772 1.00 97.38 313 VAL A CA 1
ATOM 2486 C C . VAL A 1 313 ? -24.500 -17.362 7.677 1.00 97.38 313 VAL A C 1
ATOM 2488 O O . VAL A 1 313 ? -24.634 -17.679 6.490 1.00 97.38 313 VAL A O 1
ATOM 2491 N N . LEU A 1 314 ? -24.207 -16.110 8.052 1.00 97.94 314 LEU A N 1
ATOM 2492 C CA . LEU A 1 314 ? -24.124 -14.948 7.160 1.00 97.94 314 LEU A CA 1
ATOM 2493 C C . LEU A 1 314 ? -22.805 -14.864 6.382 1.00 97.94 314 LEU A C 1
ATOM 2495 O O . LEU A 1 314 ? -22.675 -14.017 5.497 1.00 97.94 314 LEU A O 1
ATOM 2499 N N . ALA A 1 315 ? -21.822 -15.709 6.692 1.00 97.81 315 ALA A N 1
ATOM 2500 C CA . ALA A 1 315 ? -20.478 -15.597 6.150 1.00 97.81 315 ALA A CA 1
ATOM 2501 C C . ALA A 1 315 ? -19.895 -16.936 5.708 1.00 97.81 315 ALA A C 1
ATOM 2503 O O . ALA A 1 315 ? -20.340 -18.019 6.089 1.00 97.81 315 ALA A O 1
ATOM 2504 N N . GLU A 1 316 ? -18.902 -16.843 4.842 1.00 97.75 316 GLU A N 1
ATOM 2505 C CA . GLU A 1 316 ? -17.878 -17.866 4.712 1.00 97.75 316 GLU A CA 1
ATOM 2506 C C . GLU A 1 316 ? -16.811 -17.577 5.770 1.00 97.75 316 GLU A C 1
ATOM 2508 O O . GLU A 1 316 ? -16.564 -16.409 6.098 1.00 97.75 316 GLU A O 1
ATOM 2513 N N . VAL A 1 317 ? -16.211 -18.632 6.323 1.00 97.94 317 VAL A N 1
ATOM 2514 C CA . VAL A 1 317 ? -15.165 -18.528 7.345 1.00 97.94 317 VAL A CA 1
ATOM 2515 C C . VAL A 1 317 ? -14.074 -19.564 7.114 1.00 97.94 317 VAL A C 1
ATOM 2517 O O . VAL A 1 317 ? -14.361 -20.663 6.641 1.00 97.94 317 VAL A O 1
ATOM 2520 N N . GLU A 1 318 ? -12.851 -19.219 7.493 1.00 97.25 318 GLU A N 1
ATOM 2521 C CA . GLU A 1 318 ? -11.692 -20.114 7.499 1.00 97.25 318 GLU A CA 1
ATOM 2522 C C . GLU A 1 318 ? -10.927 -19.904 8.808 1.00 97.25 318 GLU A C 1
ATOM 2524 O O . GLU A 1 318 ? -10.843 -18.775 9.293 1.00 97.25 318 GLU A O 1
ATOM 2529 N N . GLU A 1 319 ? -10.454 -20.978 9.436 1.00 97.19 319 GLU A N 1
ATOM 2530 C CA . GLU A 1 319 ? -9.686 -20.878 10.683 1.00 97.19 319 GLU A CA 1
ATOM 2531 C C . GLU A 1 319 ? -8.298 -20.300 10.373 1.00 97.19 319 GLU A C 1
ATOM 2533 O O . GLU A 1 319 ? -7.707 -20.631 9.347 1.00 97.19 319 GLU A O 1
ATOM 2538 N N . ALA A 1 320 ? -7.806 -19.412 11.234 1.00 96.38 320 ALA A N 1
ATOM 2539 C CA . ALA A 1 320 ? -6.514 -18.746 11.100 1.00 96.38 320 ALA A CA 1
ATOM 2540 C C . ALA A 1 320 ? -5.763 -18.801 12.434 1.00 96.38 320 ALA A C 1
ATOM 2542 O O . ALA A 1 320 ? -6.374 -18.950 13.498 1.00 96.38 320 ALA A O 1
ATOM 2543 N N . THR A 1 321 ? -4.443 -18.643 12.407 1.00 95.44 321 THR A N 1
ATOM 2544 C CA . THR A 1 321 ? -3.659 -18.524 13.640 1.00 95.44 321 THR A CA 1
ATOM 2545 C C . THR A 1 321 ? -3.703 -17.103 14.207 1.00 95.44 321 THR A C 1
ATOM 2547 O O . THR A 1 321 ? -4.086 -16.130 13.543 1.00 95.44 321 THR A O 1
ATOM 2550 N N . LEU A 1 322 ? -3.288 -16.970 15.469 1.00 93.69 322 LEU A N 1
ATOM 2551 C CA . LEU A 1 322 ? -3.130 -15.677 16.128 1.00 93.69 322 LEU A CA 1
ATOM 2552 C C . LEU A 1 322 ? -2.122 -14.792 15.378 1.00 93.69 322 LEU A C 1
ATOM 2554 O O . LEU A 1 322 ? -2.405 -13.627 15.100 1.00 93.69 322 LEU A O 1
ATOM 2558 N N . GLU A 1 323 ? -0.984 -15.360 14.984 1.00 93.19 323 GLU A N 1
ATOM 2559 C CA . GLU A 1 323 ? 0.080 -14.680 14.244 1.00 93.19 323 GLU A CA 1
ATOM 2560 C C . GLU A 1 323 ? -0.419 -14.169 12.892 1.00 93.19 323 GLU A C 1
ATOM 2562 O O . GLU A 1 323 ? -0.145 -13.024 12.524 1.00 93.19 323 GLU A O 1
ATOM 2567 N N . GLU A 1 324 ? -1.199 -14.984 12.177 1.00 92.81 324 GLU A N 1
ATOM 2568 C CA . GLU A 1 324 ? -1.816 -14.591 10.913 1.00 92.81 324 GLU A CA 1
ATOM 2569 C C . GLU A 1 324 ? -2.765 -13.408 11.122 1.00 92.81 324 GLU A C 1
ATOM 2571 O O . GLU A 1 324 ? -2.641 -12.386 10.441 1.00 92.81 324 GLU A O 1
ATOM 2576 N N . GLY A 1 325 ? -3.672 -13.493 12.102 1.00 92.19 325 GLY A N 1
ATOM 2577 C CA . GLY A 1 325 ? -4.608 -12.413 12.428 1.00 92.19 325 GLY A CA 1
ATOM 2578 C C . GLY A 1 325 ? -3.933 -11.107 12.871 1.00 92.19 325 GLY A C 1
ATOM 2579 O O . GLY A 1 325 ? -4.529 -10.032 12.746 1.00 92.19 325 GLY A O 1
ATOM 2580 N N . MET A 1 326 ? -2.695 -11.187 13.367 1.00 92.06 326 MET A N 1
ATOM 2581 C CA . MET A 1 326 ? -1.896 -10.059 13.854 1.00 92.06 326 MET A CA 1
ATOM 2582 C C . MET A 1 326 ? -1.023 -9.391 12.782 1.00 92.06 326 MET A C 1
ATOM 2584 O O . MET A 1 326 ? -0.442 -8.330 13.045 1.00 92.06 326 MET A O 1
ATOM 2588 N N . VAL A 1 327 ? -0.929 -9.946 11.569 1.00 88.62 327 VAL A N 1
ATOM 2589 C CA . VAL A 1 327 ? -0.136 -9.357 10.478 1.00 88.62 327 VAL A CA 1
ATOM 2590 C C . VAL A 1 327 ? -0.540 -7.893 10.260 1.00 88.62 327 VAL A C 1
ATOM 2592 O O . VAL A 1 327 ? -1.709 -7.568 10.081 1.00 88.62 327 VAL A O 1
ATOM 2595 N N . LYS A 1 328 ? 0.438 -6.975 10.285 1.00 86.00 328 LYS A N 1
ATOM 2596 C CA . LYS A 1 328 ? 0.238 -5.511 10.166 1.00 86.00 328 LYS A CA 1
ATOM 2597 C C . LYS A 1 328 ? -0.729 -4.894 11.200 1.00 86.00 328 LYS A C 1
ATOM 2599 O O . LYS A 1 328 ? -1.157 -3.756 11.018 1.00 86.00 328 LYS A O 1
ATOM 2604 N N . GLN A 1 329 ? -1.021 -5.584 12.303 1.00 90.38 329 GLN A N 1
ATOM 2605 C CA . GLN A 1 329 ? -1.864 -5.106 13.404 1.00 90.38 329 GLN A CA 1
ATOM 2606 C C . GLN A 1 329 ? -1.027 -4.812 14.659 1.00 90.38 329 GLN A C 1
ATOM 2608 O O . GLN A 1 329 ? -1.191 -5.441 15.702 1.00 90.38 329 GLN A O 1
ATOM 2613 N N . GLY A 1 330 ? -0.128 -3.822 14.589 1.00 89.62 330 GLY A N 1
ATOM 2614 C CA . GLY A 1 330 ? 0.791 -3.496 15.696 1.00 89.62 330 GLY A CA 1
ATOM 2615 C C . GLY A 1 330 ? 0.103 -3.187 17.036 1.00 89.62 330 GLY A C 1
ATOM 2616 O O . GLY A 1 330 ? 0.672 -3.441 18.095 1.00 89.62 330 GLY A O 1
ATOM 2617 N N . ASN A 1 331 ? -1.149 -2.719 17.000 1.00 92.75 331 ASN A N 1
ATOM 2618 C CA . ASN A 1 331 ? -1.957 -2.413 18.183 1.00 92.75 331 ASN A CA 1
ATOM 2619 C C . ASN A 1 331 ? -2.547 -3.646 18.892 1.00 92.75 331 ASN A C 1
ATOM 2621 O O . ASN A 1 331 ? -3.189 -3.489 19.927 1.00 92.75 331 ASN A O 1
ATOM 2625 N N . LEU A 1 332 ? -2.324 -4.855 18.369 1.00 94.69 332 LEU A N 1
ATOM 2626 C CA . LEU A 1 332 ? -2.496 -6.105 19.116 1.00 94.69 332 LEU A CA 1
ATOM 2627 C C . LEU A 1 332 ? -1.230 -6.508 19.887 1.00 94.69 332 LEU A C 1
ATOM 2629 O O . LEU A 1 332 ? -1.255 -7.494 20.609 1.00 94.69 332 LEU A O 1
ATOM 2633 N N . ILE A 1 333 ? -0.137 -5.750 19.768 1.00 93.19 333 ILE A N 1
ATOM 2634 C CA . ILE A 1 333 ? 1.128 -6.014 20.469 1.00 93.19 333 ILE A CA 1
ATOM 2635 C C . ILE A 1 333 ? 1.401 -4.912 21.489 1.00 93.19 333 ILE A C 1
ATOM 2637 O O . ILE A 1 333 ? 1.682 -5.193 22.652 1.00 93.19 333 ILE A O 1
ATOM 2641 N N . LYS A 1 334 ? 1.347 -3.650 21.048 1.00 95.62 334 LYS A N 1
ATOM 2642 C CA . LYS A 1 334 ? 1.649 -2.489 21.889 1.00 95.62 334 LYS A CA 1
ATOM 2643 C C . LYS A 1 334 ? 0.883 -1.236 21.451 1.00 95.62 334 LYS A C 1
ATOM 2645 O O . LYS A 1 334 ? 0.457 -1.150 20.296 1.00 95.62 334 LYS A O 1
ATOM 2650 N N . PRO A 1 335 ? 0.743 -0.227 22.331 1.00 96.56 335 PRO A N 1
ATOM 2651 C CA . PRO A 1 335 ? 0.224 1.085 21.956 1.00 96.56 335 PRO A CA 1
ATOM 2652 C C . PRO A 1 335 ? 0.995 1.723 20.796 1.00 96.56 335 PRO A C 1
ATOM 2654 O O . PRO A 1 335 ? 2.178 1.444 20.580 1.00 96.56 335 PRO A O 1
ATOM 2657 N N . SER A 1 336 ? 0.336 2.636 20.078 1.00 94.75 336 SER A N 1
ATOM 2658 C CA . SER A 1 336 ? 1.020 3.486 19.102 1.00 94.75 336 SER A CA 1
ATOM 2659 C C . SER A 1 336 ? 2.105 4.313 19.790 1.00 94.75 336 SER A C 1
ATOM 2661 O O . SER A 1 336 ? 1.909 4.806 20.899 1.00 94.75 336 SER A O 1
ATOM 2663 N N . MET A 1 337 ? 3.252 4.475 19.133 1.00 94.69 337 MET A N 1
ATOM 2664 C CA . MET A 1 337 ? 4.324 5.323 19.656 1.00 94.69 337 MET A CA 1
ATOM 2665 C C . MET A 1 337 ? 3.923 6.790 19.532 1.00 94.69 337 MET A C 1
ATOM 2667 O O . MET A 1 337 ? 3.320 7.176 18.533 1.00 94.69 337 MET A O 1
ATOM 2671 N N . ARG A 1 338 ? 4.249 7.598 20.543 1.00 96.44 338 ARG A N 1
ATOM 2672 C CA . ARG A 1 338 ? 3.983 9.038 20.534 1.00 96.44 338 ARG A CA 1
ATOM 2673 C C . ARG A 1 338 ? 5.078 9.766 19.747 1.00 96.44 338 ARG A C 1
ATOM 2675 O O . ARG A 1 338 ? 6.208 9.793 20.231 1.00 96.44 338 ARG A O 1
ATOM 2682 N N . PRO A 1 339 ? 4.788 10.342 18.568 1.00 96.00 339 PRO A N 1
ATOM 2683 C CA . PRO A 1 339 ? 5.791 11.071 17.797 1.00 96.00 339 PRO A CA 1
ATOM 2684 C C . PRO A 1 339 ? 6.053 12.462 18.398 1.00 96.00 339 PRO A C 1
ATOM 2686 O O . PRO A 1 339 ? 5.219 13.000 19.131 1.00 96.00 339 PRO A O 1
ATOM 2689 N N . ASN A 1 340 ? 7.197 13.071 18.077 1.00 95.19 340 ASN A N 1
ATOM 2690 C CA . ASN A 1 340 ? 7.562 14.401 18.586 1.00 95.19 340 ASN A CA 1
ATOM 2691 C C . ASN A 1 340 ? 6.628 15.496 18.053 1.00 95.19 340 ASN A C 1
ATOM 2693 O O . ASN A 1 340 ? 6.296 16.442 18.766 1.00 95.19 340 ASN A O 1
ATOM 2697 N N . GLU A 1 341 ? 6.155 15.329 16.820 1.00 93.94 341 GLU A N 1
ATOM 2698 C CA . GLU A 1 341 ? 5.209 16.196 16.121 1.00 93.94 341 GLU A CA 1
ATOM 2699 C C . GLU A 1 341 ? 3.893 16.354 16.895 1.00 93.94 341 GLU A C 1
ATOM 2701 O O . GLU A 1 341 ? 3.257 17.407 16.831 1.00 93.94 341 GLU A O 1
ATOM 2706 N N . ARG A 1 342 ? 3.515 15.354 17.705 1.00 96.62 342 ARG A N 1
ATOM 2707 C CA . ARG A 1 342 ? 2.307 15.408 18.538 1.00 96.62 342 ARG A CA 1
ATOM 2708 C C . ARG A 1 342 ? 2.316 16.571 19.535 1.00 96.62 342 ARG A C 1
ATOM 2710 O O . ARG A 1 342 ? 1.241 17.049 19.900 1.00 96.62 342 ARG A O 1
ATOM 2717 N N . ASN A 1 343 ? 3.492 17.026 19.976 1.00 94.44 343 ASN A N 1
ATOM 2718 C CA . ASN A 1 343 ? 3.619 18.128 20.937 1.00 94.44 343 ASN A CA 1
ATOM 2719 C C . ASN A 1 343 ? 3.031 19.434 20.402 1.00 94.44 343 ASN A C 1
ATOM 2721 O O . ASN A 1 343 ? 2.384 20.160 21.148 1.00 94.44 343 ASN A O 1
ATOM 2725 N N . THR A 1 344 ? 3.233 19.702 19.114 1.00 95.12 344 THR A N 1
ATOM 2726 C CA . THR A 1 344 ? 2.843 20.965 18.482 1.00 95.12 344 THR A CA 1
ATOM 2727 C C . THR A 1 344 ? 1.644 20.818 17.546 1.00 95.12 344 THR A C 1
ATOM 2729 O O . THR A 1 344 ? 1.056 21.821 17.148 1.00 95.12 344 THR A O 1
ATOM 2732 N N . PHE A 1 345 ? 1.222 19.583 17.233 1.00 96.81 345 PHE A N 1
ATOM 2733 C CA . PHE A 1 345 ? 0.149 19.297 16.275 1.00 96.81 345 PHE A CA 1
ATOM 2734 C C . PHE A 1 345 ? -1.131 20.107 16.524 1.00 96.81 345 PHE A C 1
ATOM 2736 O O . PHE A 1 345 ? -1.697 20.670 15.592 1.00 96.81 345 PHE A O 1
ATOM 2743 N N . TYR A 1 346 ? -1.592 20.186 17.776 1.00 97.44 346 TYR A N 1
ATOM 2744 C CA . TYR A 1 346 ? -2.846 20.859 18.129 1.00 97.44 346 TYR A CA 1
ATOM 2745 C C . TYR A 1 346 ? -2.687 22.333 18.528 1.00 97.44 346 TYR A C 1
ATOM 2747 O O . TYR A 1 346 ? -3.701 22.998 18.727 1.00 97.44 346 TYR A O 1
ATOM 2755 N N . GLU A 1 347 ? -1.467 22.874 18.642 1.00 95.19 347 GLU A N 1
ATOM 2756 C CA . GLU A 1 347 ? -1.241 24.243 19.150 1.00 95.19 347 GLU A CA 1
ATOM 2757 C C . GLU A 1 347 ? -1.972 25.306 18.328 1.00 95.19 347 GLU A C 1
ATOM 2759 O O . GLU A 1 347 ? -2.474 26.285 18.875 1.00 95.19 347 GLU A O 1
ATOM 2764 N N . LYS A 1 348 ? -2.070 25.071 17.019 1.00 94.56 348 LYS A N 1
ATOM 2765 C CA . LYS A 1 348 ? -2.639 25.999 16.040 1.00 94.56 348 LYS A CA 1
ATOM 2766 C C . LYS A 1 348 ? -4.000 25.568 15.508 1.00 94.56 348 LYS A C 1
ATOM 2768 O O . LYS A 1 348 ? -4.449 26.104 14.502 1.00 94.56 348 LYS A O 1
ATOM 2773 N N . ILE A 1 349 ? -4.675 24.605 16.146 1.00 96.94 349 ILE A N 1
ATOM 2774 C CA . ILE A 1 349 ? -5.940 24.050 15.625 1.00 96.94 349 ILE A CA 1
ATOM 2775 C C . ILE A 1 349 ? 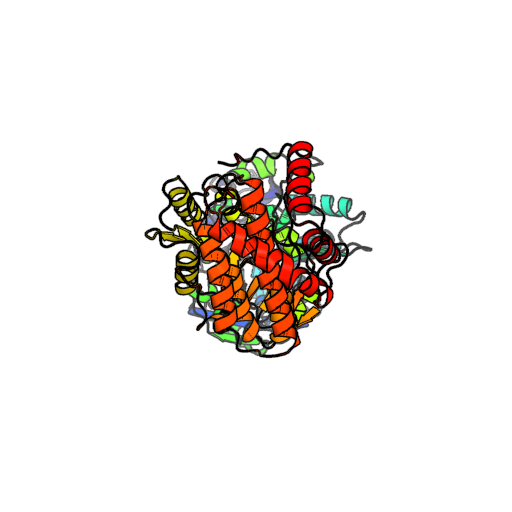-7.042 25.109 15.445 1.00 96.94 349 ILE A C 1
ATOM 2777 O O . ILE A 1 349 ? -7.937 24.946 14.612 1.00 96.94 349 ILE A O 1
ATOM 2781 N N . ASP A 1 350 ? -6.980 26.195 16.215 1.00 96.06 350 ASP A N 1
ATOM 2782 C CA . ASP A 1 350 ? -7.934 27.299 16.142 1.00 96.06 350 ASP A CA 1
ATOM 2783 C C . ASP A 1 350 ? -7.613 28.331 15.052 1.00 96.06 350 ASP A C 1
ATOM 2785 O O . ASP A 1 350 ? -8.501 29.102 14.695 1.00 96.06 350 ASP A O 1
ATOM 2789 N N . GLU A 1 351 ? -6.418 28.301 14.454 1.00 94.19 351 GLU A N 1
ATOM 2790 C CA . GLU A 1 351 ? -6.056 29.179 13.337 1.00 94.19 351 GLU A CA 1
ATOM 2791 C C . GLU A 1 351 ? -6.857 28.834 12.062 1.00 94.19 351 GLU A C 1
ATOM 2793 O O . GLU A 1 351 ? -7.125 27.667 11.751 1.00 94.19 351 GLU A O 1
ATOM 2798 N N . ASP A 1 352 ? -7.216 29.853 11.274 1.00 86.75 352 ASP A N 1
ATOM 2799 C CA . ASP A 1 352 ? -8.078 29.705 10.089 1.00 86.75 352 ASP A CA 1
ATOM 2800 C C . ASP A 1 352 ? -7.486 28.808 8.991 1.00 86.75 352 ASP A C 1
ATOM 2802 O O . ASP A 1 352 ? -8.229 28.134 8.264 1.00 86.75 352 ASP A O 1
ATOM 2806 N N . ASN A 1 353 ? -6.155 28.798 8.858 1.00 89.19 353 ASN A N 1
ATOM 2807 C CA . ASN A 1 353 ? -5.436 28.018 7.850 1.00 89.19 353 ASN A CA 1
ATOM 2808 C C . ASN A 1 353 ? -4.767 26.752 8.405 1.00 89.19 353 ASN A C 1
ATOM 2810 O O . ASN A 1 353 ? -4.022 26.104 7.674 1.00 89.19 353 ASN A O 1
ATOM 2814 N N . PHE A 1 354 ? -5.090 26.336 9.636 1.00 94.88 354 PHE A N 1
ATOM 2815 C CA . PHE A 1 354 ? -4.512 25.149 10.278 1.00 94.88 354 PHE A CA 1
ATOM 2816 C C . PHE A 1 354 ? -4.407 23.939 9.333 1.00 94.88 354 PHE A C 1
ATOM 2818 O O . PHE A 1 354 ? -3.334 23.383 9.109 1.00 94.88 354 PHE A O 1
ATOM 2825 N N . MET A 1 355 ? -5.524 23.575 8.692 1.00 95.31 355 MET A N 1
ATOM 2826 C CA . MET A 1 355 ? -5.560 22.460 7.743 1.00 95.31 355 MET A CA 1
ATOM 2827 C C . MET A 1 355 ? -4.699 22.698 6.500 1.00 95.31 355 MET A C 1
ATOM 2829 O O . MET A 1 355 ? -4.188 21.740 5.934 1.00 95.31 355 MET A O 1
ATOM 2833 N N . GLY A 1 356 ? -4.567 23.937 6.029 1.00 90.19 356 GLY A N 1
ATOM 2834 C CA . GLY A 1 356 ? -3.732 24.281 4.879 1.00 90.19 356 GLY A CA 1
ATOM 2835 C C . GLY A 1 356 ? -2.242 24.072 5.151 1.00 90.19 356 GLY A C 1
ATOM 2836 O O . GLY A 1 356 ? -1.535 23.605 4.253 1.00 90.19 356 GLY A O 1
ATOM 2837 N N . ASP A 1 357 ? -1.816 24.336 6.388 1.00 91.00 357 ASP A N 1
ATOM 2838 C CA . ASP A 1 357 ? -0.416 24.317 6.827 1.00 91.00 357 ASP A CA 1
ATOM 2839 C C . ASP A 1 357 ? 0.106 22.913 7.169 1.00 91.00 357 ASP A C 1
ATOM 2841 O O . ASP A 1 357 ? 1.317 22.671 7.154 1.00 91.00 357 ASP A O 1
ATOM 2845 N N . LEU A 1 358 ? -0.795 21.955 7.408 1.00 92.31 358 LEU A N 1
ATOM 2846 C CA . LEU A 1 358 ? -0.435 20.553 7.625 1.00 92.31 358 LEU A CA 1
ATOM 2847 C C . LEU A 1 358 ? 0.368 19.991 6.444 1.00 92.31 358 LEU A C 1
ATOM 2849 O O . LEU A 1 358 ? 0.040 20.211 5.276 1.00 92.31 358 LEU A O 1
ATOM 2853 N N . LYS A 1 359 ? 1.426 19.224 6.713 1.00 85.38 359 LYS A N 1
ATOM 2854 C CA . LYS A 1 359 ? 2.311 18.691 5.667 1.00 85.38 359 LYS A CA 1
ATOM 2855 C C . LYS A 1 359 ? 1.918 17.264 5.307 1.00 85.38 359 LYS A C 1
ATOM 2857 O O . LYS A 1 359 ? 1.987 16.359 6.120 1.00 85.38 359 LYS A O 1
ATOM 2862 N N . VAL A 1 360 ? 1.599 17.038 4.034 1.00 78.00 360 VAL A N 1
ATOM 2863 C CA . VAL A 1 360 ? 1.368 15.678 3.503 1.00 78.00 360 VAL A CA 1
ATOM 2864 C C . VAL A 1 360 ? 2.671 15.051 2.993 1.00 78.00 360 VAL A C 1
ATOM 2866 O O . VAL A 1 360 ? 2.769 13.838 2.853 1.00 78.00 360 VAL A O 1
ATOM 2869 N N . GLY A 1 361 ? 3.699 15.857 2.713 1.00 67.38 361 GLY A N 1
ATOM 2870 C CA . GLY A 1 361 ? 4.889 15.404 1.994 1.00 67.38 361 GLY A CA 1
ATOM 2871 C C . GLY A 1 361 ? 4.603 15.083 0.518 1.00 67.38 361 GLY A C 1
ATOM 2872 O O . GLY A 1 361 ? 3.465 15.160 0.030 1.00 67.38 361 GLY A O 1
ATOM 2873 N N . ILE A 1 362 ? 5.663 14.749 -0.222 1.00 46.94 362 ILE A N 1
ATOM 2874 C CA . ILE A 1 362 ? 5.562 14.458 -1.660 1.00 46.94 362 ILE A CA 1
ATOM 2875 C C . ILE A 1 362 ? 4.908 13.085 -1.881 1.00 46.94 362 ILE A C 1
ATOM 2877 O O . ILE A 1 362 ? 4.134 12.953 -2.820 1.00 46.94 362 ILE A O 1
ATOM 2881 N N . GLN A 1 363 ? 5.125 12.110 -0.986 1.00 50.94 363 GLN A N 1
ATOM 2882 C CA . GLN A 1 363 ? 4.613 10.727 -1.071 1.00 50.94 363 GLN A CA 1
ATOM 2883 C C . GLN A 1 363 ? 4.526 10.193 -2.519 1.00 50.94 363 GLN A C 1
ATOM 2885 O O . GLN A 1 363 ? 3.427 9.878 -2.991 1.00 50.94 363 GLN A O 1
ATOM 2890 N N . PRO A 1 364 ? 5.662 10.121 -3.246 1.00 37.78 364 PRO A N 1
ATOM 2891 C CA . PRO A 1 364 ? 5.677 9.834 -4.683 1.00 37.78 364 PRO A CA 1
ATOM 2892 C C . PRO A 1 364 ? 4.947 8.530 -5.030 1.00 37.78 364 PRO A C 1
ATOM 2894 O O . PRO A 1 364 ? 4.093 8.526 -5.912 1.00 37.78 364 PRO A O 1
ATOM 2897 N N . LYS A 1 365 ? 5.194 7.470 -4.246 1.00 40.72 365 LYS A N 1
ATOM 2898 C CA . LYS A 1 365 ? 4.567 6.142 -4.346 1.00 40.72 365 LYS A CA 1
ATOM 2899 C C . LYS A 1 365 ? 3.041 6.190 -4.295 1.00 40.72 365 LYS A C 1
ATOM 2901 O O . LYS A 1 365 ? 2.365 5.682 -5.184 1.00 40.72 365 LYS A O 1
ATOM 2906 N N . GLU A 1 366 ? 2.478 6.836 -3.279 1.00 44.91 366 GLU A N 1
ATOM 2907 C CA . GLU A 1 366 ? 1.027 6.892 -3.111 1.00 44.91 366 GLU A CA 1
ATOM 2908 C C . GLU A 1 366 ? 0.385 7.814 -4.157 1.00 44.91 366 GLU A C 1
ATOM 2910 O O . GLU A 1 366 ? -0.672 7.483 -4.702 1.00 44.91 366 GLU A O 1
ATOM 2915 N N . ARG A 1 367 ? 1.034 8.938 -4.509 1.00 45.19 367 ARG A N 1
ATOM 2916 C CA . ARG A 1 367 ? 0.535 9.861 -5.540 1.00 45.19 367 ARG A CA 1
ATOM 2917 C C . ARG A 1 367 ? 0.504 9.196 -6.897 1.00 45.19 367 ARG A C 1
ATOM 2919 O O . ARG A 1 367 ? -0.507 9.325 -7.576 1.00 45.19 367 ARG A O 1
ATOM 2926 N N . LEU A 1 368 ? 1.557 8.465 -7.248 1.00 36.41 368 LEU A N 1
ATOM 2927 C CA . LEU A 1 368 ? 1.628 7.746 -8.505 1.00 36.41 368 LEU A CA 1
ATOM 2928 C C . LEU A 1 368 ? 0.602 6.608 -8.524 1.00 36.41 368 LEU A C 1
ATOM 2930 O O . LEU A 1 368 ? -0.214 6.582 -9.443 1.00 36.41 368 LEU A O 1
ATOM 2934 N N . LYS A 1 369 ? 0.466 5.832 -7.430 1.00 42.62 369 LYS A N 1
ATOM 2935 C CA . LYS A 1 369 ? -0.672 4.916 -7.249 1.00 42.62 369 LYS A CA 1
ATOM 2936 C C . LYS A 1 369 ? -1.988 5.627 -7.522 1.00 42.62 369 LYS A C 1
ATOM 2938 O O . LYS A 1 369 ? -2.809 5.063 -8.226 1.00 42.62 369 LYS A O 1
ATOM 2943 N N . ALA A 1 370 ? -2.252 6.819 -6.978 1.00 41.00 370 ALA A N 1
ATOM 2944 C CA . ALA A 1 370 ? -3.525 7.551 -7.097 1.00 41.00 370 ALA A CA 1
ATOM 2945 C C . ALA A 1 370 ? -3.890 8.023 -8.521 1.00 41.00 370 ALA A C 1
ATOM 2947 O O . ALA A 1 370 ? -5.080 8.195 -8.794 1.00 41.00 370 ALA A O 1
ATOM 2948 N N . VAL A 1 371 ? -2.916 8.180 -9.424 1.00 36.44 371 VAL A N 1
ATOM 2949 C CA . VAL A 1 371 ? -3.152 8.580 -10.829 1.00 36.44 371 VAL A CA 1
ATOM 2950 C C . VAL A 1 371 ? -3.379 7.392 -11.768 1.00 36.44 371 VAL A C 1
ATOM 2952 O O . VAL A 1 371 ? -3.878 7.586 -12.874 1.00 36.44 371 VAL A O 1
ATOM 2955 N N . ILE A 1 372 ? -3.087 6.164 -11.325 1.00 40.94 372 ILE A N 1
ATOM 2956 C CA . ILE A 1 372 ? -3.289 4.949 -12.126 1.00 40.94 372 ILE A CA 1
ATOM 2957 C C . ILE A 1 372 ? -4.797 4.670 -12.299 1.00 40.94 372 ILE A C 1
ATOM 2959 O O . ILE A 1 372 ? -5.529 4.592 -11.294 1.00 40.94 372 ILE A O 1
ATOM 2963 N N . PRO A 1 373 ? -5.296 4.519 -13.547 1.00 40.09 373 PRO A N 1
ATOM 2964 C CA . PRO A 1 373 ? -6.699 4.230 -13.824 1.00 40.09 373 PRO A CA 1
ATOM 2965 C C . PRO A 1 373 ? -7.158 2.932 -13.152 1.00 40.09 373 PRO A C 1
ATOM 2967 O O . PRO A 1 373 ? -6.510 1.895 -13.260 1.00 40.09 373 PRO A O 1
ATOM 2970 N N . ALA A 1 374 ? -8.335 2.949 -12.517 1.00 38.72 374 ALA A N 1
ATOM 2971 C CA . ALA A 1 374 ? -8.915 1.767 -11.863 1.00 38.72 374 ALA A CA 1
ATOM 2972 C C . ALA A 1 374 ? -9.080 0.557 -12.812 1.00 38.72 374 ALA A C 1
ATOM 2974 O O . ALA A 1 374 ? -9.086 -0.583 -12.355 1.00 38.72 374 ALA A O 1
ATOM 2975 N N . GLY A 1 375 ? -9.176 0.802 -14.127 1.00 37.53 375 GLY A N 1
ATOM 2976 C CA . GLY A 1 375 ? -9.198 -0.226 -15.170 1.00 37.53 375 GLY A CA 1
ATOM 2977 C C . GLY A 1 375 ? -7.905 -1.044 -15.274 1.00 37.53 375 GLY A C 1
ATOM 2978 O O . GLY A 1 375 ? -7.995 -2.247 -15.496 1.00 37.53 375 GLY A O 1
ATOM 2979 N N . ALA A 1 376 ? -6.738 -0.439 -15.025 1.00 42.16 376 ALA A N 1
ATOM 2980 C CA . ALA A 1 376 ? -5.439 -1.122 -15.037 1.00 42.16 376 ALA A CA 1
ATOM 2981 C C . ALA A 1 376 ? -5.311 -2.105 -13.856 1.00 42.16 376 ALA A C 1
ATOM 2983 O O . ALA A 1 376 ? -4.949 -3.264 -14.030 1.00 42.16 376 ALA A O 1
ATOM 2984 N N . VAL A 1 377 ? -5.781 -1.700 -12.668 1.00 39.88 377 VAL A N 1
ATOM 2985 C CA . VAL A 1 377 ? -5.873 -2.570 -11.477 1.00 39.88 377 VAL A CA 1
ATOM 2986 C C . VAL A 1 377 ? -6.953 -3.658 -11.635 1.00 39.88 377 VAL A C 1
ATOM 2988 O O . VAL A 1 377 ? -6.834 -4.743 -11.069 1.00 39.88 377 VAL A O 1
ATOM 2991 N N . ARG A 1 378 ? -8.025 -3.400 -12.403 1.00 36.81 378 ARG A N 1
ATOM 2992 C CA . ARG A 1 378 ? -9.089 -4.384 -12.703 1.00 36.81 378 ARG A CA 1
ATOM 2993 C C . ARG A 1 378 ? -8.660 -5.448 -13.715 1.00 36.81 378 ARG A C 1
ATOM 2995 O O . ARG A 1 378 ? -9.143 -6.570 -13.614 1.00 36.81 378 ARG A O 1
ATOM 3002 N N . LEU A 1 379 ? -7.795 -5.104 -14.668 1.00 37.94 379 LEU A N 1
ATOM 3003 C CA . LEU A 1 379 ? -7.258 -6.034 -15.668 1.00 37.94 379 LEU A CA 1
ATOM 3004 C C . LEU A 1 379 ? -6.302 -7.050 -15.031 1.00 37.94 379 LEU A C 1
ATOM 3006 O O . LEU A 1 379 ? -6.445 -8.240 -15.293 1.00 37.94 379 LEU A O 1
ATOM 3010 N N . LEU A 1 380 ? -5.454 -6.603 -14.098 1.00 38.38 380 LEU A N 1
ATOM 3011 C CA . LEU A 1 380 ? -4.593 -7.472 -13.282 1.00 38.38 380 LEU A CA 1
ATOM 3012 C C . LEU A 1 380 ? -5.388 -8.405 -12.345 1.00 38.38 380 LEU A C 1
ATOM 3014 O O . LEU A 1 380 ? -4.942 -9.499 -12.046 1.00 38.38 380 LEU A O 1
ATOM 3018 N N . LYS A 1 381 ? -6.599 -8.010 -11.921 1.00 37.75 381 LYS A N 1
ATOM 3019 C CA . LYS A 1 381 ? -7.507 -8.828 -11.085 1.00 37.75 381 LYS A CA 1
ATOM 3020 C C . LYS A 1 381 ? -8.334 -9.862 -11.863 1.00 37.75 381 LYS A C 1
ATOM 3022 O O . LYS A 1 381 ? -9.052 -10.638 -11.239 1.00 37.75 381 LYS A O 1
ATOM 3027 N N . LYS A 1 382 ? -8.322 -9.825 -13.202 1.00 35.72 382 LYS A N 1
ATOM 3028 C CA . LYS A 1 382 ? -9.164 -10.690 -14.052 1.00 35.72 382 LYS A CA 1
ATOM 3029 C C . LYS A 1 382 ? -8.481 -12.010 -14.433 1.00 35.72 382 LYS A C 1
ATOM 3031 O O . LYS A 1 382 ? -9.152 -12.895 -14.951 1.00 35.72 382 LYS A O 1
ATOM 3036 N N . TRP A 1 383 ? -7.180 -12.122 -14.179 1.00 36.44 383 TRP A N 1
ATOM 3037 C CA . TRP A 1 383 ? -6.364 -13.311 -14.405 1.00 36.44 383 TRP A CA 1
ATOM 3038 C C . TRP A 1 383 ? -6.057 -13.889 -13.019 1.00 36.44 383 TRP A C 1
ATOM 3040 O O . TRP A 1 383 ? -5.617 -13.156 -12.142 1.00 36.44 383 TRP A O 1
ATOM 3050 N N . GLY A 1 384 ? -6.479 -15.132 -12.775 1.00 34.34 384 GLY A N 1
ATOM 3051 C CA . GLY A 1 384 ? -6.717 -15.682 -11.436 1.00 34.34 384 GLY A CA 1
ATOM 3052 C C . GLY A 1 384 ? -5.522 -15.605 -10.480 1.00 34.34 384 GLY A C 1
ATOM 3053 O O . GLY A 1 384 ? -4.402 -15.938 -10.846 1.00 34.34 384 GLY A O 1
ATOM 3054 N N . GLY A 1 385 ? -5.807 -15.202 -9.238 1.00 38.88 385 GLY A N 1
ATOM 3055 C CA . GLY A 1 385 ? -4.831 -14.979 -8.169 1.00 38.88 385 GLY A CA 1
ATOM 3056 C C . GLY A 1 385 ? -4.686 -13.487 -7.875 1.00 38.88 385 GLY A C 1
ATOM 3057 O O . GLY A 1 385 ? -4.418 -12.690 -8.765 1.00 38.88 385 GLY A O 1
ATOM 3058 N N . GLY A 1 386 ? -4.917 -13.059 -6.631 1.00 40.22 386 GLY A N 1
ATOM 3059 C CA . GLY A 1 386 ? -4.621 -11.676 -6.245 1.00 40.22 386 GLY A CA 1
ATOM 3060 C C . GLY A 1 386 ? -3.157 -11.328 -6.545 1.00 40.22 386 GLY A C 1
ATOM 3061 O O . GLY A 1 386 ? -2.301 -12.207 -6.560 1.00 40.22 386 GLY A O 1
ATOM 3062 N N . VAL A 1 387 ? -2.851 -10.047 -6.769 1.00 46.41 387 VAL A N 1
ATOM 3063 C CA . VAL A 1 387 ? -1.452 -9.613 -6.871 1.00 46.41 387 VAL A CA 1
ATOM 3064 C C . VAL A 1 387 ? -0.797 -9.809 -5.499 1.00 46.41 387 VAL A C 1
ATOM 3066 O O . VAL A 1 387 ? -1.048 -9.032 -4.575 1.00 46.41 387 VAL A O 1
ATOM 3069 N N . THR A 1 388 ? -0.000 -10.863 -5.360 1.00 44.28 388 THR A N 1
ATOM 3070 C CA . THR A 1 388 ? 0.821 -11.152 -4.181 1.00 44.28 388 THR A CA 1
ATOM 3071 C C . THR A 1 388 ? 2.286 -10.863 -4.484 1.00 44.28 388 THR A C 1
ATOM 3073 O O . THR A 1 388 ? 2.699 -10.829 -5.645 1.00 44.28 388 THR A O 1
ATOM 3076 N N . GLU A 1 389 ? 3.076 -10.662 -3.429 1.00 46.62 389 GLU A N 1
ATOM 3077 C CA . GLU A 1 389 ? 4.532 -10.588 -3.544 1.00 46.62 389 GLU A CA 1
ATOM 3078 C C . GLU A 1 389 ? 5.083 -11.845 -4.228 1.00 46.62 389 GLU A C 1
ATOM 3080 O O . GLU A 1 389 ? 5.868 -11.739 -5.154 1.00 46.62 389 GLU A O 1
ATOM 3085 N N . GLU A 1 390 ? 4.592 -13.027 -3.865 1.00 48.75 390 GLU A N 1
ATOM 3086 C CA . GLU A 1 390 ? 5.089 -14.310 -4.377 1.00 48.75 390 GLU A CA 1
ATOM 3087 C C . GLU A 1 390 ? 4.903 -14.485 -5.894 1.00 48.75 390 GLU A C 1
ATOM 3089 O O . GLU A 1 390 ? 5.812 -14.973 -6.558 1.00 48.75 390 GLU A O 1
ATOM 3094 N N . ASN A 1 391 ? 3.789 -14.019 -6.470 1.00 60.56 391 ASN A N 1
ATOM 3095 C CA . ASN A 1 391 ? 3.493 -14.244 -7.894 1.00 60.56 391 ASN A CA 1
ATOM 3096 C C . ASN A 1 391 ? 3.971 -13.117 -8.821 1.00 60.56 391 ASN A C 1
ATOM 3098 O O . ASN A 1 391 ? 4.031 -13.305 -10.035 1.00 60.56 391 ASN A O 1
ATOM 3102 N N . TYR A 1 392 ? 4.281 -11.935 -8.277 1.00 73.44 392 TYR A N 1
ATOM 3103 C CA . TYR A 1 392 ? 4.607 -10.752 -9.081 1.00 73.44 392 TYR A CA 1
ATOM 3104 C C . TYR A 1 392 ? 5.827 -9.973 -8.583 1.00 73.44 392 TYR A C 1
ATOM 3106 O O . TYR A 1 392 ? 5.972 -8.777 -8.862 1.00 73.44 392 TYR A O 1
ATOM 3114 N N . LYS A 1 393 ? 6.717 -10.640 -7.845 1.00 84.12 393 LYS A N 1
ATOM 3115 C CA . LYS A 1 393 ? 7.997 -10.063 -7.442 1.00 84.12 393 LYS A CA 1
ATOM 3116 C C . LYS A 1 393 ? 8.926 -9.883 -8.640 1.00 84.12 393 LYS A C 1
ATOM 3118 O O . LYS A 1 393 ? 9.090 -10.795 -9.449 1.00 84.12 393 LYS A O 1
ATOM 3123 N N . VAL A 1 394 ? 9.561 -8.717 -8.716 1.00 95.31 394 VAL A N 1
ATOM 3124 C CA . VAL A 1 394 ? 10.545 -8.367 -9.747 1.00 95.31 394 VAL A CA 1
ATOM 3125 C C . VAL A 1 394 ? 11.928 -8.229 -9.111 1.00 95.31 394 VAL A C 1
ATOM 3127 O O . VAL A 1 394 ? 12.113 -7.430 -8.192 1.00 95.31 394 VAL A O 1
ATOM 3130 N N . SER A 1 395 ? 12.908 -8.973 -9.614 1.00 97.56 395 SER A N 1
ATOM 3131 C CA . SER A 1 395 ? 14.316 -8.830 -9.242 1.00 97.56 395 SER A CA 1
ATOM 3132 C C . SER A 1 395 ? 14.990 -7.802 -10.148 1.00 97.56 395 SER A C 1
ATOM 3134 O O . SER A 1 395 ? 15.135 -8.010 -11.355 1.00 97.56 395 SER A O 1
ATOM 3136 N N . VAL A 1 396 ? 15.407 -6.680 -9.564 1.00 98.50 396 VAL A N 1
ATOM 3137 C CA . VAL A 1 396 ? 16.175 -5.637 -10.249 1.00 98.50 396 VAL A CA 1
ATOM 3138 C C . VAL A 1 396 ? 17.656 -5.866 -9.971 1.00 98.50 396 VAL A C 1
ATOM 3140 O O . VAL A 1 396 ? 18.117 -5.655 -8.851 1.00 98.50 396 VAL A O 1
ATOM 3143 N N . ILE A 1 397 ? 18.400 -6.316 -10.979 1.00 98.69 397 ILE A N 1
ATOM 3144 C CA . ILE A 1 397 ? 19.826 -6.640 -10.853 1.00 98.69 397 ILE A CA 1
ATOM 3145 C C . ILE A 1 397 ? 20.660 -5.442 -11.306 1.00 98.69 397 ILE A C 1
ATOM 3147 O O . ILE A 1 397 ? 20.526 -4.982 -12.445 1.00 98.69 397 ILE A O 1
ATOM 3151 N N . VAL A 1 398 ? 21.543 -4.973 -10.424 1.00 98.56 398 VAL A N 1
ATOM 3152 C CA . VAL A 1 398 ? 22.425 -3.823 -10.651 1.00 98.56 398 VAL A CA 1
ATOM 3153 C C . VAL A 1 398 ? 23.884 -4.270 -10.524 1.00 98.56 398 VAL A C 1
ATOM 3155 O O . VAL A 1 398 ? 24.343 -4.525 -9.406 1.00 98.56 398 VAL A O 1
ATOM 3158 N N . PRO A 1 399 ? 24.637 -4.394 -11.634 1.00 97.56 399 PRO A N 1
ATOM 3159 C CA . PRO A 1 399 ? 26.074 -4.616 -11.562 1.00 97.56 399 PRO A CA 1
ATOM 3160 C C . PRO A 1 399 ? 26.778 -3.323 -11.127 1.00 97.56 399 PRO A C 1
ATOM 3162 O O . PRO A 1 399 ? 26.505 -2.242 -11.654 1.00 97.56 399 PRO A O 1
ATOM 3165 N N . VAL A 1 400 ? 27.701 -3.440 -10.176 1.00 97.75 400 VAL A N 1
ATOM 3166 C CA . VAL A 1 400 ? 28.401 -2.315 -9.552 1.00 97.75 400 VAL A CA 1
ATOM 3167 C C . VAL A 1 400 ? 29.908 -2.523 -9.679 1.00 97.75 400 VAL A C 1
ATOM 3169 O O . VAL A 1 400 ? 30.447 -3.511 -9.191 1.00 97.75 400 VAL A O 1
ATOM 3172 N N . TYR A 1 401 ? 30.591 -1.586 -10.340 1.00 96.00 401 TYR A N 1
ATOM 3173 C CA . TYR A 1 401 ? 32.053 -1.536 -10.383 1.00 96.00 401 TYR A CA 1
ATOM 3174 C C . TYR A 1 401 ? 32.538 -0.096 -10.570 1.00 96.00 401 TYR A C 1
ATOM 3176 O O . TYR A 1 401 ? 32.430 0.456 -11.665 1.00 96.00 401 TYR A O 1
ATOM 3184 N N . ASN A 1 402 ? 33.094 0.508 -9.520 1.00 95.00 402 ASN A N 1
ATOM 3185 C CA . ASN A 1 402 ? 33.672 1.859 -9.558 1.00 95.00 402 ASN A CA 1
ATOM 3186 C C . ASN A 1 402 ? 32.715 2.966 -10.073 1.00 95.00 402 ASN A C 1
ATOM 3188 O O . ASN A 1 402 ? 33.070 3.768 -10.945 1.00 95.00 402 ASN A O 1
ATOM 3192 N N . VAL A 1 403 ? 31.484 2.996 -9.545 1.00 94.00 403 VAL A N 1
ATOM 3193 C CA . VAL A 1 403 ? 30.401 3.936 -9.915 1.00 94.00 403 VAL A CA 1
ATOM 3194 C C . VAL A 1 403 ? 29.886 4.753 -8.722 1.00 94.00 403 VAL A C 1
ATOM 3196 O O . VAL A 1 403 ? 28.763 5.264 -8.756 1.00 94.00 403 VAL A O 1
ATOM 3199 N N . ALA A 1 404 ? 30.704 4.932 -7.678 1.00 95.00 404 ALA A N 1
ATOM 3200 C CA . ALA A 1 404 ? 30.300 5.586 -6.432 1.00 95.00 404 ALA A CA 1
ATOM 3201 C C . ALA A 1 404 ? 29.600 6.951 -6.615 1.00 95.00 404 ALA A C 1
ATOM 3203 O O . ALA A 1 404 ? 28.602 7.183 -5.934 1.00 95.00 404 ALA A O 1
ATOM 3204 N N . PRO A 1 405 ? 30.016 7.840 -7.547 1.00 94.19 405 PRO A N 1
ATOM 3205 C CA . PRO A 1 405 ? 29.351 9.134 -7.737 1.00 94.19 405 PRO A CA 1
ATOM 3206 C C . PRO A 1 405 ? 27.894 9.055 -8.219 1.00 94.19 405 PRO A C 1
ATOM 3208 O O . PRO A 1 405 ? 27.176 10.053 -8.162 1.00 94.19 405 PRO A O 1
ATOM 3211 N N . PHE A 1 406 ? 27.463 7.908 -8.747 1.00 93.56 406 PHE A N 1
ATOM 3212 C CA . PHE A 1 406 ? 26.164 7.749 -9.407 1.00 93.56 406 PHE A CA 1
ATOM 3213 C C . PHE A 1 406 ? 25.260 6.727 -8.715 1.00 93.56 406 PHE A C 1
ATOM 3215 O O . PHE A 1 406 ? 24.035 6.838 -8.813 1.00 93.56 406 PHE A O 1
ATOM 3222 N N . LEU A 1 407 ? 25.862 5.777 -7.996 1.00 96.38 407 LEU A N 1
ATOM 3223 C CA . LEU A 1 407 ? 25.182 4.609 -7.452 1.00 96.38 407 LEU A CA 1
ATOM 3224 C C . LEU A 1 407 ? 24.020 4.964 -6.520 1.00 96.38 407 LEU A C 1
ATOM 3226 O O . LEU A 1 407 ? 22.953 4.372 -6.639 1.00 96.38 407 LEU A O 1
ATOM 3230 N N . GLU A 1 408 ? 24.182 5.955 -5.638 1.00 95.38 408 GLU A N 1
ATOM 3231 C CA . GLU A 1 408 ? 23.115 6.341 -4.705 1.00 95.38 408 GLU A CA 1
ATOM 3232 C C . GLU A 1 408 ? 21.843 6.772 -5.447 1.00 95.38 408 GLU A C 1
ATOM 3234 O O . GLU A 1 408 ? 20.772 6.223 -5.198 1.00 95.38 408 GLU A O 1
ATOM 3239 N N . LYS A 1 409 ? 21.965 7.636 -6.462 1.00 94.38 409 LYS A N 1
ATOM 3240 C CA . LYS A 1 409 ? 20.821 8.048 -7.290 1.00 94.38 409 LYS A CA 1
ATOM 3241 C C . LYS A 1 409 ? 20.210 6.875 -8.067 1.00 94.38 409 LYS A C 1
ATOM 3243 O O . LYS A 1 409 ? 18.988 6.830 -8.230 1.00 94.38 409 LYS A O 1
ATOM 3248 N N . CYS A 1 410 ? 21.037 5.955 -8.569 1.00 96.38 410 CYS A N 1
ATOM 3249 C CA . CYS A 1 410 ? 20.566 4.747 -9.249 1.00 96.38 410 CYS A CA 1
ATOM 3250 C C . CYS A 1 410 ? 19.668 3.929 -8.313 1.00 96.38 410 CYS A C 1
ATOM 3252 O O . CYS A 1 410 ? 18.485 3.727 -8.604 1.00 96.38 410 CYS A O 1
ATOM 3254 N N . VAL A 1 411 ? 20.193 3.552 -7.144 1.00 96.44 411 VAL A N 1
ATOM 3255 C CA . VAL A 1 411 ? 19.484 2.721 -6.165 1.00 96.44 411 VAL A CA 1
ATOM 3256 C C . VAL A 1 411 ? 18.248 3.434 -5.619 1.00 96.44 411 VAL A C 1
ATOM 3258 O O . VAL A 1 411 ? 17.181 2.828 -5.564 1.00 96.44 411 VAL A O 1
ATOM 3261 N N . GLU A 1 412 ? 18.322 4.732 -5.316 1.00 91.31 412 GLU A N 1
ATOM 3262 C CA . GLU A 1 412 ? 17.164 5.528 -4.886 1.00 91.31 412 GLU A CA 1
ATOM 3263 C C . GLU A 1 412 ? 16.038 5.558 -5.936 1.00 91.31 412 GLU A C 1
ATOM 3265 O O . GLU A 1 412 ? 14.853 5.490 -5.590 1.00 91.31 412 GLU A O 1
ATOM 3270 N N . SER A 1 413 ? 16.373 5.607 -7.230 1.00 93.06 413 SER A N 1
ATOM 3271 C CA . SER A 1 413 ? 15.372 5.556 -8.309 1.00 93.06 413 SER A CA 1
ATOM 3272 C C . SER A 1 413 ? 14.653 4.202 -8.400 1.00 93.06 413 SER A C 1
ATOM 3274 O O . SER A 1 413 ? 13.479 4.136 -8.775 1.00 93.06 413 SER A O 1
ATOM 3276 N N . ILE A 1 414 ? 15.327 3.121 -7.999 1.00 94.50 414 ILE A N 1
ATOM 3277 C CA . ILE A 1 414 ? 14.754 1.773 -7.940 1.00 94.50 414 ILE A CA 1
ATOM 3278 C C . ILE A 1 414 ? 13.962 1.589 -6.632 1.00 94.50 414 ILE A C 1
ATOM 3280 O O . ILE A 1 414 ? 12.846 1.078 -6.636 1.00 94.50 414 ILE A O 1
ATOM 3284 N N . LEU A 1 415 ? 14.469 2.078 -5.501 1.00 85.50 415 LEU A N 1
ATOM 3285 C CA . LEU A 1 415 ? 13.759 2.042 -4.216 1.00 85.50 415 LEU A CA 1
ATOM 3286 C C . LEU A 1 415 ? 12.427 2.803 -4.251 1.00 85.50 415 LEU A C 1
ATOM 3288 O O . LEU A 1 415 ? 11.491 2.447 -3.528 1.00 85.50 415 LEU A O 1
ATOM 3292 N N . SER A 1 416 ? 12.347 3.829 -5.103 1.00 83.25 416 SER A N 1
ATOM 3293 C CA . SER A 1 416 ? 11.176 4.687 -5.299 1.00 83.25 416 SER A CA 1
ATOM 3294 C C . SER A 1 416 ? 10.188 4.204 -6.370 1.00 83.25 416 SER A C 1
ATOM 3296 O O . SER A 1 416 ? 9.257 4.948 -6.695 1.00 83.25 416 SER A O 1
ATOM 3298 N N . GLN A 1 417 ? 10.335 2.973 -6.883 1.00 79.69 417 GLN A N 1
ATOM 3299 C CA . GLN A 1 417 ? 9.359 2.379 -7.804 1.00 79.69 417 GLN A CA 1
ATOM 3300 C C . GLN A 1 417 ? 7.947 2.311 -7.197 1.00 79.69 417 GLN A C 1
ATOM 3302 O O . GLN A 1 417 ? 7.774 2.092 -5.996 1.00 79.69 417 GLN A O 1
ATOM 3307 N N . THR A 1 418 ? 6.915 2.453 -8.031 1.00 69.44 418 THR A N 1
ATOM 3308 C CA . THR A 1 418 ? 5.516 2.250 -7.615 1.00 69.44 418 THR A CA 1
ATOM 3309 C C . THR A 1 418 ? 5.114 0.813 -7.404 1.00 69.44 418 THR A C 1
ATOM 3311 O O . THR A 1 418 ? 4.140 0.556 -6.689 1.00 69.44 418 THR A O 1
ATOM 3314 N N . TRP A 1 419 ? 5.842 -0.106 -8.028 1.00 78.44 419 TRP A N 1
ATOM 3315 C CA . TRP A 1 419 ? 5.669 -1.521 -7.791 1.00 78.44 419 TRP A CA 1
ATOM 3316 C C . TRP A 1 419 ? 6.338 -1.905 -6.472 1.00 78.44 419 TRP A C 1
ATOM 3318 O O . TRP A 1 419 ? 7.544 -1.743 -6.307 1.00 78.44 419 TRP A O 1
ATOM 3328 N N . ASP A 1 420 ? 5.544 -2.400 -5.524 1.00 66.69 420 ASP A N 1
ATOM 3329 C CA . ASP A 1 420 ? 6.020 -2.661 -4.162 1.00 66.69 420 ASP A CA 1
ATOM 3330 C C . ASP A 1 420 ? 6.781 -3.983 -4.040 1.00 66.69 420 ASP A C 1
ATOM 3332 O O . ASP A 1 420 ? 7.638 -4.119 -3.168 1.00 66.69 420 ASP A O 1
ATOM 3336 N N . PHE A 1 421 ? 6.484 -4.942 -4.917 1.00 81.06 421 PHE A N 1
ATOM 3337 C CA . PHE A 1 421 ? 7.063 -6.281 -4.898 1.00 81.06 421 PHE A CA 1
ATOM 3338 C C . PHE A 1 421 ? 8.341 -6.301 -5.731 1.00 81.06 421 PHE A C 1
ATOM 3340 O O . PHE A 1 421 ? 8.401 -6.895 -6.805 1.00 81.06 421 PHE A O 1
ATOM 3347 N N . ILE A 1 422 ? 9.356 -5.589 -5.258 1.00 90.25 422 ILE A N 1
ATOM 3348 C CA . ILE A 1 422 ? 10.687 -5.614 -5.858 1.00 90.25 422 ILE A CA 1
ATOM 3349 C C . ILE A 1 422 ? 11.706 -6.118 -4.850 1.00 90.25 422 ILE A C 1
ATOM 3351 O O . ILE A 1 422 ? 11.600 -5.856 -3.654 1.00 90.25 422 ILE A O 1
ATOM 3355 N N . GLU A 1 423 ? 12.726 -6.789 -5.358 1.00 94.88 423 GLU A N 1
ATOM 3356 C CA . GLU A 1 423 ? 14.011 -6.883 -4.678 1.00 94.88 423 GLU A CA 1
ATOM 3357 C C . GLU A 1 423 ? 15.087 -6.248 -5.546 1.00 94.88 423 GLU A C 1
ATOM 3359 O O . GLU A 1 423 ? 15.017 -6.286 -6.776 1.00 94.88 423 GLU A O 1
ATOM 3364 N N . ILE A 1 424 ? 16.081 -5.661 -4.897 1.00 98.31 424 ILE A N 1
ATOM 3365 C CA . ILE A 1 424 ? 17.172 -4.955 -5.555 1.00 98.31 424 ILE A CA 1
ATOM 3366 C C . ILE A 1 424 ? 18.442 -5.719 -5.235 1.00 98.31 424 ILE A C 1
ATOM 3368 O O . ILE A 1 424 ? 18.801 -5.847 -4.071 1.00 98.31 424 ILE A O 1
ATOM 3372 N N . ILE A 1 425 ? 19.106 -6.250 -6.253 1.00 98.69 425 ILE A N 1
ATOM 3373 C CA . ILE A 1 425 ? 20.305 -7.066 -6.093 1.00 98.69 425 ILE A CA 1
ATOM 3374 C C . ILE A 1 425 ? 21.490 -6.252 -6.598 1.00 98.69 425 ILE A C 1
ATOM 3376 O O . ILE A 1 425 ? 21.693 -6.122 -7.806 1.00 98.69 425 ILE A O 1
ATOM 3380 N N . LEU A 1 426 ? 22.248 -5.687 -5.662 1.00 98.75 426 LEU A N 1
ATOM 3381 C CA . LEU A 1 426 ? 23.484 -4.966 -5.939 1.00 98.75 426 LEU A CA 1
ATOM 3382 C C . LEU A 1 426 ? 24.636 -5.971 -5.958 1.00 98.75 426 LEU A C 1
ATOM 3384 O O . LEU A 1 426 ? 24.920 -6.611 -4.944 1.00 98.75 426 LEU A O 1
ATOM 3388 N N . VAL A 1 427 ? 25.290 -6.118 -7.107 1.00 98.62 427 VAL A N 1
ATOM 3389 C CA . VAL A 1 427 ? 26.442 -7.014 -7.260 1.00 98.62 427 VAL A CA 1
ATOM 3390 C C . VAL A 1 427 ? 27.700 -6.175 -7.400 1.00 98.62 427 VAL A C 1
ATOM 3392 O O . VAL A 1 427 ? 27.997 -5.681 -8.487 1.00 98.62 427 VAL A O 1
ATOM 3395 N N . ASP A 1 428 ? 28.416 -6.000 -6.294 1.00 98.38 428 ASP A N 1
ATOM 3396 C CA . ASP A 1 428 ? 29.709 -5.324 -6.263 1.00 98.38 428 ASP A CA 1
ATOM 3397 C C . ASP A 1 428 ? 30.805 -6.261 -6.781 1.00 98.38 428 ASP A C 1
ATOM 3399 O O . ASP A 1 428 ? 31.244 -7.194 -6.102 1.00 98.38 428 ASP A O 1
ATOM 3403 N N . ASP A 1 429 ? 31.237 -6.006 -8.013 1.00 96.94 429 ASP A N 1
ATOM 3404 C CA . ASP A 1 429 ? 32.219 -6.796 -8.753 1.00 96.94 429 ASP A CA 1
ATOM 3405 C C . ASP A 1 429 ? 33.657 -6.366 -8.422 1.00 96.94 429 ASP A C 1
ATOM 3407 O O . ASP A 1 429 ? 34.489 -6.126 -9.297 1.00 96.94 429 ASP A O 1
ATOM 3411 N N . GLY A 1 430 ? 33.947 -6.233 -7.129 1.00 96.38 430 GLY A N 1
ATOM 3412 C CA . GLY A 1 430 ? 35.270 -5.900 -6.612 1.00 96.38 430 GLY A CA 1
ATOM 3413 C C . GLY A 1 430 ? 35.648 -4.435 -6.821 1.00 96.38 430 GLY A C 1
ATOM 3414 O O . GLY A 1 430 ? 36.765 -4.154 -7.267 1.00 96.38 430 GLY A O 1
ATOM 3415 N N . SER A 1 431 ? 34.726 -3.507 -6.538 1.00 96.44 431 SER A N 1
ATOM 3416 C CA . SER A 1 431 ? 34.999 -2.069 -6.607 1.00 96.44 431 SER A CA 1
ATOM 3417 C C . SER A 1 431 ? 36.161 -1.669 -5.696 1.00 96.44 431 SER A C 1
ATOM 3419 O O . SER A 1 431 ? 36.309 -2.150 -4.576 1.00 96.44 431 SER A O 1
ATOM 3421 N N . THR A 1 432 ? 36.986 -0.750 -6.188 1.00 95.69 432 THR A N 1
ATOM 3422 C CA . THR A 1 432 ? 38.126 -0.167 -5.463 1.00 95.69 432 THR A CA 1
ATOM 3423 C C . THR A 1 432 ? 37.840 1.244 -4.948 1.00 95.69 432 THR A C 1
ATOM 3425 O O . THR A 1 432 ? 38.657 1.811 -4.228 1.00 95.69 432 THR A O 1
ATOM 3428 N N . ASP A 1 433 ? 36.718 1.837 -5.360 1.00 95.62 433 ASP A N 1
ATOM 3429 C CA . ASP A 1 433 ? 36.199 3.091 -4.818 1.00 95.62 433 ASP A CA 1
ATOM 3430 C C . ASP A 1 433 ? 35.166 2.834 -3.699 1.00 95.62 433 ASP A C 1
ATOM 3432 O O . ASP A 1 433 ? 35.019 1.722 -3.193 1.00 95.62 433 ASP A O 1
ATOM 3436 N N . ASN A 1 434 ? 34.408 3.865 -3.322 1.00 97.12 434 ASN A N 1
ATOM 3437 C CA . ASN A 1 434 ? 33.395 3.765 -2.270 1.00 97.12 434 ASN A CA 1
ATOM 3438 C C . ASN A 1 434 ? 32.107 3.023 -2.689 1.00 97.12 434 ASN A C 1
ATOM 3440 O O . ASN A 1 434 ? 31.154 3.010 -1.912 1.00 97.12 434 ASN A O 1
ATOM 3444 N N . SER A 1 435 ? 32.027 2.416 -3.881 1.00 97.75 435 SER A N 1
ATOM 3445 C CA . SER A 1 435 ? 30.791 1.772 -4.358 1.00 97.75 435 SER A CA 1
ATOM 3446 C C . SER A 1 435 ? 30.354 0.620 -3.453 1.00 97.75 435 SER A C 1
ATOM 3448 O O . SER A 1 435 ? 29.177 0.541 -3.112 1.00 97.75 435 SER A O 1
ATOM 3450 N N . GLY A 1 436 ? 31.293 -0.225 -3.008 1.00 97.38 436 GLY A N 1
ATOM 3451 C CA . GLY A 1 436 ? 30.994 -1.336 -2.096 1.00 97.38 436 GLY A CA 1
ATOM 3452 C C . GLY A 1 436 ? 30.400 -0.854 -0.768 1.00 97.38 436 GLY A C 1
ATOM 3453 O O . GLY A 1 436 ? 29.375 -1.364 -0.325 1.00 97.38 436 GLY A O 1
ATOM 3454 N N . LEU A 1 437 ? 30.960 0.220 -0.199 1.00 97.81 437 LEU A N 1
ATOM 3455 C CA . LEU A 1 437 ? 30.426 0.848 1.014 1.00 97.81 437 LEU A CA 1
ATOM 3456 C C . LEU A 1 437 ? 29.008 1.402 0.800 1.00 97.81 437 LEU A C 1
ATOM 3458 O O . LEU A 1 437 ? 28.155 1.269 1.676 1.00 97.81 437 LEU A O 1
ATOM 3462 N N . ILE A 1 438 ? 28.739 2.020 -0.354 1.00 98.00 438 ILE A N 1
ATOM 3463 C CA . ILE A 1 438 ? 27.399 2.521 -0.693 1.00 98.00 438 ILE A CA 1
ATOM 3464 C C . ILE A 1 438 ? 26.407 1.356 -0.801 1.00 98.00 438 ILE A C 1
ATOM 3466 O O . ILE A 1 438 ? 25.292 1.476 -0.297 1.00 98.00 438 ILE A O 1
ATOM 3470 N N . CYS A 1 439 ? 26.796 0.217 -1.389 1.00 98.00 439 CYS A N 1
ATOM 3471 C CA . CYS A 1 439 ? 25.953 -0.981 -1.417 1.00 98.00 439 CYS A CA 1
ATOM 3472 C C . CYS A 1 439 ? 25.538 -1.408 0.001 1.00 98.00 439 CYS A C 1
ATOM 3474 O O . CYS A 1 439 ? 24.344 -1.577 0.265 1.00 98.00 439 CYS A O 1
ATOM 3476 N N . ASP A 1 440 ? 26.495 -1.509 0.927 1.00 97.62 440 ASP A N 1
ATOM 3477 C CA . ASP A 1 440 ? 26.232 -1.879 2.323 1.00 97.62 440 ASP A CA 1
ATOM 3478 C C . ASP A 1 440 ? 25.310 -0.882 3.034 1.00 97.62 440 ASP A C 1
ATOM 3480 O O . ASP A 1 440 ? 24.383 -1.274 3.748 1.00 97.62 440 ASP A O 1
ATOM 3484 N N . GLN A 1 441 ? 25.515 0.417 2.804 1.00 96.75 441 GLN A N 1
ATOM 3485 C CA . GLN A 1 441 ? 24.648 1.463 3.345 1.00 96.75 441 GLN A CA 1
ATOM 3486 C C . GLN A 1 441 ? 23.217 1.353 2.809 1.00 96.75 441 GLN A C 1
ATOM 3488 O O . GLN A 1 441 ? 22.265 1.527 3.568 1.00 96.75 441 GLN A O 1
ATOM 3493 N N . MET A 1 442 ? 23.040 1.042 1.522 1.00 94.06 442 MET A N 1
ATOM 3494 C CA . MET A 1 442 ? 21.711 0.862 0.930 1.00 94.06 442 MET A CA 1
ATOM 3495 C C . MET A 1 442 ? 20.992 -0.360 1.502 1.00 94.06 442 MET A C 1
ATOM 3497 O O . MET A 1 442 ? 19.803 -0.272 1.803 1.00 94.06 442 MET A O 1
ATOM 3501 N N . LYS A 1 443 ? 21.716 -1.459 1.741 1.00 95.12 443 LYS A N 1
ATOM 3502 C CA . LYS A 1 443 ? 21.187 -2.650 2.423 1.00 95.12 443 LYS A CA 1
ATOM 3503 C C . LYS A 1 443 ? 20.696 -2.365 3.838 1.00 95.12 443 LYS A C 1
ATOM 3505 O O . LYS A 1 443 ? 19.676 -2.900 4.246 1.00 95.12 443 LYS A O 1
ATOM 3510 N N . GLN A 1 444 ? 21.398 -1.517 4.586 1.00 91.81 444 GLN A N 1
ATOM 3511 C CA . GLN A 1 444 ? 20.970 -1.122 5.933 1.00 91.81 444 GLN A CA 1
ATOM 3512 C C . GLN A 1 444 ? 19.742 -0.197 5.925 1.00 91.81 444 GLN A C 1
ATOM 3514 O O . GLN A 1 444 ? 19.017 -0.139 6.916 1.00 91.81 444 GLN A O 1
ATOM 3519 N N . LYS A 1 445 ? 19.520 0.548 4.833 1.00 86.12 445 LYS A N 1
ATOM 3520 C CA . LYS A 1 445 ? 18.407 1.501 4.699 1.00 86.12 445 LYS A CA 1
ATOM 3521 C C . LYS A 1 445 ? 17.083 0.842 4.288 1.00 86.12 445 LYS A C 1
ATOM 3523 O O . LYS A 1 445 ? 16.035 1.385 4.632 1.00 86.12 445 LYS A O 1
ATOM 3528 N N . ASP A 1 446 ? 17.103 -0.261 3.536 1.00 88.19 446 ASP A N 1
ATOM 3529 C CA . ASP A 1 446 ? 15.887 -0.902 3.013 1.00 88.19 446 ASP A CA 1
ATOM 3530 C C . ASP A 1 446 ? 16.050 -2.425 2.863 1.00 88.19 446 ASP A C 1
ATOM 3532 O O . ASP A 1 446 ? 16.914 -2.902 2.126 1.00 88.19 446 ASP A O 1
ATOM 3536 N N . ASP A 1 447 ? 15.162 -3.188 3.510 1.00 90.56 447 ASP A N 1
ATOM 3537 C CA . ASP A 1 447 ? 15.194 -4.660 3.548 1.00 90.56 447 ASP A CA 1
ATOM 3538 C C . ASP A 1 447 ? 15.006 -5.328 2.172 1.00 90.56 447 ASP A C 1
ATOM 3540 O O . ASP A 1 447 ? 15.277 -6.519 2.009 1.00 90.56 447 ASP A O 1
ATOM 3544 N N . ARG A 1 448 ? 14.549 -4.585 1.152 1.00 90.56 448 ARG A N 1
ATOM 3545 C CA . ARG A 1 448 ? 14.433 -5.087 -0.228 1.00 90.56 448 ARG A CA 1
ATOM 3546 C C . ARG A 1 448 ? 15.785 -5.171 -0.938 1.00 90.56 448 ARG A C 1
ATOM 3548 O O . ARG A 1 448 ? 15.858 -5.763 -2.018 1.00 90.56 448 ARG A O 1
ATOM 3555 N N . VAL A 1 449 ? 16.837 -4.566 -0.382 1.00 97.44 449 VAL A N 1
ATOM 3556 C CA . VAL A 1 449 ? 18.174 -4.514 -0.981 1.00 97.44 449 VAL A CA 1
ATOM 3557 C C . VAL A 1 449 ? 19.014 -5.704 -0.517 1.00 97.44 449 VAL A C 1
ATOM 3559 O O . VAL A 1 449 ? 19.307 -5.886 0.662 1.00 97.44 449 VAL A O 1
ATOM 3562 N N . LYS A 1 450 ? 19.466 -6.502 -1.480 1.00 98.06 450 LYS A N 1
ATOM 3563 C CA . LYS A 1 450 ? 20.467 -7.554 -1.323 1.00 98.06 450 LYS A CA 1
ATOM 3564 C C . LYS A 1 450 ? 21.786 -7.064 -1.904 1.00 98.06 450 LYS A C 1
ATOM 3566 O O . LYS A 1 450 ? 21.810 -6.430 -2.955 1.00 98.06 450 LYS A O 1
ATOM 3571 N N . VAL A 1 451 ? 22.882 -7.395 -1.231 1.00 98.38 451 VAL A N 1
ATOM 3572 C CA . VAL A 1 451 ? 24.235 -7.046 -1.673 1.00 98.38 451 VAL A CA 1
ATOM 3573 C C . VAL A 1 451 ? 25.064 -8.313 -1.757 1.00 98.38 451 VAL A C 1
ATOM 3575 O O . VAL A 1 451 ? 25.069 -9.109 -0.814 1.00 98.38 451 VAL A O 1
ATOM 3578 N N . LEU A 1 452 ? 25.751 -8.475 -2.883 1.00 98.25 452 LEU A N 1
ATOM 3579 C CA . LEU A 1 452 ? 26.731 -9.520 -3.128 1.00 98.25 452 LEU A CA 1
ATOM 3580 C C . LEU A 1 452 ? 28.064 -8.864 -3.491 1.00 98.25 452 LEU A C 1
ATOM 3582 O O . LEU A 1 452 ? 28.165 -8.228 -4.536 1.00 98.25 452 LEU A O 1
ATOM 3586 N N . HIS A 1 453 ? 29.082 -9.052 -2.651 1.00 98.19 453 HIS A N 1
ATOM 3587 C CA . HIS A 1 453 ? 30.458 -8.679 -2.978 1.00 98.19 453 HIS A CA 1
ATOM 3588 C C . HIS A 1 453 ? 31.189 -9.885 -3.551 1.00 98.19 453 HIS A C 1
ATOM 3590 O O . HIS A 1 453 ? 31.130 -10.982 -2.992 1.00 98.19 453 HIS A O 1
ATOM 3596 N N . LYS A 1 454 ? 31.904 -9.680 -4.653 1.00 96.88 454 LYS A N 1
ATOM 3597 C CA . LYS A 1 454 ? 32.716 -10.713 -5.299 1.00 96.88 454 LYS A CA 1
ATOM 3598 C C . LYS A 1 454 ? 34.023 -10.130 -5.825 1.00 96.88 454 LYS A C 1
ATOM 3600 O O . LYS A 1 454 ? 34.174 -8.920 -5.949 1.00 96.88 454 LYS A O 1
ATOM 3605 N N . SER A 1 455 ? 34.981 -10.996 -6.150 1.00 96.06 455 SER A N 1
ATOM 3606 C CA . SER A 1 455 ? 36.160 -10.584 -6.916 1.00 96.06 455 SER A CA 1
ATOM 3607 C C . SER A 1 455 ? 35.751 -10.154 -8.326 1.00 96.06 455 SER A C 1
ATOM 3609 O O . SER A 1 455 ? 34.808 -10.716 -8.890 1.00 96.06 455 SER A O 1
ATOM 3611 N N . ASN A 1 456 ? 36.463 -9.178 -8.895 1.00 95.19 456 ASN A N 1
ATOM 3612 C CA . ASN A 1 456 ? 36.164 -8.643 -10.223 1.00 95.19 456 ASN A CA 1
ATOM 3613 C C . ASN A 1 456 ? 36.220 -9.745 -11.291 1.00 95.19 456 ASN A C 1
ATOM 3615 O O . ASN A 1 456 ? 37.275 -10.336 -11.529 1.00 95.19 456 ASN A O 1
ATOM 3619 N N . GLY A 1 457 ? 35.068 -10.018 -11.904 1.00 92.38 457 GLY A N 1
ATOM 3620 C CA . GLY A 1 457 ? 34.906 -10.964 -13.010 1.00 92.38 457 GLY A CA 1
ATOM 3621 C C . GLY A 1 457 ? 34.295 -10.334 -14.263 1.00 92.38 457 GLY A C 1
ATOM 3622 O O . GLY A 1 457 ? 34.011 -11.048 -15.222 1.00 92.38 457 GLY A O 1
ATOM 3623 N N . GLY A 1 458 ? 34.070 -9.021 -14.260 1.00 93.12 458 GLY A N 1
ATOM 3624 C CA . GLY A 1 458 ? 33.408 -8.277 -15.320 1.00 93.12 458 GLY A CA 1
ATOM 3625 C C . GLY A 1 458 ? 31.884 -8.213 -15.175 1.00 93.12 458 GLY A C 1
ATOM 3626 O O . GLY A 1 458 ? 31.236 -9.024 -14.510 1.00 93.12 458 GLY A O 1
ATOM 3627 N N . VAL A 1 459 ? 31.286 -7.253 -15.893 1.00 93.75 459 VAL A N 1
ATOM 3628 C CA . VAL A 1 459 ? 29.841 -6.947 -15.855 1.00 93.75 459 VAL A CA 1
ATOM 3629 C C . VAL A 1 459 ? 28.950 -8.160 -16.159 1.00 93.75 459 VAL A C 1
ATOM 3631 O O . VAL A 1 459 ? 27.891 -8.321 -15.556 1.00 93.75 459 VAL A O 1
ATOM 3634 N N . SER A 1 460 ? 29.388 -9.041 -17.061 1.00 96.44 460 SER A N 1
ATOM 3635 C CA . SER A 1 460 ? 28.683 -10.274 -17.420 1.00 96.44 460 SER A CA 1
ATOM 3636 C C . SER A 1 460 ? 28.634 -11.261 -16.253 1.00 96.44 460 SER A C 1
ATOM 3638 O O . SER A 1 460 ? 27.563 -11.771 -15.925 1.00 96.44 460 SER A O 1
ATOM 3640 N N . ALA A 1 461 ? 29.765 -11.473 -15.571 1.00 97.06 461 ALA A N 1
ATOM 3641 C CA . ALA A 1 461 ? 29.820 -12.316 -14.381 1.00 97.06 461 ALA A CA 1
ATOM 3642 C C . ALA A 1 461 ? 28.976 -11.726 -13.240 1.00 97.06 461 ALA A C 1
ATOM 3644 O O . ALA A 1 461 ? 28.236 -12.459 -12.592 1.00 97.06 461 ALA A O 1
ATOM 3645 N N . ALA A 1 462 ? 29.022 -10.404 -13.043 1.00 97.38 462 ALA A N 1
ATOM 3646 C CA . ALA A 1 462 ? 28.215 -9.724 -12.032 1.00 97.38 462 ALA A CA 1
ATOM 3647 C C . ALA A 1 462 ? 26.703 -9.907 -12.267 1.00 97.38 462 ALA A C 1
ATOM 3649 O O . ALA A 1 462 ? 25.969 -10.260 -11.344 1.00 97.38 462 ALA A O 1
ATOM 3650 N N . ARG A 1 463 ? 26.226 -9.736 -13.510 1.00 97.50 463 ARG A N 1
ATOM 3651 C CA . ARG A 1 463 ? 24.811 -9.968 -13.852 1.00 97.50 463 ARG A CA 1
ATOM 3652 C C . ARG A 1 463 ? 24.403 -11.427 -13.638 1.00 97.50 463 ARG A C 1
ATOM 3654 O O . ARG A 1 463 ? 23.335 -11.656 -13.078 1.00 97.50 463 ARG A O 1
ATOM 3661 N N . ASN A 1 464 ? 25.249 -12.390 -14.013 1.00 97.75 464 ASN A N 1
ATOM 3662 C CA . ASN A 1 464 ? 24.988 -13.814 -13.770 1.00 97.75 464 ASN A CA 1
ATOM 3663 C C . ASN A 1 464 ? 24.868 -14.129 -12.273 1.00 97.75 464 ASN A C 1
ATOM 3665 O O . ASN A 1 464 ? 23.885 -14.740 -11.868 1.00 97.75 464 ASN A O 1
ATOM 3669 N N . SER A 1 465 ? 25.799 -13.650 -11.442 1.00 98.00 465 SER A N 1
ATOM 3670 C CA . SER A 1 465 ? 25.717 -13.841 -9.987 1.00 98.00 465 SER A CA 1
ATOM 3671 C C . SER A 1 465 ? 24.461 -13.198 -9.390 1.00 98.00 465 SER A C 1
ATOM 3673 O O . SER A 1 465 ? 23.867 -13.737 -8.462 1.00 98.00 465 SER A O 1
ATOM 3675 N N . GLY A 1 466 ? 24.012 -12.067 -9.943 1.00 97.75 466 GLY A N 1
ATOM 3676 C CA . GLY A 1 466 ? 22.737 -11.458 -9.566 1.00 97.75 466 GLY A CA 1
ATOM 3677 C C . GLY A 1 466 ? 21.525 -12.313 -9.945 1.00 97.75 466 GLY A C 1
ATOM 3678 O O . GLY A 1 466 ? 20.585 -12.410 -9.161 1.00 97.75 466 GLY A O 1
ATOM 3679 N N . MET A 1 467 ? 21.550 -12.957 -11.117 1.00 97.25 467 MET A N 1
ATOM 3680 C CA . MET A 1 467 ? 20.488 -13.868 -11.564 1.00 97.25 467 MET A CA 1
ATOM 3681 C C . MET A 1 467 ? 20.403 -15.125 -10.693 1.00 97.25 467 MET A C 1
ATOM 3683 O O . MET A 1 467 ? 19.307 -15.605 -10.441 1.00 97.25 467 MET A O 1
ATOM 3687 N N . GLU A 1 468 ? 21.533 -15.643 -10.208 1.00 96.25 468 GLU A N 1
ATOM 3688 C CA . GLU A 1 468 ? 21.579 -16.846 -9.360 1.00 96.25 468 GLU A CA 1
ATOM 3689 C C . GLU A 1 468 ? 20.874 -16.665 -8.010 1.00 96.25 468 GLU A C 1
ATOM 3691 O O . GLU A 1 468 ? 20.300 -17.615 -7.484 1.00 96.25 468 GLU A O 1
ATOM 3696 N N . ILE A 1 469 ? 20.899 -15.453 -7.448 1.00 96.31 469 ILE A N 1
ATOM 3697 C CA . ILE A 1 469 ? 20.269 -15.142 -6.153 1.00 96.31 469 ILE A CA 1
ATOM 3698 C C . ILE A 1 469 ? 18.929 -14.402 -6.292 1.00 96.31 469 ILE A C 1
ATOM 3700 O O . ILE A 1 469 ? 18.336 -13.980 -5.286 1.00 96.31 469 ILE A O 1
ATOM 3704 N N . ALA A 1 470 ? 18.466 -14.222 -7.532 1.00 95.62 470 ALA A N 1
ATOM 3705 C CA . ALA A 1 470 ? 17.159 -13.669 -7.835 1.00 95.62 470 ALA A CA 1
ATOM 3706 C C . ALA A 1 470 ? 16.057 -14.642 -7.397 1.00 95.62 470 ALA A C 1
ATOM 3708 O O . ALA A 1 470 ? 16.128 -15.847 -7.607 1.00 95.62 470 ALA A O 1
ATOM 3709 N N . SER A 1 471 ? 15.031 -14.095 -6.760 1.00 91.62 471 SER A N 1
ATOM 3710 C CA . SER A 1 471 ? 13.867 -14.811 -6.227 1.00 91.62 471 SER A CA 1
ATOM 3711 C C . SER A 1 471 ? 12.540 -14.283 -6.776 1.00 91.62 471 SER A C 1
ATOM 3713 O O . SER A 1 471 ? 11.479 -14.755 -6.377 1.00 91.62 471 SER A O 1
ATOM 3715 N N . GLY A 1 472 ? 12.574 -13.264 -7.637 1.00 86.56 472 GLY A N 1
ATOM 3716 C CA . GLY A 1 472 ? 11.400 -12.742 -8.318 1.00 86.56 472 GLY A CA 1
ATOM 3717 C C . GLY A 1 472 ? 11.014 -13.606 -9.514 1.00 86.56 472 GLY A C 1
ATOM 3718 O O . GLY A 1 472 ? 11.879 -14.108 -10.226 1.00 86.56 472 GLY A O 1
ATOM 3719 N N . GLY A 1 473 ? 9.710 -13.716 -9.778 1.00 86.69 473 GLY A N 1
ATOM 3720 C CA . GLY A 1 473 ? 9.187 -14.353 -10.994 1.00 86.69 473 GLY A CA 1
ATOM 3721 C C . GLY A 1 473 ? 9.495 -13.567 -12.276 1.00 86.69 473 GLY A C 1
ATOM 3722 O O . GLY A 1 473 ? 9.273 -14.061 -13.380 1.00 86.69 473 GLY A O 1
ATOM 3723 N N . PHE A 1 474 ? 10.027 -12.350 -12.141 1.00 94.88 474 PHE A N 1
ATOM 3724 C CA . PHE A 1 474 ? 10.450 -11.493 -13.241 1.00 94.88 474 PHE A CA 1
ATOM 3725 C C . PHE A 1 474 ? 11.812 -10.868 -12.947 1.00 94.88 474 PHE A C 1
ATOM 3727 O O . PHE A 1 474 ? 12.125 -10.563 -11.797 1.00 94.88 474 PHE A O 1
ATOM 3734 N N . ILE A 1 475 ? 12.600 -10.611 -13.990 1.00 97.44 475 ILE A N 1
ATOM 3735 C CA . ILE A 1 475 ? 13.952 -10.054 -13.881 1.00 97.44 475 ILE A CA 1
ATOM 3736 C C . ILE A 1 475 ? 14.101 -8.850 -14.812 1.00 97.44 475 ILE A C 1
ATOM 3738 O O . ILE A 1 475 ? 13.682 -8.886 -15.970 1.00 97.44 475 ILE A O 1
ATOM 3742 N N . CYS A 1 476 ? 14.739 -7.784 -14.330 1.00 97.75 476 CYS A N 1
ATOM 3743 C CA . CYS A 1 476 ? 15.241 -6.700 -15.175 1.00 97.75 476 CYS A CA 1
ATOM 3744 C C . CYS A 1 476 ? 16.616 -6.214 -14.708 1.00 97.75 476 CYS A C 1
ATOM 3746 O O . CYS A 1 476 ? 16.984 -6.374 -13.544 1.00 97.75 476 CYS A O 1
ATOM 3748 N N . PHE A 1 477 ? 17.352 -5.570 -15.613 1.00 98.12 477 PHE A N 1
ATOM 3749 C CA . PHE A 1 477 ? 18.694 -5.049 -15.353 1.00 98.12 477 PHE A CA 1
ATOM 3750 C C . PHE A 1 477 ? 18.706 -3.518 -15.399 1.00 98.12 477 PHE A C 1
ATOM 3752 O O . PHE A 1 477 ? 18.063 -2.920 -16.268 1.00 98.12 477 PHE A O 1
ATOM 3759 N N . VAL A 1 478 ? 19.453 -2.897 -14.486 1.00 97.94 478 VAL A N 1
ATOM 3760 C CA . VAL A 1 478 ? 19.708 -1.447 -14.450 1.00 97.94 478 VAL A CA 1
ATOM 3761 C C . VAL A 1 478 ? 21.201 -1.237 -14.221 1.00 97.94 478 VAL A C 1
ATOM 3763 O O . VAL A 1 478 ? 21.770 -1.872 -13.340 1.00 97.94 478 VAL A O 1
ATOM 3766 N N . ASP A 1 479 ? 21.842 -0.378 -15.008 1.00 95.44 479 ASP A N 1
ATOM 3767 C CA . ASP A 1 479 ? 23.273 -0.100 -14.851 1.00 95.44 479 ASP A CA 1
ATOM 3768 C C . ASP A 1 479 ? 23.513 0.877 -13.680 1.00 95.44 479 ASP A C 1
ATOM 3770 O O . ASP A 1 479 ? 22.723 1.793 -13.437 1.00 95.44 479 ASP A O 1
ATOM 3774 N N . GLY A 1 480 ? 24.596 0.673 -12.921 1.00 94.00 480 GLY A N 1
ATOM 3775 C CA . GLY A 1 480 ? 24.859 1.396 -11.666 1.00 94.00 480 GLY A CA 1
ATOM 3776 C C . GLY A 1 480 ? 25.098 2.907 -11.804 1.00 94.00 480 GLY A C 1
ATOM 3777 O O . GLY A 1 480 ? 25.069 3.620 -10.803 1.00 94.00 480 GLY A O 1
ATOM 3778 N N . ASP A 1 481 ? 25.319 3.412 -13.021 1.00 92.50 481 ASP A N 1
ATOM 3779 C CA . ASP A 1 481 ? 25.462 4.838 -13.337 1.00 92.50 481 ASP A CA 1
ATOM 3780 C C . ASP A 1 481 ? 24.212 5.486 -13.968 1.00 92.50 481 ASP A C 1
ATOM 3782 O O . ASP A 1 481 ? 24.157 6.714 -14.141 1.00 92.50 481 ASP A O 1
ATOM 3786 N N . ASP A 1 482 ? 23.181 4.683 -14.230 1.00 94.69 482 ASP A N 1
ATOM 3787 C CA . ASP A 1 482 ? 21.888 5.097 -14.768 1.00 94.69 482 ASP A CA 1
ATOM 3788 C C . ASP A 1 482 ? 20.833 5.293 -13.665 1.00 94.69 482 ASP A C 1
ATOM 3790 O O . ASP A 1 482 ? 21.089 5.134 -12.475 1.00 94.69 482 ASP A O 1
ATOM 3794 N N . TYR A 1 483 ? 19.622 5.705 -14.044 1.00 93.81 483 TYR A N 1
ATOM 3795 C CA . TYR A 1 483 ? 18.470 5.756 -13.137 1.00 93.81 483 TYR A CA 1
ATOM 3796 C C . TYR A 1 483 ? 17.163 5.557 -13.911 1.00 93.81 483 TYR A C 1
ATOM 3798 O O . TYR A 1 483 ? 17.115 5.703 -15.133 1.00 93.81 483 TYR A O 1
ATOM 3806 N N . VAL A 1 484 ? 16.078 5.214 -13.219 1.00 94.56 484 VAL A N 1
ATOM 3807 C CA . VAL A 1 484 ? 14.806 4.839 -13.862 1.00 94.56 484 VAL A CA 1
ATOM 3808 C C . VAL A 1 484 ? 13.643 5.747 -13.465 1.00 94.56 484 VAL A C 1
ATOM 3810 O O . VAL A 1 484 ? 13.683 6.442 -12.451 1.00 94.56 484 VAL A O 1
ATOM 3813 N N . MET A 1 485 ? 12.596 5.771 -14.296 1.00 88.00 485 MET A N 1
ATOM 3814 C CA . MET A 1 485 ? 11.335 6.440 -13.963 1.00 88.00 485 MET A CA 1
ATOM 3815 C C . MET A 1 485 ? 10.659 5.749 -12.773 1.00 88.00 485 MET A C 1
ATOM 3817 O O . MET A 1 485 ? 10.752 4.526 -12.680 1.00 88.00 485 MET A O 1
ATOM 3821 N N . PRO A 1 486 ? 9.903 6.472 -11.924 1.00 81.56 486 PRO A N 1
ATOM 3822 C CA . PRO A 1 486 ? 9.217 5.877 -10.773 1.00 81.56 486 PRO A CA 1
ATOM 3823 C C . PRO A 1 486 ? 8.223 4.754 -11.112 1.00 81.56 486 PRO A C 1
ATOM 3825 O O . PRO A 1 486 ? 7.883 3.971 -10.237 1.00 81.56 486 PRO A O 1
ATOM 3828 N N . ASP A 1 487 ? 7.746 4.666 -12.356 1.00 78.38 487 ASP A N 1
ATOM 3829 C CA . ASP A 1 487 ? 6.853 3.607 -12.838 1.00 78.38 487 ASP A CA 1
ATOM 3830 C C . ASP A 1 487 ? 7.522 2.633 -13.824 1.00 78.38 487 ASP A C 1
ATOM 3832 O O . ASP A 1 487 ? 6.823 1.931 -14.549 1.00 78.38 487 ASP A O 1
ATOM 3836 N N . TYR A 1 488 ? 8.859 2.574 -13.878 1.00 91.69 488 TYR A N 1
ATOM 3837 C CA . TYR A 1 488 ? 9.608 1.705 -14.796 1.00 91.69 488 TYR A CA 1
ATOM 3838 C C . TYR A 1 488 ? 9.203 0.232 -14.677 1.00 91.69 488 TYR A C 1
ATOM 3840 O O . TYR A 1 488 ? 8.795 -0.370 -15.669 1.00 91.69 488 TYR A O 1
ATOM 3848 N N . VAL A 1 489 ? 9.275 -0.336 -13.473 1.00 89.94 489 VAL A N 1
ATOM 3849 C CA . VAL A 1 489 ? 8.943 -1.744 -13.220 1.00 89.94 489 VAL A CA 1
ATOM 3850 C C . VAL A 1 489 ? 7.454 -1.997 -13.445 1.00 89.94 489 VAL A C 1
ATOM 3852 O O . VAL A 1 489 ? 7.093 -2.937 -14.149 1.00 89.94 489 VAL A O 1
ATOM 3855 N N . GLU A 1 490 ? 6.596 -1.136 -12.894 1.00 82.62 490 GLU A N 1
ATOM 3856 C CA . GLU A 1 490 ? 5.139 -1.276 -12.988 1.00 82.62 490 GLU A CA 1
ATOM 3857 C C . GLU A 1 490 ? 4.655 -1.250 -14.440 1.00 82.62 490 GLU A C 1
ATOM 3859 O O . GLU A 1 490 ? 3.901 -2.128 -14.850 1.00 82.62 490 GLU A O 1
ATOM 3864 N N . TYR A 1 491 ? 5.127 -0.289 -15.238 1.00 87.44 491 TYR A N 1
ATOM 3865 C CA . TYR A 1 491 ? 4.767 -0.174 -16.649 1.00 87.44 491 TYR A CA 1
ATOM 3866 C C . TYR A 1 491 ? 5.153 -1.430 -17.437 1.00 87.44 491 TYR A C 1
ATOM 3868 O O . TYR A 1 491 ? 4.343 -1.966 -18.194 1.00 87.44 491 TYR A O 1
ATOM 3876 N N . MET A 1 492 ? 6.390 -1.898 -17.257 1.00 92.19 492 MET A N 1
ATOM 3877 C CA . MET A 1 492 ? 6.919 -3.054 -17.978 1.00 92.19 492 MET A CA 1
ATOM 3878 C C . MET A 1 492 ? 6.163 -4.327 -17.603 1.00 92.19 492 MET A C 1
ATOM 3880 O O . MET A 1 492 ? 5.775 -5.095 -18.482 1.00 92.19 492 MET A O 1
ATOM 3884 N N . LEU A 1 493 ? 5.901 -4.510 -16.309 1.00 85.50 493 LEU A N 1
ATOM 3885 C CA . LEU A 1 493 ? 5.158 -5.646 -15.784 1.00 85.50 493 LEU A CA 1
ATOM 3886 C C . LEU A 1 493 ? 3.696 -5.621 -16.250 1.00 85.50 493 LEU A C 1
ATOM 3888 O O . LEU A 1 493 ? 3.176 -6.649 -16.678 1.00 85.50 493 LEU A O 1
ATOM 3892 N N . GLU A 1 494 ? 3.049 -4.450 -16.255 1.00 80.94 494 GLU A N 1
ATOM 3893 C CA . GLU A 1 494 ? 1.695 -4.282 -16.793 1.00 80.94 494 GLU A CA 1
ATOM 3894 C C . GLU A 1 494 ? 1.633 -4.697 -18.264 1.00 80.94 494 GLU A C 1
ATOM 3896 O O . GLU A 1 494 ? 0.747 -5.467 -18.639 1.00 80.94 494 GLU A O 1
ATOM 3901 N N . GLN A 1 495 ? 2.562 -4.219 -19.103 1.00 87.25 495 GLN A N 1
ATOM 3902 C CA . GLN A 1 495 ? 2.565 -4.586 -20.519 1.00 87.25 495 GLN A CA 1
ATOM 3903 C C . GLN A 1 495 ? 2.809 -6.084 -20.704 1.00 87.25 495 GLN A C 1
ATOM 3905 O O . GLN A 1 495 ? 2.104 -6.706 -21.501 1.00 87.25 495 GLN A O 1
ATOM 3910 N N . LEU A 1 496 ? 3.762 -6.660 -19.967 1.00 89.44 496 LEU A N 1
ATOM 3911 C CA . LEU A 1 496 ? 4.093 -8.082 -20.042 1.00 89.44 496 LEU A CA 1
ATOM 3912 C C . LEU A 1 496 ? 2.873 -8.947 -19.700 1.00 89.44 496 LEU A C 1
ATOM 3914 O O . LEU A 1 496 ? 2.490 -9.807 -20.490 1.00 89.44 496 LEU A O 1
ATOM 3918 N N . ILE A 1 497 ? 2.209 -8.665 -18.574 1.00 77.56 497 ILE A N 1
ATOM 3919 C CA . ILE A 1 497 ? 1.044 -9.431 -18.110 1.00 77.56 497 ILE A CA 1
ATOM 3920 C C . ILE A 1 497 ? -0.158 -9.224 -19.033 1.00 77.56 497 ILE A C 1
ATOM 3922 O O . ILE A 1 497 ? -0.786 -10.189 -19.455 1.00 77.56 497 ILE A O 1
ATOM 3926 N N . LYS A 1 498 ? -0.492 -7.971 -19.372 1.00 74.88 498 LYS A N 1
ATOM 3927 C CA . LYS A 1 498 ? -1.682 -7.640 -20.175 1.00 74.88 498 LYS A CA 1
ATOM 3928 C C . LYS A 1 498 ? -1.674 -8.317 -21.542 1.00 74.88 498 LYS A C 1
ATOM 3930 O O . LYS A 1 498 ? -2.738 -8.622 -22.077 1.00 74.88 498 LYS A O 1
ATOM 3935 N N . ASN A 1 499 ? -0.489 -8.490 -22.115 1.00 80.38 499 ASN A N 1
ATOM 3936 C CA . ASN A 1 499 ? -0.318 -9.083 -23.434 1.00 80.38 499 ASN A CA 1
ATOM 3937 C C . ASN A 1 499 ? 0.050 -10.569 -23.363 1.00 80.38 499 ASN A C 1
ATOM 3939 O O . ASN A 1 499 ? 0.189 -11.187 -24.418 1.00 80.38 499 ASN A O 1
ATOM 3943 N N . ASP A 1 500 ? 0.172 -11.130 -22.155 1.00 80.50 500 ASP A N 1
ATOM 3944 C CA . ASP A 1 500 ? 0.630 -12.495 -21.902 1.00 80.50 500 ASP A CA 1
ATOM 3945 C C . ASP A 1 500 ? 1.908 -12.809 -22.692 1.00 80.50 500 ASP A C 1
ATOM 3947 O O . ASP A 1 500 ? 1.916 -13.621 -23.619 1.00 80.50 500 ASP A O 1
ATOM 3951 N N . ALA A 1 501 ? 2.941 -12.009 -22.421 1.00 89.31 501 ALA A N 1
ATOM 3952 C CA . ALA A 1 501 ? 4.221 -12.030 -23.115 1.00 89.31 501 ALA A CA 1
ATOM 3953 C C . ALA A 1 501 ? 5.334 -12.630 -22.243 1.00 89.31 501 ALA A C 1
ATOM 3955 O O . ALA A 1 501 ? 5.256 -12.612 -21.011 1.00 89.31 501 ALA A O 1
ATOM 3956 N N . ASP A 1 502 ? 6.395 -13.103 -22.892 1.00 94.44 502 ASP A N 1
ATOM 3957 C CA . ASP A 1 502 ? 7.616 -13.591 -22.237 1.00 94.44 502 ASP A CA 1
ATOM 3958 C C . ASP A 1 502 ? 8.510 -12.419 -21.813 1.00 94.44 502 ASP A C 1
ATOM 3960 O O . ASP A 1 502 ? 9.219 -12.462 -20.804 1.00 94.44 502 ASP A O 1
ATOM 3964 N N . ILE A 1 503 ? 8.466 -11.348 -22.612 1.00 97.25 503 ILE A N 1
ATOM 3965 C CA . ILE A 1 503 ? 9.344 -10.187 -22.498 1.00 97.25 503 ILE A CA 1
ATOM 3966 C C . ILE A 1 503 ? 8.544 -8.914 -22.748 1.00 97.25 503 ILE A C 1
ATOM 3968 O O . ILE A 1 503 ? 7.810 -8.8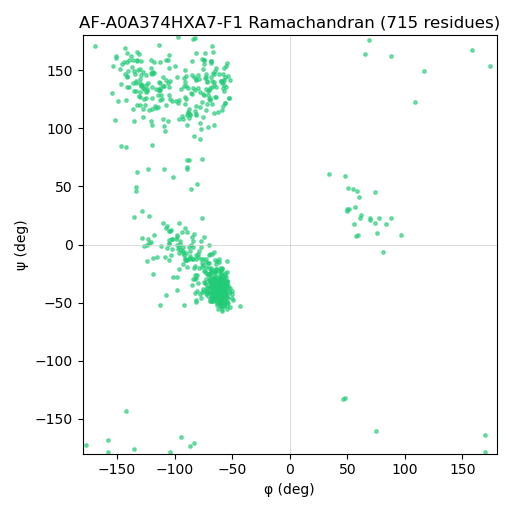16 -23.732 1.00 97.25 503 ILE A O 1
ATOM 3972 N N . ALA A 1 504 ? 8.758 -7.903 -21.911 1.00 97.38 504 ALA A N 1
ATOM 3973 C CA . ALA A 1 504 ? 8.411 -6.521 -22.214 1.00 97.38 504 ALA A CA 1
ATOM 3974 C C . ALA A 1 504 ? 9.671 -5.705 -22.494 1.00 97.38 504 ALA A C 1
ATOM 3976 O O . ALA A 1 504 ? 10.689 -5.877 -21.823 1.00 97.38 504 ALA A O 1
ATOM 3977 N N . LEU A 1 505 ? 9.609 -4.792 -23.465 1.00 97.69 505 LEU A N 1
ATOM 3978 C CA . LEU A 1 505 ? 10.696 -3.858 -23.758 1.00 97.69 505 LEU A CA 1
ATOM 3979 C C . LEU A 1 505 ? 10.205 -2.473 -24.180 1.00 97.69 505 LEU A C 1
ATOM 3981 O O . LEU A 1 505 ? 9.109 -2.320 -24.723 1.00 97.69 505 LEU A O 1
ATOM 3985 N N . THR A 1 506 ? 11.060 -1.465 -24.004 1.00 96.38 506 THR A N 1
ATOM 3986 C CA . THR A 1 506 ? 10.876 -0.134 -24.596 1.00 96.38 506 THR A CA 1
ATOM 3987 C C . THR A 1 506 ? 11.937 0.151 -25.653 1.00 96.38 506 THR A C 1
ATOM 3989 O O . THR A 1 506 ? 13.118 -0.166 -25.516 1.00 96.38 506 THR A O 1
ATOM 3992 N N . THR A 1 507 ? 11.509 0.759 -26.760 1.00 94.12 507 THR A N 1
ATOM 3993 C CA . THR A 1 507 ? 12.399 1.115 -27.885 1.00 94.12 507 THR A CA 1
ATOM 3994 C C . THR A 1 507 ? 13.109 2.452 -27.692 1.00 94.12 507 THR A C 1
ATOM 3996 O O . THR A 1 507 ? 14.041 2.770 -28.431 1.00 94.12 507 THR A O 1
ATOM 3999 N N . GLN A 1 508 ? 12.678 3.248 -26.711 1.00 91.06 508 GLN A N 1
ATOM 4000 C CA . GLN A 1 508 ? 13.214 4.575 -26.432 1.00 91.06 508 GLN A CA 1
ATOM 4001 C C . GLN A 1 508 ? 13.563 4.731 -24.954 1.00 91.06 508 GLN A C 1
ATOM 4003 O O . GLN A 1 508 ? 12.923 4.160 -24.077 1.00 91.06 508 GLN A O 1
ATOM 4008 N N . MET A 1 509 ? 14.551 5.580 -24.691 1.00 91.81 509 MET A N 1
ATOM 4009 C CA . MET A 1 509 ? 15.011 5.954 -23.355 1.00 91.81 509 MET A CA 1
ATOM 4010 C C . MET A 1 509 ? 15.277 7.462 -23.318 1.00 91.81 509 MET A C 1
ATOM 4012 O O . MET A 1 509 ? 15.417 8.100 -24.368 1.00 91.81 509 MET A O 1
ATOM 4016 N N . PHE A 1 510 ? 15.346 8.035 -22.124 1.00 89.06 510 PHE A N 1
ATOM 4017 C CA . PHE A 1 510 ? 15.864 9.385 -21.942 1.00 89.06 510 PHE A CA 1
ATOM 4018 C C . PHE A 1 510 ? 17.388 9.384 -22.063 1.00 89.06 510 PHE A C 1
ATOM 4020 O O . PHE A 1 510 ? 18.051 8.403 -21.730 1.00 89.06 510 PHE A O 1
ATOM 4027 N N . GLY A 1 511 ? 17.945 10.506 -22.506 1.00 81.88 511 GLY A N 1
ATOM 4028 C CA . GLY A 1 511 ? 19.381 10.765 -22.427 1.00 81.88 511 GLY A CA 1
ATOM 4029 C C . GLY A 1 511 ? 19.643 12.232 -22.112 1.00 81.88 511 GLY A C 1
ATOM 4030 O O . GLY A 1 511 ? 18.732 13.048 -22.218 1.00 81.88 511 GLY A O 1
ATOM 4031 N N . ASN A 1 512 ? 20.891 12.586 -21.796 1.00 69.62 512 ASN A N 1
ATOM 4032 C CA . ASN A 1 512 ? 21.288 13.937 -21.351 1.00 69.62 512 ASN A CA 1
ATOM 4033 C C . ASN A 1 512 ? 20.891 15.092 -22.305 1.00 69.62 512 ASN A C 1
ATOM 4035 O O . ASN A 1 512 ? 20.977 16.253 -21.928 1.00 69.62 512 ASN A O 1
ATOM 4039 N N . PHE A 1 513 ? 20.494 14.796 -23.548 1.00 64.19 513 PHE A N 1
ATOM 4040 C CA . PHE A 1 513 ? 20.085 15.781 -24.559 1.00 64.19 513 PHE A CA 1
ATOM 4041 C C . PHE A 1 513 ? 18.649 15.576 -25.070 1.00 64.19 513 PHE A C 1
ATOM 4043 O O . PHE A 1 513 ? 18.218 16.275 -25.986 1.00 64.19 513 PHE A O 1
ATOM 4050 N N . ASP A 1 514 ? 17.926 14.595 -24.528 1.00 71.12 514 ASP A N 1
ATOM 4051 C CA . ASP A 1 514 ? 16.559 14.260 -24.917 1.00 71.12 514 ASP A CA 1
ATOM 4052 C C . ASP A 1 514 ? 15.743 13.858 -23.683 1.00 71.12 514 ASP A C 1
ATOM 4054 O O . ASP A 1 514 ? 15.592 12.681 -23.346 1.00 71.12 514 ASP A O 1
ATOM 4058 N N . GLU A 1 515 ? 15.223 14.885 -23.014 1.00 75.12 515 GLU A N 1
ATOM 4059 C CA . GLU A 1 515 ? 14.408 14.785 -21.800 1.00 75.12 515 GLU A CA 1
ATOM 4060 C C . GLU A 1 515 ? 12.900 14.732 -22.101 1.00 75.12 515 GLU A C 1
ATOM 4062 O O . GLU A 1 515 ? 12.076 14.626 -21.193 1.00 75.12 515 GLU A O 1
ATOM 4067 N N . LYS A 1 516 ? 12.499 14.818 -23.377 1.00 84.12 516 LYS A N 1
ATOM 4068 C CA . LYS A 1 516 ? 11.081 14.860 -23.751 1.00 84.12 516 LYS A CA 1
ATOM 4069 C C . LYS A 1 516 ? 10.512 13.453 -23.871 1.00 84.12 516 LYS A C 1
ATOM 4071 O O . LYS A 1 516 ? 11.054 12.601 -24.575 1.00 84.12 516 LYS A O 1
ATOM 4076 N N . GLN A 1 517 ? 9.377 13.233 -23.217 1.00 88.38 517 GLN A N 1
ATOM 4077 C CA . GLN A 1 517 ? 8.593 12.010 -23.359 1.00 88.38 517 GLN A CA 1
ATOM 4078 C C . GLN A 1 517 ? 7.957 11.914 -24.760 1.00 88.38 517 GLN A C 1
ATOM 4080 O O . GLN A 1 517 ? 7.743 12.930 -25.430 1.00 88.38 517 GLN A O 1
ATOM 4085 N N . VAL A 1 518 ? 7.641 10.695 -25.206 1.00 86.19 518 VAL A N 1
ATOM 4086 C CA . VAL A 1 518 ? 6.851 10.477 -26.429 1.00 86.19 518 VAL A CA 1
ATOM 4087 C C . VAL A 1 518 ? 5.415 10.983 -26.254 1.00 86.19 518 VAL A C 1
ATOM 4089 O O . VAL A 1 518 ? 4.864 10.926 -25.158 1.00 86.19 518 VAL A O 1
ATOM 4092 N N . LYS A 1 519 ? 4.792 11.480 -27.333 1.00 81.31 519 LYS A N 1
ATOM 4093 C CA . LYS A 1 519 ? 3.403 11.980 -27.281 1.00 81.31 519 LYS A CA 1
ATOM 4094 C C . LYS A 1 519 ? 2.391 10.863 -27.027 1.00 81.31 519 LYS A C 1
ATOM 4096 O O . LYS A 1 519 ? 1.489 11.044 -26.222 1.00 81.31 519 LYS A O 1
ATOM 4101 N N . ASN A 1 520 ? 2.563 9.739 -27.721 1.00 81.88 520 ASN A N 1
ATOM 4102 C CA . ASN A 1 520 ? 1.717 8.559 -27.618 1.00 81.88 520 ASN A CA 1
ATOM 4103 C C . ASN A 1 520 ? 2.606 7.338 -27.403 1.00 81.88 520 ASN A C 1
ATOM 4105 O O . ASN A 1 520 ? 3.635 7.196 -28.071 1.00 81.88 520 ASN A O 1
ATOM 4109 N N . ASP A 1 521 ? 2.195 6.472 -26.486 1.00 86.94 521 ASP A N 1
ATOM 4110 C CA . ASP A 1 521 ? 2.824 5.175 -26.298 1.00 86.94 521 ASP A CA 1
ATOM 4111 C C . ASP A 1 521 ? 2.145 4.147 -27.203 1.00 86.94 521 ASP A C 1
ATOM 4113 O O . ASP A 1 521 ? 1.017 3.723 -26.960 1.00 86.94 521 ASP A O 1
ATOM 4117 N N . GLU A 1 522 ? 2.811 3.808 -28.302 1.00 89.25 522 GLU A N 1
ATOM 4118 C CA . GLU A 1 522 ? 2.341 2.771 -29.214 1.00 89.25 522 GLU A CA 1
ATOM 4119 C C . GLU A 1 522 ? 2.840 1.417 -28.715 1.00 89.25 522 GLU A C 1
ATOM 4121 O O . GLU A 1 522 ? 4.041 1.143 -28.764 1.00 89.25 522 GLU A O 1
ATOM 4126 N N . ILE A 1 523 ? 1.902 0.590 -28.251 1.00 92.19 523 ILE A N 1
ATOM 4127 C CA . ILE A 1 523 ? 2.166 -0.781 -27.824 1.00 92.19 523 ILE A CA 1
ATOM 4128 C C . ILE A 1 523 ? 1.971 -1.721 -29.012 1.00 92.19 523 ILE A C 1
ATOM 4130 O O . ILE A 1 523 ? 0.922 -1.713 -29.656 1.00 92.19 523 ILE A O 1
ATOM 4134 N N . THR A 1 524 ? 2.983 -2.535 -29.295 1.00 95.75 524 THR A N 1
ATOM 4135 C CA . THR A 1 524 ? 2.948 -3.572 -30.334 1.00 95.75 524 THR A CA 1
ATOM 4136 C C . THR A 1 524 ? 3.446 -4.899 -29.778 1.00 95.75 524 THR A C 1
ATOM 4138 O O . THR A 1 524 ? 4.075 -4.936 -28.722 1.00 95.75 524 THR A O 1
ATOM 4141 N N . THR A 1 525 ? 3.166 -5.988 -30.485 1.00 96.69 525 THR A N 1
ATOM 4142 C CA . THR A 1 525 ? 3.598 -7.334 -30.110 1.00 96.69 525 THR A CA 1
ATOM 4143 C C . THR A 1 525 ? 4.387 -7.943 -31.256 1.00 96.69 525 THR A C 1
ATOM 4145 O O . THR A 1 525 ? 3.964 -7.844 -32.407 1.00 96.69 525 THR A O 1
ATOM 4148 N N . TRP A 1 526 ? 5.524 -8.549 -30.935 1.00 97.81 526 TRP A N 1
ATOM 4149 C CA . TRP A 1 526 ? 6.440 -9.211 -31.860 1.00 97.81 526 TRP A CA 1
ATOM 4150 C C . TRP A 1 526 ? 6.586 -10.681 -31.473 1.00 97.81 526 TRP A C 1
ATOM 4152 O O . TRP A 1 526 ? 6.469 -11.021 -30.295 1.00 97.81 526 TRP A O 1
ATOM 4162 N N . ASN A 1 527 ? 6.867 -11.537 -32.453 1.00 97.12 527 ASN A N 1
ATOM 4163 C CA . ASN A 1 527 ? 7.405 -12.870 -32.182 1.00 97.12 527 ASN A CA 1
ATOM 4164 C C . ASN A 1 527 ? 8.936 -12.801 -32.001 1.00 97.12 527 ASN A C 1
ATOM 4166 O O . ASN A 1 527 ? 9.548 -11.737 -32.163 1.00 97.12 527 ASN A O 1
ATOM 4170 N N . GLY A 1 528 ? 9.564 -13.934 -31.684 1.00 96.00 528 GLY A N 1
ATOM 4171 C CA . GLY A 1 528 ? 11.013 -14.008 -31.508 1.00 96.00 528 GLY A CA 1
ATOM 4172 C C . GLY A 1 528 ? 11.819 -13.556 -32.731 1.00 96.00 528 GLY A C 1
ATOM 4173 O O . GLY A 1 528 ? 12.768 -12.788 -32.586 1.00 96.00 528 GLY A O 1
ATOM 4174 N N . GLU A 1 529 ? 11.427 -13.944 -33.950 1.00 97.19 529 GLU A N 1
ATOM 4175 C CA . GLU A 1 529 ? 12.137 -13.532 -35.172 1.00 97.19 529 GLU A CA 1
ATOM 4176 C C . GLU A 1 529 ? 12.077 -12.010 -35.389 1.00 97.19 529 GLU A C 1
ATOM 4178 O O . GLU A 1 529 ? 13.097 -11.385 -35.684 1.00 97.19 529 GLU A O 1
ATOM 4183 N N . ASP A 1 530 ? 10.911 -11.394 -35.191 1.00 97.75 530 ASP A N 1
ATOM 4184 C CA . ASP A 1 530 ? 10.724 -9.946 -35.302 1.00 97.75 530 ASP A CA 1
ATOM 4185 C C . ASP A 1 530 ? 11.568 -9.189 -34.264 1.00 97.75 530 ASP A C 1
ATOM 4187 O O . ASP A 1 530 ? 12.171 -8.156 -34.575 1.00 97.75 530 ASP A O 1
ATOM 4191 N N . ALA A 1 531 ? 11.662 -9.710 -33.036 1.00 97.62 531 ALA A N 1
ATOM 4192 C CA . ALA A 1 531 ? 12.501 -9.138 -31.987 1.00 97.62 531 ALA A CA 1
ATOM 4193 C C . ALA A 1 531 ? 14.002 -9.252 -32.313 1.00 97.62 531 ALA A C 1
ATOM 4195 O O . ALA A 1 531 ? 14.752 -8.287 -32.112 1.00 97.62 531 ALA A O 1
ATOM 4196 N N . VAL A 1 532 ? 14.439 -10.386 -32.874 1.00 98.12 532 VAL A N 1
ATOM 4197 C CA . VAL A 1 532 ? 15.822 -10.606 -33.331 1.00 98.12 532 VAL A CA 1
ATOM 4198 C C . VAL A 1 532 ? 16.170 -9.683 -34.499 1.00 98.12 532 VAL A C 1
ATOM 4200 O O . VAL A 1 532 ? 17.206 -9.017 -34.459 1.00 98.12 532 VAL A O 1
ATOM 4203 N N . GLU A 1 533 ? 15.299 -9.557 -35.504 1.00 98.00 533 GLU A N 1
ATOM 4204 C CA . GLU A 1 533 ? 15.485 -8.592 -36.594 1.00 98.00 533 GLU A CA 1
ATOM 4205 C C . GLU A 1 533 ? 15.606 -7.169 -36.036 1.00 98.00 533 GLU A C 1
ATOM 4207 O O . GLU A 1 533 ? 16.514 -6.421 -36.412 1.00 98.00 533 GLU A O 1
ATOM 4212 N N . ALA A 1 534 ? 14.715 -6.787 -35.117 1.00 97.25 534 ALA A N 1
ATOM 4213 C CA . ALA A 1 534 ? 14.678 -5.441 -34.567 1.00 97.25 534 ALA A CA 1
ATOM 4214 C C . ALA A 1 534 ? 15.969 -5.076 -33.817 1.00 97.25 534 ALA A C 1
ATOM 4216 O O . ALA A 1 534 ? 16.486 -3.970 -34.013 1.00 97.25 534 ALA A O 1
ATOM 4217 N N . ILE A 1 535 ? 16.515 -5.974 -32.989 1.00 97.12 535 ILE A N 1
ATOM 4218 C CA . ILE A 1 535 ? 17.767 -5.696 -32.270 1.00 97.12 535 ILE A CA 1
ATOM 4219 C C . ILE A 1 535 ? 18.985 -5.712 -33.200 1.00 97.12 535 ILE A C 1
ATOM 4221 O O . ILE A 1 535 ? 19.809 -4.802 -33.108 1.00 97.12 535 ILE A O 1
ATOM 4225 N N . LEU A 1 536 ? 19.059 -6.643 -34.162 1.00 97.19 536 LEU A N 1
ATOM 4226 C CA . LEU A 1 536 ? 20.113 -6.654 -35.188 1.00 97.19 536 LEU A CA 1
ATOM 4227 C C . LEU A 1 536 ? 20.071 -5.383 -36.057 1.00 97.19 536 LEU A C 1
ATOM 4229 O O . LEU A 1 536 ? 21.106 -4.864 -36.472 1.00 97.19 536 LEU A O 1
ATOM 4233 N N . CYS A 1 537 ? 18.883 -4.809 -36.264 1.00 96.62 537 CYS A N 1
ATOM 4234 C CA . CYS A 1 537 ? 18.686 -3.548 -36.981 1.00 96.62 537 CYS A CA 1
ATOM 4235 C C . CYS A 1 537 ? 18.847 -2.283 -36.116 1.00 96.62 537 CYS A C 1
ATOM 4237 O O . CYS A 1 537 ? 18.597 -1.176 -36.615 1.00 96.62 537 CYS A O 1
ATOM 4239 N N . TYR A 1 538 ? 19.266 -2.416 -34.849 1.00 94.06 538 TYR A N 1
ATOM 4240 C CA . TYR A 1 538 ? 19.425 -1.315 -33.885 1.00 94.06 538 TYR A CA 1
ATOM 4241 C C . TYR A 1 538 ? 18.134 -0.500 -33.675 1.00 94.06 538 TYR A C 1
ATOM 4243 O O . TYR A 1 538 ? 18.170 0.711 -33.446 1.00 94.06 538 TYR A O 1
ATOM 4251 N N . ARG A 1 539 ? 16.968 -1.153 -33.774 1.00 94.56 539 ARG A N 1
ATOM 4252 C CA . ARG A 1 539 ? 15.657 -0.556 -33.456 1.00 94.56 539 ARG A CA 1
ATOM 4253 C C . ARG A 1 539 ? 15.282 -0.665 -31.980 1.00 94.56 539 ARG A C 1
ATOM 4255 O O . ARG A 1 539 ? 14.312 -0.042 -31.554 1.00 94.56 539 ARG A O 1
ATOM 4262 N N . VAL A 1 540 ? 16.028 -1.462 -31.227 1.00 93.50 540 VAL A N 1
ATOM 4263 C CA . VAL A 1 540 ? 15.867 -1.685 -29.791 1.00 93.50 540 VAL A CA 1
ATOM 4264 C C . VAL A 1 540 ? 17.204 -1.367 -29.117 1.00 93.50 540 VAL A C 1
ATOM 4266 O O . VAL A 1 540 ? 18.251 -1.618 -29.720 1.00 93.50 540 VAL A O 1
ATOM 4269 N N . PRO A 1 541 ? 17.209 -0.829 -27.886 1.00 92.00 541 PRO A N 1
ATOM 4270 C CA . PRO A 1 541 ? 18.431 -0.691 -27.102 1.00 92.00 541 PRO A CA 1
ATOM 4271 C C . PRO A 1 541 ? 19.183 -2.022 -26.994 1.00 92.00 541 PRO A C 1
ATOM 4273 O O . PRO A 1 541 ? 18.598 -3.016 -26.567 1.00 92.00 541 PRO A O 1
ATOM 4276 N N . ILE A 1 542 ? 20.467 -2.044 -27.364 1.00 91.69 542 ILE A N 1
ATOM 4277 C CA . ILE A 1 542 ? 21.280 -3.274 -27.344 1.00 91.69 542 ILE A CA 1
ATOM 4278 C C . ILE A 1 542 ? 21.660 -3.722 -25.926 1.00 91.69 542 ILE A C 1
ATOM 4280 O O . ILE A 1 542 ? 21.913 -4.903 -25.712 1.00 91.69 542 ILE A O 1
ATOM 4284 N N . GLY A 1 543 ? 21.687 -2.798 -24.960 1.00 90.50 543 GLY A N 1
ATOM 4285 C CA . GLY A 1 543 ? 21.929 -3.108 -23.551 1.00 90.50 543 GLY A CA 1
ATOM 4286 C C . GLY A 1 543 ? 20.795 -3.925 -22.927 1.00 90.50 543 GLY A C 1
ATOM 4287 O O . GLY A 1 543 ? 19.702 -4.040 -23.484 1.00 90.50 543 GLY A O 1
ATOM 4288 N N . CYS A 1 544 ? 21.044 -4.506 -21.758 1.00 90.62 544 CYS A N 1
ATOM 4289 C CA . CYS A 1 544 ? 20.071 -5.351 -21.046 1.00 90.62 544 CYS A CA 1
ATOM 4290 C C . CYS A 1 544 ? 18.971 -4.548 -20.349 1.00 90.62 544 CYS A C 1
ATOM 4292 O O . CYS A 1 544 ? 17.939 -5.105 -19.985 1.00 90.62 544 CYS A O 1
ATOM 4294 N N . TYR A 1 545 ? 19.190 -3.246 -20.179 1.00 93.75 545 TYR A N 1
ATOM 4295 C CA . TYR A 1 545 ? 18.201 -2.304 -19.682 1.00 93.75 545 TYR A CA 1
ATOM 4296 C C . TYR A 1 545 ? 17.035 -2.105 -20.666 1.00 93.75 545 TYR A C 1
ATOM 4298 O O . TYR A 1 545 ? 17.072 -2.543 -21.825 1.00 93.75 545 TYR A O 1
ATOM 4306 N N . CYS A 1 546 ? 15.994 -1.400 -20.204 1.00 95.88 546 CYS A N 1
ATOM 4307 C CA . CYS A 1 546 ? 14.742 -1.174 -20.943 1.00 95.88 546 CYS A CA 1
ATOM 4308 C C . CYS A 1 546 ? 13.981 -2.470 -21.269 1.00 95.88 546 CYS A C 1
ATOM 4310 O O . CYS A 1 546 ? 13.255 -2.520 -22.264 1.00 95.88 546 CYS A O 1
ATOM 4312 N N . LYS A 1 547 ? 14.185 -3.528 -20.475 1.00 97.12 547 LYS A N 1
ATOM 4313 C CA . LYS A 1 547 ? 13.611 -4.863 -20.675 1.00 97.12 547 LYS A CA 1
ATOM 4314 C C . LYS A 1 547 ? 13.222 -5.482 -19.337 1.00 97.12 547 LYS A C 1
ATOM 4316 O O . LYS A 1 547 ? 13.908 -5.271 -18.339 1.00 97.12 547 LYS A O 1
ATOM 4321 N N . LEU A 1 548 ? 12.130 -6.235 -19.348 1.00 97.75 548 LEU A N 1
ATOM 4322 C CA . LEU A 1 548 ? 11.658 -7.071 -18.252 1.00 97.75 548 LEU A CA 1
ATOM 4323 C C . LEU A 1 548 ? 11.370 -8.456 -18.826 1.00 97.75 548 LEU A C 1
ATOM 4325 O O . LEU A 1 548 ? 10.701 -8.567 -19.854 1.00 97.75 548 LEU A O 1
ATOM 4329 N N . PHE A 1 549 ? 11.873 -9.482 -18.160 1.00 97.12 549 PHE A N 1
ATOM 4330 C CA . PHE A 1 549 ? 11.795 -10.873 -18.589 1.00 97.12 549 PHE A CA 1
ATOM 4331 C C . PHE A 1 549 ? 11.036 -11.683 -17.541 1.00 97.12 549 PHE A C 1
ATOM 4333 O O . PHE A 1 549 ? 11.180 -11.405 -16.347 1.00 97.12 549 PHE A O 1
ATOM 4340 N N . ARG A 1 550 ? 10.278 -12.702 -17.955 1.00 91.88 550 ARG A N 1
ATOM 4341 C CA . ARG A 1 550 ? 9.889 -13.771 -17.026 1.00 91.88 550 ARG A CA 1
ATOM 4342 C C . ARG A 1 550 ? 11.134 -14.551 -16.586 1.00 91.88 550 ARG A C 1
ATOM 4344 O O . ARG A 1 550 ? 12.053 -14.744 -17.381 1.00 91.88 550 ARG A O 1
ATOM 4351 N N . ALA A 1 551 ? 11.204 -14.926 -15.312 1.00 91.00 551 ALA A N 1
ATOM 4352 C CA . ALA A 1 551 ? 12.393 -15.561 -14.743 1.00 91.00 551 ALA A CA 1
ATOM 4353 C C . ALA A 1 551 ? 12.592 -17.002 -15.247 1.00 91.00 551 ALA A C 1
ATOM 4355 O O . ALA A 1 551 ? 13.713 -17.364 -15.597 1.00 91.00 551 ALA A O 1
ATOM 4356 N N . ASP A 1 552 ? 11.507 -17.775 -15.358 1.00 86.44 552 ASP A N 1
ATOM 4357 C CA . ASP A 1 552 ? 11.481 -19.137 -15.924 1.00 86.44 552 ASP A CA 1
ATOM 4358 C C . ASP A 1 552 ? 12.064 -19.187 -17.349 1.00 86.44 552 ASP A C 1
ATOM 4360 O O . ASP A 1 552 ? 12.798 -20.097 -17.727 1.00 86.44 552 ASP A O 1
ATOM 4364 N N . PHE A 1 553 ? 11.827 -18.136 -18.129 1.00 85.88 553 PHE A N 1
ATOM 4365 C CA . PHE A 1 553 ? 12.325 -17.999 -19.489 1.00 85.88 553 PHE A CA 1
ATOM 4366 C C . PHE A 1 553 ? 13.857 -17.840 -19.584 1.00 85.88 553 PHE A C 1
ATOM 4368 O O . PHE A 1 553 ? 14.455 -18.108 -20.636 1.00 85.88 553 PHE A O 1
ATOM 4375 N N . LEU A 1 554 ? 14.496 -17.403 -18.493 1.00 90.19 554 LEU A N 1
ATOM 4376 C CA . LEU A 1 554 ? 15.933 -17.139 -18.407 1.00 90.19 554 LEU A CA 1
ATOM 4377 C C . LEU A 1 554 ? 16.746 -18.303 -17.818 1.00 90.19 554 LEU A C 1
ATOM 4379 O O . LEU A 1 554 ? 17.970 -18.188 -17.748 1.00 90.19 554 LEU A O 1
ATOM 4383 N N . GLU A 1 555 ? 16.124 -19.410 -17.399 1.00 82.81 555 GLU A N 1
ATOM 4384 C CA . GLU A 1 555 ? 16.792 -20.486 -16.645 1.00 82.81 555 GLU A CA 1
ATOM 4385 C C . GLU A 1 555 ? 18.075 -21.017 -17.310 1.00 82.81 555 GLU A C 1
ATOM 4387 O O . GLU A 1 555 ? 19.097 -21.163 -16.637 1.00 82.81 555 GLU A O 1
ATOM 4392 N N . ASP A 1 556 ? 18.062 -21.197 -18.630 1.00 87.25 556 ASP A N 1
ATOM 4393 C CA . ASP A 1 556 ? 19.138 -21.741 -19.475 1.00 87.25 556 ASP A CA 1
ATOM 4394 C C . ASP A 1 556 ? 19.933 -20.669 -20.251 1.00 87.25 556 ASP A C 1
ATOM 4396 O O . ASP A 1 556 ? 20.802 -21.011 -21.057 1.00 87.25 556 ASP A O 1
ATOM 4400 N N . VAL A 1 557 ? 19.668 -19.374 -20.033 1.00 92.31 557 VAL A N 1
ATOM 4401 C CA . VAL A 1 557 ? 20.387 -18.280 -20.705 1.00 92.31 557 VAL A CA 1
ATOM 4402 C C . VAL A 1 557 ? 21.240 -17.507 -19.707 1.00 92.31 557 VAL A C 1
ATOM 4404 O O . VAL A 1 557 ? 20.765 -17.055 -18.667 1.00 92.31 557 VAL A O 1
ATOM 4407 N N . ARG A 1 558 ? 22.524 -17.325 -20.020 1.00 95.19 558 ARG A N 1
ATOM 4408 C CA . ARG A 1 558 ? 23.475 -16.563 -19.199 1.00 95.19 558 ARG A CA 1
ATOM 4409 C C . ARG A 1 558 ? 24.269 -15.583 -20.048 1.00 95.19 558 ARG A C 1
ATOM 4411 O O . ARG A 1 558 ? 24.414 -15.755 -21.259 1.00 95.19 558 ARG A O 1
ATOM 4418 N N . PHE A 1 559 ? 24.797 -14.553 -19.398 1.00 97.00 559 PHE A N 1
ATOM 4419 C CA . PHE A 1 559 ? 25.816 -13.697 -19.989 1.00 97.00 559 PHE A CA 1
ATOM 4420 C C . PHE A 1 559 ? 27.110 -14.488 -20.172 1.00 97.00 559 PHE A C 1
ATOM 4422 O O . PHE A 1 559 ? 27.485 -15.262 -19.295 1.00 97.00 559 PHE A O 1
ATOM 4429 N N . ILE A 1 560 ? 27.812 -14.269 -21.283 1.00 96.25 560 ILE A N 1
ATOM 4430 C CA . ILE A 1 560 ? 29.125 -14.875 -21.532 1.00 96.25 560 ILE A CA 1
ATOM 4431 C C . ILE A 1 560 ? 30.171 -14.032 -20.784 1.00 96.25 560 ILE A C 1
ATOM 4433 O O . ILE A 1 560 ? 30.349 -12.868 -21.161 1.00 96.25 560 ILE A O 1
ATOM 4437 N N . PRO A 1 561 ? 30.826 -14.550 -19.723 1.00 93.75 561 PRO A N 1
ATOM 4438 C CA . PRO A 1 561 ? 31.690 -13.752 -18.845 1.00 93.75 561 PRO A CA 1
ATOM 4439 C C . PRO A 1 561 ? 32.816 -13.007 -19.571 1.00 93.75 561 PRO A C 1
ATOM 4441 O O . PRO A 1 561 ? 33.142 -11.877 -19.215 1.00 93.75 561 PRO A O 1
ATOM 4444 N N . GLU A 1 562 ? 33.370 -13.602 -20.625 1.00 94.56 562 GLU A N 1
ATOM 4445 C CA . GLU A 1 562 ? 34.484 -13.057 -21.401 1.00 94.56 562 GLU A CA 1
ATOM 4446 C C . GLU A 1 562 ? 34.061 -11.907 -22.334 1.00 94.56 562 GLU A C 1
ATOM 4448 O O . GLU A 1 562 ? 34.909 -11.142 -22.805 1.00 94.56 562 GLU A O 1
ATOM 4453 N N . ILE A 1 563 ? 32.760 -11.760 -22.618 1.00 94.38 563 ILE A N 1
ATOM 4454 C CA . ILE A 1 563 ? 32.235 -10.644 -23.408 1.00 94.38 563 ILE A CA 1
ATOM 4455 C C . ILE A 1 563 ? 31.939 -9.486 -22.456 1.00 94.38 563 ILE A C 1
ATOM 4457 O O . ILE A 1 563 ? 30.973 -9.526 -21.699 1.00 94.38 563 ILE A O 1
ATOM 4461 N N . PHE A 1 564 ? 32.753 -8.432 -22.523 1.00 90.31 564 PHE A N 1
ATOM 4462 C CA . PHE A 1 564 ? 32.582 -7.187 -21.757 1.00 90.31 564 PHE A CA 1
ATOM 4463 C C . PHE A 1 564 ? 32.224 -5.975 -22.638 1.00 90.31 564 PHE A C 1
ATOM 4465 O O . PHE A 1 564 ? 32.057 -4.867 -22.131 1.00 90.31 564 PHE A O 1
ATOM 4472 N N . ILE A 1 565 ? 32.129 -6.171 -23.960 1.00 91.69 565 ILE A N 1
ATOM 4473 C CA . ILE A 1 565 ? 31.589 -5.213 -24.933 1.00 91.69 565 ILE A CA 1
ATOM 4474 C C . ILE A 1 565 ? 30.618 -5.957 -25.845 1.00 91.69 565 ILE A C 1
ATOM 4476 O O . ILE A 1 565 ? 31.015 -6.872 -26.561 1.00 91.69 565 ILE A O 1
ATOM 4480 N N . GLY A 1 566 ? 29.351 -5.538 -25.858 1.00 92.25 566 GLY A N 1
ATOM 4481 C CA . GLY A 1 566 ? 28.310 -6.211 -26.647 1.00 92.25 566 GLY A CA 1
ATOM 4482 C C . GLY A 1 566 ? 27.709 -7.425 -25.936 1.00 92.25 566 GLY A C 1
ATOM 4483 O O . GLY A 1 566 ? 27.041 -8.252 -26.558 1.00 92.25 566 GLY A O 1
ATOM 4484 N N . GLU A 1 567 ? 27.910 -7.516 -24.627 1.00 95.00 567 GLU A N 1
ATOM 4485 C CA . GLU A 1 567 ? 27.379 -8.556 -23.756 1.00 95.00 567 GLU A CA 1
ATOM 4486 C C . GLU A 1 567 ? 25.852 -8.533 -23.723 1.00 95.00 567 GLU A C 1
ATOM 4488 O O . GLU A 1 567 ? 25.210 -9.570 -23.885 1.00 95.00 567 GLU A O 1
ATOM 4493 N N . GLY A 1 568 ? 25.258 -7.336 -23.636 1.00 95.38 568 GLY A N 1
ATOM 4494 C CA . GLY A 1 568 ? 23.810 -7.186 -23.719 1.00 95.38 568 GLY A CA 1
ATOM 4495 C C . GLY A 1 568 ? 23.261 -7.532 -25.095 1.00 95.38 568 GLY A C 1
ATOM 4496 O O . GLY A 1 568 ? 22.165 -8.078 -25.199 1.00 95.38 568 GLY A O 1
ATOM 4497 N N . PHE A 1 569 ? 24.035 -7.296 -26.157 1.00 96.38 569 PHE A N 1
ATOM 4498 C CA . PHE A 1 569 ? 23.616 -7.646 -27.509 1.00 96.38 569 PHE A CA 1
ATOM 4499 C C . PHE A 1 569 ? 23.540 -9.170 -27.677 1.00 96.38 569 PHE A C 1
ATOM 4501 O O . PHE A 1 569 ? 22.522 -9.680 -28.141 1.00 96.38 569 PHE A O 1
ATOM 4508 N N . ASN A 1 570 ? 24.565 -9.895 -27.215 1.00 96.69 570 ASN A N 1
ATOM 4509 C CA . ASN A 1 570 ? 24.575 -11.360 -27.203 1.00 96.69 570 ASN A CA 1
ATOM 4510 C C . ASN A 1 570 ? 23.429 -11.934 -26.374 1.00 96.69 570 ASN A C 1
ATOM 4512 O O . ASN A 1 570 ? 22.659 -12.749 -26.878 1.00 96.69 570 ASN A O 1
ATOM 4516 N N . PHE A 1 571 ? 23.295 -11.472 -25.128 1.00 97.38 571 PHE A N 1
ATOM 4517 C CA . PHE A 1 571 ? 22.252 -11.939 -24.221 1.00 97.38 571 PHE A CA 1
ATOM 4518 C C . PHE A 1 571 ? 20.859 -11.727 -24.818 1.00 97.38 571 PHE A C 1
ATOM 4520 O O . PHE A 1 571 ? 20.093 -12.674 -24.949 1.00 97.38 571 PHE A O 1
ATOM 4527 N N . ASN A 1 572 ? 20.547 -10.511 -25.272 1.00 97.19 572 ASN A N 1
ATOM 4528 C CA . ASN A 1 572 ? 19.228 -10.213 -25.823 1.00 97.19 572 ASN A CA 1
ATOM 4529 C C . ASN A 1 572 ? 18.926 -11.016 -27.096 1.00 97.19 572 ASN A C 1
ATOM 4531 O O . ASN A 1 572 ? 17.798 -11.468 -27.251 1.00 97.19 572 ASN A O 1
ATOM 4535 N N . VAL A 1 573 ? 19.896 -11.232 -27.996 1.00 96.88 573 VAL A N 1
ATOM 4536 C CA . VAL A 1 573 ? 19.675 -12.080 -29.185 1.00 96.88 573 VAL A CA 1
ATOM 4537 C C . VAL A 1 573 ? 19.439 -13.538 -28.785 1.00 96.88 573 VAL A C 1
ATOM 4539 O O . VAL A 1 573 ? 18.559 -14.185 -29.350 1.00 96.88 573 VAL A O 1
ATOM 4542 N N . ALA A 1 574 ? 20.168 -14.065 -27.799 1.00 95.62 574 ALA A N 1
ATOM 4543 C CA . ALA A 1 574 ? 19.938 -15.418 -27.291 1.00 95.62 574 ALA A CA 1
ATOM 4544 C C . ALA A 1 574 ? 18.529 -15.569 -26.688 1.00 95.62 574 ALA A C 1
ATOM 4546 O O . ALA A 1 574 ? 17.826 -16.528 -27.002 1.00 95.62 574 ALA A O 1
ATOM 4547 N N . VAL A 1 575 ? 18.098 -14.592 -25.886 1.00 95.69 575 VAL A N 1
ATOM 4548 C CA . VAL A 1 575 ? 16.782 -14.574 -25.234 1.00 95.69 575 VAL A CA 1
ATOM 4549 C C . VAL A 1 575 ? 15.650 -14.372 -26.257 1.00 95.69 575 VAL A C 1
ATOM 4551 O O . VAL A 1 575 ? 14.681 -15.123 -26.252 1.00 95.69 575 VAL A O 1
ATOM 4554 N N . PHE A 1 576 ? 15.765 -13.419 -27.189 1.00 97.06 576 PHE A N 1
ATOM 4555 C CA . PHE A 1 576 ? 14.707 -13.127 -28.172 1.00 97.06 576 PHE A CA 1
ATOM 4556 C C . PHE A 1 576 ? 14.410 -14.293 -29.110 1.00 97.06 576 PHE A C 1
ATOM 4558 O O . PHE A 1 576 ? 13.255 -14.502 -29.461 1.00 97.06 576 PHE A O 1
ATOM 4565 N N . GLN A 1 577 ? 15.415 -15.088 -29.483 1.00 95.06 577 GLN A N 1
ATOM 4566 C CA . GLN A 1 577 ? 15.205 -16.249 -30.355 1.00 95.06 577 GLN A CA 1
ATOM 4567 C C . GLN A 1 577 ? 14.328 -17.339 -29.736 1.00 95.06 577 GLN A C 1
ATOM 4569 O O . GLN A 1 577 ? 13.794 -18.170 -30.465 1.00 95.06 577 GLN A O 1
ATOM 4574 N N . LYS A 1 578 ? 14.209 -17.358 -28.408 1.00 93.62 578 LYS A N 1
ATOM 4575 C CA . LYS A 1 578 ? 13.375 -18.314 -27.682 1.00 93.62 578 LYS A CA 1
ATOM 4576 C C . LYS A 1 578 ? 11.941 -17.816 -27.479 1.00 93.62 578 LYS A C 1
ATOM 4578 O O . LYS A 1 578 ? 11.124 -18.581 -26.988 1.00 93.62 578 LYS A O 1
ATOM 4583 N N . ALA A 1 579 ? 11.676 -16.528 -27.721 1.00 94.81 579 ALA A N 1
ATOM 4584 C CA . ALA A 1 579 ? 10.469 -15.875 -27.225 1.00 94.81 579 ALA A CA 1
ATOM 4585 C C . ALA A 1 579 ? 9.313 -16.105 -28.189 1.00 94.81 579 ALA A C 1
ATOM 4587 O O . ALA A 1 579 ? 9.430 -15.814 -29.383 1.00 94.81 579 ALA A O 1
ATOM 4588 N N . ASP A 1 580 ? 8.180 -16.549 -27.659 1.00 93.25 580 ASP A N 1
ATOM 4589 C CA . ASP A 1 580 ? 6.952 -16.655 -28.435 1.00 93.25 580 ASP A CA 1
ATOM 4590 C C . ASP A 1 580 ? 6.343 -15.269 -28.611 1.00 93.25 580 ASP A C 1
ATOM 4592 O O . ASP A 1 580 ? 5.877 -14.909 -29.699 1.00 93.25 580 ASP A O 1
ATOM 4596 N N . LYS A 1 581 ? 6.384 -14.457 -27.546 1.00 96.44 581 LYS A N 1
ATOM 4597 C CA . LYS A 1 581 ? 5.767 -13.137 -27.546 1.00 96.44 581 LYS A CA 1
ATOM 4598 C C . LYS A 1 581 ? 6.589 -12.092 -26.798 1.00 96.44 581 LYS A C 1
ATOM 4600 O O . LYS A 1 581 ? 6.838 -12.186 -25.599 1.00 96.44 581 LYS A O 1
ATOM 4605 N N . VAL A 1 582 ? 6.911 -11.013 -27.508 1.00 98.12 582 VAL A N 1
ATOM 4606 C CA . VAL A 1 582 ? 7.587 -9.821 -26.987 1.00 98.12 582 VAL A CA 1
ATOM 4607 C C . VAL A 1 582 ? 6.661 -8.618 -27.126 1.00 98.12 582 VAL A C 1
ATOM 4609 O O . VAL A 1 582 ? 6.279 -8.244 -28.235 1.00 98.12 582 VAL A O 1
ATOM 4612 N N . VAL A 1 583 ? 6.296 -7.984 -26.014 1.00 97.50 583 VAL A N 1
ATOM 4613 C CA . VAL A 1 583 ? 5.536 -6.728 -26.032 1.00 97.50 583 VAL A CA 1
ATOM 4614 C C . VAL A 1 583 ? 6.478 -5.529 -26.050 1.00 97.50 583 VAL A C 1
ATOM 4616 O O . VAL A 1 583 ? 7.475 -5.472 -25.330 1.00 97.50 583 VAL A O 1
ATOM 4619 N N . VAL A 1 584 ? 6.153 -4.550 -26.888 1.00 97.75 584 VAL A N 1
ATOM 4620 C CA . VAL A 1 584 ? 7.032 -3.433 -27.215 1.00 97.75 584 VAL A CA 1
ATOM 4621 C C . VAL A 1 584 ? 6.312 -2.109 -27.071 1.00 97.75 584 VAL A C 1
ATOM 4623 O O . VAL A 1 584 ? 5.355 -1.845 -27.798 1.00 97.75 584 VAL A O 1
ATOM 4626 N N . GLY A 1 585 ? 6.830 -1.258 -26.187 1.00 95.50 585 GLY A N 1
ATOM 4627 C CA . GLY A 1 585 ? 6.399 0.125 -26.012 1.00 95.50 585 GLY A CA 1
ATOM 4628 C C . GLY A 1 585 ? 7.366 1.157 -26.598 1.00 95.50 585 GLY A C 1
ATOM 4629 O O . GLY A 1 585 ? 8.548 0.892 -26.864 1.00 95.50 585 GLY A O 1
ATOM 4630 N N . LYS A 1 586 ? 6.869 2.383 -26.779 1.00 93.31 586 LYS A N 1
ATOM 4631 C CA . LYS A 1 586 ? 7.678 3.556 -27.167 1.00 93.31 586 LYS A CA 1
ATOM 4632 C C . LYS A 1 586 ? 7.924 4.509 -26.005 1.00 93.31 586 LYS A C 1
ATOM 4634 O O . LYS A 1 586 ? 8.774 5.390 -26.129 1.00 93.31 586 LYS A O 1
ATOM 4639 N N . ARG A 1 587 ? 7.194 4.356 -24.898 1.00 91.94 587 ARG A N 1
ATOM 4640 C CA . ARG A 1 587 ? 7.365 5.167 -23.695 1.00 91.94 587 ARG A CA 1
ATOM 4641 C C . ARG A 1 587 ? 8.792 5.080 -23.168 1.00 91.94 587 ARG A C 1
ATOM 4643 O O . ARG A 1 587 ? 9.342 3.998 -22.996 1.00 91.94 587 ARG A O 1
ATOM 4650 N N . LYS A 1 588 ? 9.378 6.238 -22.871 1.00 93.56 588 LYS A N 1
ATOM 4651 C CA . LYS A 1 588 ? 10.680 6.330 -22.210 1.00 93.56 588 LYS A CA 1
ATOM 4652 C C . LYS A 1 588 ? 10.484 6.138 -20.713 1.00 93.56 588 LYS A C 1
ATOM 4654 O O . LYS A 1 588 ? 9.773 6.924 -20.084 1.00 93.56 588 LYS A O 1
ATOM 4659 N N . THR A 1 589 ? 11.108 5.111 -20.154 1.00 91.44 589 THR A N 1
ATOM 4660 C CA . THR A 1 589 ? 11.010 4.766 -18.725 1.00 91.44 589 THR A CA 1
ATOM 4661 C C . THR A 1 589 ? 12.374 4.631 -18.044 1.00 91.44 589 THR A C 1
ATOM 4663 O O . THR A 1 589 ? 12.451 4.418 -16.840 1.00 91.44 589 THR A O 1
ATOM 4666 N N . TYR A 1 590 ? 13.456 4.809 -18.798 1.00 95.31 590 TYR A N 1
ATOM 4667 C CA . TYR A 1 590 ? 14.832 4.617 -18.355 1.00 95.31 590 TYR A CA 1
ATOM 4668 C C . TYR A 1 590 ? 15.667 5.847 -18.728 1.00 95.31 590 TYR A C 1
ATOM 4670 O O . TYR A 1 590 ? 15.489 6.386 -19.826 1.00 95.31 590 TYR A O 1
ATOM 4678 N N . TYR A 1 591 ? 16.557 6.296 -17.843 1.00 93.19 591 TYR A N 1
ATOM 4679 C CA . TYR A 1 591 ? 17.484 7.399 -18.092 1.00 93.19 591 TYR A CA 1
ATOM 4680 C C . TYR A 1 591 ? 18.891 6.864 -18.302 1.00 93.19 591 TYR A C 1
ATOM 4682 O O . TYR A 1 591 ? 19.563 6.484 -17.349 1.00 93.19 591 TYR A O 1
ATOM 4690 N N . TYR A 1 592 ? 19.328 6.885 -19.560 1.00 89.44 592 TYR A N 1
ATOM 4691 C CA . TYR A 1 592 ? 20.668 6.468 -19.941 1.00 89.44 592 TYR A CA 1
ATOM 4692 C C . TYR A 1 592 ? 21.642 7.642 -19.867 1.00 89.44 592 TYR A C 1
ATOM 4694 O O . TYR A 1 592 ? 21.551 8.610 -20.640 1.00 89.44 592 TYR A O 1
ATOM 4702 N N . ARG A 1 593 ? 22.579 7.553 -18.929 1.00 82.75 593 ARG A N 1
ATOM 4703 C CA . ARG A 1 593 ? 23.559 8.586 -18.632 1.00 82.75 593 ARG A CA 1
ATOM 4704 C C . ARG A 1 593 ? 24.711 8.546 -19.640 1.00 82.75 593 ARG A C 1
ATOM 4706 O O . ARG A 1 593 ? 25.250 7.497 -19.970 1.00 82.75 593 ARG A O 1
ATOM 4713 N N . ARG A 1 594 ? 25.118 9.715 -20.152 1.00 73.19 594 ARG A N 1
ATOM 4714 C CA . ARG A 1 594 ? 26.236 9.839 -21.122 1.00 73.19 594 ARG A CA 1
ATOM 4715 C C . ARG A 1 594 ? 27.382 10.749 -20.681 1.00 73.19 594 ARG A C 1
ATOM 4717 O O . ARG A 1 594 ? 28.328 10.936 -21.438 1.00 73.19 594 ARG A O 1
ATOM 4724 N N . ASP A 1 595 ? 27.296 11.322 -19.487 1.00 69.44 595 ASP A N 1
ATOM 4725 C CA . ASP A 1 595 ? 28.300 12.206 -18.884 1.00 69.44 595 ASP A CA 1
ATOM 4726 C C . ASP A 1 595 ? 29.230 11.484 -17.897 1.00 69.44 595 ASP A C 1
ATOM 4728 O O . ASP A 1 595 ? 30.032 12.142 -17.246 1.00 69.44 595 ASP A O 1
ATOM 4732 N N . ASN A 1 596 ? 29.173 10.149 -17.801 1.00 71.44 596 ASN A N 1
ATOM 4733 C CA . ASN A 1 596 ? 30.107 9.378 -16.983 1.00 71.44 596 ASN A CA 1
ATOM 4734 C C . ASN A 1 596 ? 31.494 9.274 -17.674 1.00 71.44 596 ASN A C 1
ATOM 4736 O O . ASN A 1 596 ? 31.636 8.554 -18.676 1.00 71.44 596 ASN A O 1
ATOM 4740 N N . PRO A 1 597 ? 32.545 9.945 -17.155 1.00 62.47 597 PRO A N 1
ATOM 4741 C CA . PRO A 1 597 ? 33.865 9.946 -17.782 1.00 62.47 597 PRO A CA 1
ATOM 4742 C C . PRO A 1 597 ? 34.577 8.587 -17.693 1.00 62.47 597 PRO A C 1
ATOM 4744 O O . PRO A 1 597 ? 35.485 8.327 -18.486 1.00 62.47 597 PRO A O 1
ATOM 4747 N N . THR A 1 598 ? 34.176 7.716 -16.761 1.00 64.81 598 THR A N 1
ATOM 4748 C CA . THR A 1 598 ? 34.756 6.377 -16.570 1.00 64.81 598 THR A CA 1
ATOM 4749 C C . THR A 1 598 ? 33.981 5.278 -17.298 1.00 64.81 598 THR A C 1
ATOM 4751 O O . THR A 1 598 ? 34.399 4.122 -17.259 1.00 64.81 598 THR A O 1
ATOM 4754 N N . SER A 1 599 ? 32.904 5.620 -18.019 1.00 71.56 599 SER A N 1
ATOM 4755 C CA . SER A 1 599 ? 32.106 4.644 -18.767 1.00 71.56 599 SER A CA 1
ATOM 4756 C C . SER A 1 599 ? 32.956 3.844 -19.761 1.00 71.56 599 SER A C 1
ATOM 4758 O O . SER A 1 599 ? 33.865 4.363 -20.427 1.00 71.56 599 SER A O 1
ATOM 4760 N N . ALA A 1 600 ? 32.610 2.563 -19.916 1.00 64.19 600 ALA A N 1
ATOM 4761 C CA . ALA A 1 600 ? 33.273 1.641 -20.830 1.00 64.19 600 ALA A CA 1
ATOM 4762 C C . ALA A 1 600 ? 33.315 2.159 -22.282 1.00 64.19 600 ALA A C 1
ATOM 4764 O O . ALA A 1 600 ? 34.225 1.796 -23.025 1.00 64.19 600 ALA A O 1
ATOM 4765 N N . MET A 1 601 ? 32.411 3.056 -22.681 1.00 68.00 601 MET A N 1
ATOM 4766 C CA . MET A 1 601 ? 32.340 3.587 -24.049 1.00 68.00 601 MET A CA 1
ATOM 4767 C C . MET A 1 601 ? 33.092 4.913 -24.256 1.00 68.00 601 MET A C 1
ATOM 4769 O O . MET A 1 601 ? 33.183 5.395 -25.385 1.00 68.00 601 MET A O 1
ATOM 4773 N N . THR A 1 602 ? 33.650 5.505 -23.198 1.00 69.31 602 THR A N 1
ATOM 4774 C CA . THR A 1 602 ? 34.197 6.872 -23.234 1.00 69.31 602 THR A CA 1
ATOM 4775 C C . THR A 1 602 ? 35.641 6.932 -23.753 1.00 69.31 602 THR A C 1
ATOM 4777 O O . THR A 1 602 ? 35.995 7.861 -24.479 1.00 69.31 602 THR A O 1
ATOM 4780 N N . LYS A 1 603 ? 36.470 5.922 -23.447 1.00 75.88 603 LYS A N 1
ATOM 4781 C CA . LYS A 1 603 ? 37.883 5.845 -23.869 1.00 75.88 603 LYS A CA 1
ATOM 4782 C C . LYS A 1 603 ? 38.127 4.760 -24.913 1.00 75.88 603 LYS A C 1
ATOM 4784 O O . LYS A 1 603 ? 37.663 3.625 -24.749 1.00 75.88 603 LYS A O 1
ATOM 4789 N N . PHE A 1 604 ? 38.909 5.100 -25.941 1.00 84.56 604 PHE A N 1
ATOM 4790 C CA . PHE A 1 604 ? 39.357 4.140 -26.950 1.00 84.56 604 PHE A CA 1
ATOM 4791 C C . PHE A 1 604 ? 40.152 3.001 -26.300 1.00 84.56 604 PHE A C 1
ATOM 4793 O O . PHE A 1 604 ? 40.965 3.217 -25.405 1.00 84.56 604 PHE A O 1
ATOM 4800 N N . SER A 1 605 ? 39.915 1.778 -26.765 1.00 88.81 605 SER A N 1
ATOM 4801 C CA . SER A 1 605 ? 40.684 0.600 -26.383 1.00 88.81 605 SER A CA 1
ATOM 4802 C C . SER A 1 605 ? 40.598 -0.424 -27.504 1.00 88.81 605 SER A C 1
ATOM 4804 O O . SER A 1 605 ? 39.502 -0.760 -27.961 1.00 88.81 605 SER A O 1
ATOM 4806 N N . ILE A 1 606 ? 41.750 -0.945 -27.924 1.00 91.94 606 ILE A N 1
ATOM 4807 C CA . ILE A 1 606 ? 41.800 -1.980 -28.956 1.00 91.94 606 ILE A CA 1
ATOM 4808 C C . ILE A 1 606 ? 41.108 -3.269 -28.494 1.00 91.94 606 ILE A C 1
ATOM 4810 O O . ILE A 1 606 ? 40.270 -3.796 -29.221 1.00 91.94 606 ILE A O 1
ATOM 4814 N N . LYS A 1 607 ? 41.329 -3.677 -27.236 1.00 92.25 607 LYS A N 1
ATOM 4815 C CA . LYS A 1 607 ? 40.693 -4.854 -26.622 1.00 92.25 607 LYS A CA 1
ATOM 4816 C C . LYS A 1 607 ? 39.164 -4.772 -26.646 1.00 92.25 607 LYS A C 1
ATOM 4818 O O . LYS A 1 607 ? 38.496 -5.781 -26.832 1.00 92.25 607 LYS A O 1
ATOM 4823 N N . LYS A 1 608 ? 38.596 -3.567 -26.494 1.00 90.69 608 LYS A N 1
ATOM 4824 C CA . LYS A 1 608 ? 37.141 -3.344 -26.602 1.00 90.69 608 LYS A CA 1
ATOM 4825 C C . LYS A 1 608 ? 36.630 -3.571 -28.025 1.00 90.69 608 LYS A C 1
ATOM 4827 O O . LYS A 1 608 ? 35.571 -4.166 -28.197 1.00 90.69 608 LYS A O 1
ATOM 4832 N N . CYS A 1 609 ? 37.382 -3.119 -29.030 1.00 93.19 609 CYS A N 1
ATOM 4833 C CA . CYS A 1 609 ? 37.040 -3.349 -30.434 1.00 93.19 609 CYS A CA 1
ATOM 4834 C C . CYS A 1 609 ? 37.107 -4.847 -30.765 1.00 93.19 609 CYS A C 1
ATOM 4836 O O . CYS A 1 609 ? 36.183 -5.387 -31.362 1.00 93.19 609 CYS A O 1
ATOM 4838 N N . GLU A 1 610 ? 38.168 -5.531 -30.330 1.00 95.31 610 GLU A N 1
ATOM 4839 C CA . GLU A 1 610 ? 38.331 -6.981 -30.504 1.00 95.31 610 GLU A CA 1
ATOM 4840 C C . GLU A 1 610 ? 37.192 -7.761 -29.841 1.00 95.31 610 GLU A C 1
ATOM 4842 O O . GLU A 1 610 ? 36.557 -8.579 -30.502 1.00 95.31 610 GLU A O 1
ATOM 4847 N N . CYS A 1 611 ? 36.875 -7.444 -28.582 1.00 95.25 611 CYS A N 1
ATOM 4848 C CA . CYS A 1 611 ? 35.778 -8.064 -27.841 1.00 95.25 611 CYS A CA 1
ATOM 4849 C C . CYS A 1 611 ? 34.424 -7.843 -28.529 1.00 95.25 611 CYS A C 1
ATOM 4851 O O . CYS A 1 611 ? 33.680 -8.796 -28.723 1.00 95.25 611 CYS A O 1
ATOM 4853 N N . GLY A 1 612 ? 34.119 -6.620 -28.977 1.00 94.69 612 GLY A N 1
ATOM 4854 C CA . GLY A 1 612 ? 32.852 -6.338 -29.655 1.00 94.69 612 GLY A CA 1
ATOM 4855 C C . GLY A 1 612 ? 32.722 -6.976 -31.043 1.00 94.69 612 GLY A C 1
ATOM 4856 O O . GLY A 1 612 ? 31.613 -7.302 -31.465 1.00 94.69 612 GLY A O 1
ATOM 4857 N N . LEU A 1 613 ? 33.830 -7.179 -31.766 1.00 95.88 613 LEU A N 1
ATOM 4858 C CA . LEU A 1 613 ? 33.814 -7.950 -33.014 1.00 95.88 613 LEU A CA 1
ATOM 4859 C C . LEU A 1 613 ? 33.638 -9.443 -32.739 1.00 95.88 613 LEU A C 1
ATOM 4861 O O . LEU A 1 613 ? 32.831 -10.087 -33.401 1.00 95.88 613 LEU A O 1
ATOM 4865 N N . TRP A 1 614 ? 34.328 -9.973 -31.730 1.00 97.00 614 TRP A N 1
ATOM 4866 C CA . TRP A 1 614 ? 34.137 -11.352 -31.290 1.00 97.00 614 TRP A CA 1
ATOM 4867 C C . TRP A 1 614 ? 32.694 -11.603 -30.829 1.00 97.00 614 TRP A C 1
ATOM 4869 O O . TRP A 1 614 ? 32.087 -12.600 -31.207 1.00 97.00 614 TRP A O 1
ATOM 4879 N N . ALA A 1 615 ? 32.090 -10.648 -30.122 1.00 96.38 615 ALA A N 1
ATOM 4880 C CA . ALA A 1 615 ? 30.689 -10.679 -29.723 1.00 96.38 615 ALA A CA 1
ATOM 4881 C C . ALA A 1 615 ? 29.728 -10.841 -30.920 1.00 96.38 615 ALA A C 1
ATOM 4883 O O . ALA A 1 615 ? 28.720 -11.530 -30.792 1.00 96.38 615 ALA A O 1
ATOM 4884 N N . LEU A 1 616 ? 30.023 -10.253 -32.086 1.00 95.69 616 LEU A N 1
ATOM 4885 C CA . LEU A 1 616 ? 29.227 -10.461 -33.306 1.00 95.69 616 LEU A CA 1
ATOM 4886 C C . LEU A 1 616 ? 29.414 -11.852 -33.916 1.00 95.69 616 LEU A C 1
ATOM 4888 O O . LEU A 1 616 ? 28.452 -12.420 -34.443 1.00 95.69 616 LEU A O 1
ATOM 4892 N N . ASP A 1 617 ? 30.637 -12.380 -33.867 1.00 96.25 617 ASP A N 1
ATOM 4893 C CA . ASP A 1 617 ? 30.937 -13.730 -34.339 1.00 96.25 617 ASP A CA 1
ATOM 4894 C C . ASP A 1 617 ? 30.198 -14.768 -33.481 1.00 96.25 617 ASP A C 1
ATOM 4896 O O . ASP A 1 617 ? 29.588 -15.689 -34.024 1.00 96.25 617 ASP A O 1
ATOM 4900 N N . VAL A 1 618 ? 30.155 -14.565 -32.160 1.00 97.12 618 VAL A N 1
ATOM 4901 C CA . VAL A 1 618 ? 29.382 -15.396 -31.224 1.00 97.12 618 VAL A CA 1
ATOM 4902 C C . VAL A 1 618 ? 27.882 -15.317 -31.515 1.00 97.12 618 VAL A C 1
ATOM 4904 O O . VAL A 1 618 ? 27.234 -16.359 -31.604 1.00 97.12 618 VAL A O 1
ATOM 4907 N N . ILE A 1 619 ? 27.331 -14.116 -31.753 1.00 96.38 619 ILE A N 1
ATOM 4908 C CA . ILE A 1 619 ? 25.931 -13.972 -32.190 1.00 96.38 619 ILE A CA 1
ATOM 4909 C C . ILE A 1 619 ? 25.684 -14.819 -33.438 1.00 96.38 619 ILE A C 1
ATOM 4911 O O . ILE A 1 619 ? 24.738 -15.598 -33.455 1.00 96.38 619 ILE A O 1
ATOM 4915 N N . LYS A 1 620 ? 26.539 -14.714 -34.465 1.00 96.12 620 LYS A N 1
ATOM 4916 C CA . LYS A 1 620 ? 26.374 -15.476 -35.712 1.00 96.12 620 LYS A CA 1
ATOM 4917 C C . LYS A 1 620 ? 26.372 -16.983 -35.484 1.00 96.12 620 LYS A C 1
ATOM 4919 O O . LYS A 1 620 ? 25.560 -17.678 -36.084 1.00 96.12 620 LYS A O 1
ATOM 4924 N N . GLN A 1 621 ? 27.298 -17.473 -34.665 1.00 96.06 621 GLN A N 1
ATOM 4925 C CA . GLN A 1 621 ? 27.442 -18.900 -34.376 1.00 96.06 621 GLN A CA 1
ATOM 4926 C C . GLN A 1 621 ? 26.247 -19.451 -33.589 1.00 96.06 621 GLN A C 1
ATOM 4928 O O . GLN A 1 621 ? 25.871 -20.601 -33.787 1.00 96.06 621 GLN A O 1
ATOM 4933 N N . ASN A 1 622 ? 25.626 -18.618 -32.749 1.00 95.12 622 ASN A N 1
ATOM 4934 C CA . ASN A 1 622 ? 24.519 -19.003 -31.874 1.00 95.12 622 ASN A CA 1
ATOM 4935 C C . ASN A 1 622 ? 23.127 -18.634 -32.424 1.00 95.12 622 ASN A C 1
ATOM 4937 O O . ASN A 1 622 ? 22.123 -18.816 -31.725 1.00 95.12 622 ASN A O 1
ATOM 4941 N N . LEU A 1 623 ? 23.033 -18.103 -33.649 1.00 95.25 623 LEU A N 1
ATOM 4942 C CA . LEU A 1 623 ? 21.746 -17.883 -34.309 1.00 95.25 623 LEU A CA 1
ATOM 4943 C C . LEU A 1 623 ? 21.103 -19.238 -34.637 1.00 95.25 623 LEU A C 1
ATOM 4945 O O . LEU A 1 623 ? 21.667 -20.039 -35.372 1.00 95.25 623 LEU A O 1
ATOM 4949 N N . LYS A 1 624 ? 19.909 -19.467 -34.091 1.00 94.31 624 LYS A N 1
ATOM 4950 C CA . LYS A 1 624 ? 19.038 -20.622 -34.344 1.00 94.31 624 LYS A CA 1
ATOM 4951 C C . LYS A 1 624 ? 17.955 -20.307 -35.377 1.00 94.31 624 LYS A C 1
ATOM 4953 O O . LYS A 1 624 ? 17.474 -21.207 -36.059 1.00 94.31 624 LYS A O 1
ATOM 4958 N N . ILE A 1 625 ? 17.548 -19.038 -35.484 1.00 92.56 625 ILE A N 1
ATOM 4959 C CA . ILE A 1 625 ? 16.557 -18.600 -36.470 1.00 92.56 625 ILE A CA 1
ATOM 4960 C C . ILE A 1 625 ? 17.276 -18.267 -37.778 1.00 92.56 625 ILE A C 1
ATOM 4962 O O . ILE A 1 625 ? 18.015 -17.285 -37.855 1.00 92.56 625 ILE A O 1
ATOM 4966 N N . HIS A 1 626 ? 17.030 -19.065 -38.816 1.00 91.25 626 HIS A N 1
ATOM 4967 C CA . HIS A 1 626 ? 17.613 -18.870 -40.141 1.00 91.25 626 HIS A CA 1
ATOM 4968 C C . HIS A 1 626 ? 16.546 -18.427 -41.138 1.00 91.25 626 HIS A C 1
ATOM 4970 O O . HIS A 1 626 ? 15.691 -19.206 -41.560 1.00 91.25 626 HIS A O 1
ATOM 4976 N N . SER A 1 627 ? 16.613 -17.160 -41.538 1.00 94.62 627 SER A N 1
ATOM 4977 C CA . SER A 1 627 ? 15.793 -16.609 -42.611 1.00 94.62 627 SER A CA 1
ATOM 4978 C C . SER A 1 627 ? 16.586 -15.560 -43.381 1.00 94.62 627 SER A C 1
ATOM 4980 O O . SER A 1 627 ? 17.473 -14.906 -42.831 1.00 94.62 627 SER A O 1
ATOM 4982 N N . LYS A 1 628 ? 16.220 -15.325 -44.649 1.00 94.94 628 LYS A N 1
ATOM 4983 C CA . LYS A 1 628 ? 16.853 -14.275 -45.473 1.00 94.94 628 LYS A CA 1
ATOM 4984 C C . LYS A 1 628 ? 16.804 -12.901 -44.797 1.00 94.94 628 LYS A C 1
ATOM 4986 O O . LYS A 1 628 ? 17.690 -12.075 -44.999 1.00 94.94 628 LYS A O 1
ATOM 4991 N N . ARG A 1 629 ? 15.751 -12.662 -44.011 1.00 95.62 629 ARG A N 1
ATOM 4992 C CA . ARG A 1 629 ? 15.537 -11.434 -43.249 1.00 95.62 629 ARG A CA 1
ATOM 4993 C C . ARG A 1 629 ? 16.549 -11.309 -42.112 1.00 95.62 629 ARG A C 1
ATOM 4995 O O . ARG A 1 629 ? 17.210 -10.279 -42.005 1.00 95.62 629 ARG A O 1
ATOM 5002 N N . ILE A 1 630 ? 16.729 -12.372 -41.328 1.00 97.06 630 ILE A N 1
ATOM 5003 C CA . ILE A 1 630 ? 17.720 -12.415 -40.246 1.00 97.06 630 ILE A CA 1
ATOM 5004 C C . ILE A 1 630 ? 19.151 -12.360 -40.790 1.00 97.06 630 ILE A C 1
ATOM 5006 O O . ILE A 1 630 ? 19.966 -11.620 -40.246 1.00 97.06 630 ILE A O 1
ATOM 5010 N N . ASP A 1 631 ? 19.452 -13.024 -41.907 1.00 95.38 631 ASP A N 1
ATOM 5011 C CA . ASP A 1 631 ? 20.775 -12.956 -42.544 1.00 95.38 631 ASP A CA 1
ATOM 5012 C C . ASP A 1 631 ? 21.114 -11.532 -43.016 1.00 95.38 631 ASP A C 1
ATOM 5014 O O . ASP A 1 631 ? 22.241 -11.051 -42.844 1.00 95.38 631 ASP A O 1
ATOM 5018 N N . ALA A 1 632 ? 20.131 -10.817 -43.574 1.00 96.50 632 ALA A N 1
ATOM 5019 C CA . ALA A 1 632 ? 20.289 -9.420 -43.966 1.00 96.50 632 ALA A CA 1
ATOM 5020 C C . ALA A 1 632 ? 20.465 -8.509 -42.738 1.00 96.50 632 ALA A C 1
ATOM 5022 O O . ALA A 1 632 ? 21.353 -7.651 -42.730 1.00 96.50 632 ALA A O 1
ATOM 5023 N N . ALA A 1 633 ? 19.672 -8.726 -41.684 1.00 97.38 633 ALA A N 1
ATOM 5024 C CA . ALA A 1 633 ? 19.774 -7.994 -40.424 1.00 97.38 633 ALA A CA 1
ATOM 5025 C C . ALA A 1 633 ? 21.128 -8.223 -39.731 1.00 97.38 633 ALA A C 1
ATOM 5027 O O . ALA A 1 633 ? 21.753 -7.263 -39.281 1.00 97.38 633 ALA A O 1
ATOM 5028 N N . TRP A 1 634 ? 21.635 -9.461 -39.712 1.00 97.00 634 TRP A N 1
ATOM 5029 C CA . TRP A 1 634 ? 22.969 -9.782 -39.204 1.00 97.00 634 TRP A CA 1
ATOM 5030 C C . TRP A 1 634 ? 24.058 -9.107 -40.038 1.00 97.00 634 TRP A C 1
ATOM 5032 O O . TRP A 1 634 ? 24.969 -8.498 -39.480 1.00 97.00 634 TRP A O 1
ATOM 5042 N N . THR A 1 635 ? 23.951 -9.152 -41.370 1.00 96.56 635 THR A N 1
ATOM 5043 C CA . THR A 1 635 ? 24.898 -8.466 -42.267 1.00 96.56 635 THR A CA 1
ATOM 5044 C C . THR A 1 635 ? 24.965 -6.971 -41.949 1.00 96.56 635 THR A C 1
ATOM 5046 O O . THR A 1 635 ? 26.053 -6.397 -41.851 1.00 96.56 635 THR A O 1
ATOM 5049 N N . TYR A 1 636 ? 23.807 -6.351 -41.713 1.00 97.31 636 TYR A N 1
ATOM 5050 C CA . TYR A 1 636 ? 23.725 -4.960 -41.287 1.00 97.31 636 TYR A CA 1
ATOM 5051 C C . TYR A 1 636 ? 24.334 -4.728 -39.900 1.00 97.31 636 TYR A C 1
ATOM 5053 O O . TYR A 1 636 ? 25.090 -3.771 -39.735 1.00 97.31 636 TYR A O 1
ATOM 5061 N N . ALA A 1 637 ? 24.054 -5.584 -38.914 1.00 96.81 637 ALA A N 1
ATOM 5062 C CA . ALA A 1 637 ? 24.638 -5.479 -37.578 1.00 96.81 637 ALA A CA 1
ATOM 5063 C C . ALA A 1 637 ? 26.170 -5.577 -37.627 1.00 96.81 637 ALA A C 1
ATOM 5065 O O . ALA A 1 637 ? 26.876 -4.755 -37.039 1.00 96.81 637 ALA A O 1
ATOM 5066 N N . ASN A 1 638 ? 26.682 -6.530 -38.411 1.00 96.50 638 ASN A N 1
ATOM 5067 C CA . ASN A 1 638 ? 28.101 -6.706 -38.676 1.00 96.50 638 ASN A CA 1
ATOM 5068 C C . ASN A 1 638 ? 28.716 -5.437 -39.275 1.00 96.50 638 ASN A C 1
ATOM 5070 O O . ASN A 1 638 ? 29.716 -4.928 -38.762 1.00 96.50 638 ASN A O 1
ATOM 5074 N N . TRP A 1 639 ? 28.087 -4.881 -40.313 1.00 96.62 639 TRP A N 1
ATOM 5075 C CA . TRP A 1 639 ? 28.506 -3.612 -40.897 1.00 96.62 639 TRP A CA 1
ATOM 5076 C C . TRP A 1 639 ? 28.481 -2.466 -39.876 1.00 96.62 639 TRP A C 1
ATOM 5078 O O . TRP A 1 639 ? 29.451 -1.714 -39.760 1.00 96.62 639 TRP A O 1
ATOM 5088 N N . ARG A 1 640 ? 27.394 -2.341 -39.107 1.00 95.62 640 ARG A N 1
ATOM 5089 C CA . ARG A 1 640 ? 27.177 -1.248 -38.157 1.00 95.62 640 ARG A CA 1
ATOM 5090 C C . ARG A 1 640 ? 28.268 -1.220 -37.090 1.00 95.62 640 ARG A C 1
ATOM 5092 O O . ARG A 1 640 ? 28.867 -0.158 -36.912 1.00 95.62 640 ARG A O 1
ATOM 5099 N N . THR A 1 641 ? 28.578 -2.351 -36.460 1.00 94.75 641 THR A N 1
ATOM 5100 C CA . THR A 1 641 ? 29.632 -2.450 -35.435 1.00 94.75 641 THR A CA 1
ATOM 5101 C C . THR A 1 641 ? 31.021 -2.181 -36.011 1.00 94.75 641 THR A C 1
ATOM 5103 O O . THR A 1 641 ? 31.772 -1.390 -35.443 1.00 94.75 641 THR A O 1
ATOM 5106 N N . HIS A 1 642 ? 31.360 -2.754 -37.175 1.00 96.12 642 HIS A N 1
ATOM 5107 C CA . HIS A 1 642 ? 32.640 -2.458 -37.833 1.00 96.12 642 HIS A CA 1
ATOM 5108 C C . HIS A 1 642 ? 32.761 -0.966 -38.178 1.00 96.12 642 HIS A C 1
ATOM 5110 O O . HIS A 1 642 ? 33.838 -0.389 -38.034 1.00 96.12 642 HIS A O 1
ATOM 5116 N N . SER A 1 643 ? 31.661 -0.322 -38.581 1.00 94.94 643 SER A N 1
ATOM 5117 C CA . SER A 1 643 ? 31.637 1.115 -38.871 1.00 94.94 643 SER A CA 1
ATOM 5118 C C . SER A 1 643 ? 31.815 1.984 -37.620 1.00 94.94 643 SER A C 1
ATOM 5120 O O . SER A 1 643 ? 32.454 3.032 -37.700 1.00 94.94 643 SER A O 1
ATOM 5122 N N . ASP A 1 644 ? 31.292 1.558 -36.463 1.00 92.38 644 ASP A N 1
ATOM 5123 C CA . ASP A 1 644 ? 31.510 2.245 -35.183 1.00 92.38 644 ASP A CA 1
ATOM 5124 C C . ASP A 1 644 ? 32.968 2.129 -34.739 1.00 92.38 644 ASP A C 1
ATOM 5126 O O . ASP A 1 644 ? 33.583 3.133 -34.382 1.00 92.38 644 ASP A O 1
ATOM 5130 N N . PHE A 1 645 ? 33.562 0.936 -34.824 1.00 93.31 645 PHE A N 1
ATOM 5131 C CA . PHE A 1 645 ? 34.971 0.752 -34.477 1.00 93.31 645 PHE A CA 1
ATOM 5132 C C . PHE A 1 645 ? 35.919 1.428 -35.469 1.00 93.31 645 PHE A C 1
ATOM 5134 O O . PHE A 1 645 ? 36.941 1.969 -35.050 1.00 93.31 645 PHE A O 1
ATOM 5141 N N . TYR A 1 646 ? 35.558 1.502 -36.754 1.00 94.38 646 TYR A N 1
ATOM 5142 C CA . TYR A 1 646 ? 36.258 2.347 -37.722 1.00 94.38 646 TYR A CA 1
ATOM 5143 C C . TYR A 1 646 ? 36.265 3.817 -37.275 1.00 94.38 646 TYR A C 1
ATOM 5145 O O . TYR A 1 646 ? 37.336 4.418 -37.163 1.00 94.38 646 TYR A O 1
ATOM 5153 N N . ASP A 1 647 ? 35.091 4.382 -36.967 1.00 91.56 647 ASP A N 1
ATOM 5154 C CA . ASP A 1 647 ? 34.983 5.762 -36.485 1.00 91.56 647 ASP A CA 1
ATOM 5155 C C . ASP A 1 647 ? 35.791 5.972 -35.2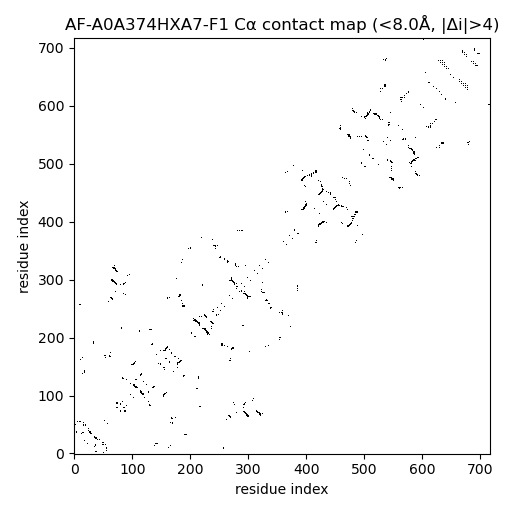01 1.00 91.56 647 ASP A C 1
ATOM 5157 O O . ASP A 1 647 ? 36.478 6.983 -35.072 1.00 91.56 647 ASP A O 1
ATOM 5161 N N . MET A 1 648 ? 35.757 5.022 -34.263 1.00 89.50 648 MET A N 1
ATOM 5162 C CA . MET A 1 648 ? 36.544 5.089 -33.030 1.00 89.50 648 MET A CA 1
ATOM 5163 C C . MET A 1 648 ? 38.051 5.124 -33.307 1.00 89.50 648 MET A C 1
ATOM 5165 O O . MET A 1 648 ? 38.736 5.979 -32.744 1.00 89.50 648 MET A O 1
ATOM 5169 N N . CYS A 1 649 ? 38.564 4.264 -34.196 1.00 90.38 649 CYS A N 1
ATOM 5170 C CA . CYS A 1 649 ? 39.974 4.276 -34.595 1.00 90.38 649 CYS A CA 1
ATOM 5171 C C . CYS A 1 649 ? 40.382 5.627 -35.200 1.00 90.38 649 CYS A C 1
ATOM 5173 O O . CYS A 1 649 ? 41.408 6.193 -34.816 1.00 90.38 649 CYS A O 1
ATOM 5175 N N . VAL A 1 650 ? 39.556 6.176 -36.099 1.00 90.81 650 VAL A N 1
ATOM 5176 C CA . VAL A 1 650 ? 39.815 7.480 -36.728 1.00 90.81 650 VAL A CA 1
ATOM 5177 C C . VAL A 1 650 ? 39.759 8.605 -35.699 1.00 90.81 650 VAL A C 1
ATOM 5179 O O . VAL A 1 650 ? 40.617 9.487 -35.664 1.00 90.81 650 VAL A O 1
ATOM 5182 N N . LEU A 1 651 ? 38.754 8.616 -34.824 1.00 87.25 651 LEU A N 1
ATOM 5183 C CA . LEU A 1 651 ? 38.600 9.645 -33.797 1.00 87.25 651 LEU A CA 1
ATOM 5184 C C . LEU A 1 651 ? 39.767 9.644 -32.800 1.00 87.25 651 LEU A C 1
ATOM 5186 O O . LEU A 1 651 ? 40.219 10.730 -32.433 1.00 87.25 651 LEU A O 1
ATOM 5190 N N . ALA A 1 652 ? 40.274 8.465 -32.435 1.00 87.12 652 ALA A N 1
ATOM 5191 C CA . ALA A 1 652 ? 41.419 8.289 -31.544 1.00 87.12 652 ALA A CA 1
ATOM 5192 C C . ALA A 1 652 ? 42.788 8.488 -32.227 1.00 87.12 652 ALA A C 1
ATOM 5194 O O . ALA A 1 652 ? 43.790 8.622 -31.530 1.00 87.12 652 ALA A O 1
ATOM 5195 N N . ARG A 1 653 ? 42.835 8.577 -33.567 1.00 90.31 653 ARG A N 1
ATOM 5196 C CA . ARG A 1 653 ? 44.064 8.729 -34.377 1.00 90.31 653 ARG A CA 1
ATOM 5197 C C . ARG A 1 653 ? 45.060 7.575 -34.206 1.00 90.31 653 ARG A C 1
ATOM 5199 O O . ARG A 1 653 ? 46.266 7.795 -34.092 1.00 90.31 653 ARG A O 1
ATOM 5206 N N . VAL A 1 654 ? 44.546 6.350 -34.152 1.00 90.50 654 VAL A N 1
ATOM 5207 C CA . VAL A 1 654 ? 45.337 5.135 -33.897 1.00 90.50 654 VAL A CA 1
ATOM 5208 C C . VAL A 1 654 ? 45.527 4.266 -35.144 1.00 90.50 654 VAL A C 1
ATOM 5210 O O . VAL A 1 654 ? 45.911 3.105 -35.048 1.00 90.50 654 VAL A O 1
ATOM 5213 N N . GLU A 1 655 ? 45.271 4.801 -36.338 1.00 92.25 655 GLU A N 1
ATOM 5214 C CA . GLU A 1 655 ? 45.313 4.053 -37.602 1.00 92.25 655 GLU A CA 1
ATOM 5215 C C . GLU A 1 655 ? 46.708 3.484 -37.900 1.00 92.25 655 GLU A C 1
ATOM 5217 O O . GLU A 1 655 ? 46.831 2.427 -38.515 1.00 92.25 655 GLU A O 1
ATOM 5222 N N . LYS A 1 656 ? 47.761 4.181 -37.455 1.00 91.75 656 LYS A N 1
ATOM 5223 C CA . LYS A 1 656 ? 49.154 3.720 -37.566 1.00 91.75 656 LYS A CA 1
ATOM 5224 C C . LYS A 1 656 ? 49.548 2.731 -36.468 1.00 91.75 656 LYS A C 1
ATOM 5226 O O . LYS A 1 656 ? 50.429 1.915 -36.698 1.00 91.75 656 LYS A O 1
ATOM 5231 N N . GLU A 1 657 ? 48.923 2.828 -35.297 1.00 94.44 657 GLU A N 1
ATOM 5232 C CA . GLU A 1 657 ? 49.222 1.992 -34.127 1.00 94.44 657 GLU A CA 1
ATOM 5233 C C . GLU A 1 657 ? 48.544 0.619 -34.239 1.00 94.44 657 GLU A C 1
ATOM 5235 O O . GLU A 1 657 ? 49.171 -0.402 -33.978 1.00 94.44 657 GLU A O 1
ATOM 5240 N N . TYR A 1 658 ? 47.298 0.583 -34.726 1.00 95.44 658 TYR A N 1
ATOM 5241 C CA . TYR A 1 658 ? 46.521 -0.645 -34.940 1.00 95.44 658 TYR A CA 1
ATOM 5242 C C . TYR A 1 658 ? 46.063 -0.776 -36.405 1.00 95.44 658 TYR A C 1
ATOM 5244 O O . TYR A 1 658 ? 44.858 -0.750 -36.692 1.00 95.44 658 TYR A O 1
ATOM 5252 N N . PRO A 1 659 ? 47.000 -0.926 -37.362 1.00 95.38 659 PRO A N 1
ATOM 5253 C CA . PRO A 1 659 ? 46.689 -0.911 -38.790 1.00 95.38 659 PRO A CA 1
ATOM 5254 C C . PRO A 1 659 ? 45.785 -2.071 -39.218 1.00 95.38 659 PRO A C 1
ATOM 5256 O O . PRO A 1 659 ? 44.934 -1.891 -40.086 1.00 95.38 659 PRO A O 1
ATOM 5259 N N . GLU A 1 660 ? 45.922 -3.245 -38.602 1.00 95.56 660 GLU A N 1
ATOM 5260 C CA . GLU A 1 660 ? 45.125 -4.423 -38.960 1.00 95.56 660 GLU A CA 1
ATOM 5261 C C . GLU A 1 660 ? 43.658 -4.280 -38.539 1.00 95.56 660 GLU A C 1
ATOM 5263 O O . GLU A 1 660 ? 42.760 -4.506 -39.354 1.00 95.56 660 GLU A O 1
ATOM 5268 N N . MET A 1 661 ? 43.397 -3.791 -37.321 1.00 95.06 661 MET A N 1
ATOM 5269 C CA . MET A 1 661 ? 42.037 -3.470 -36.872 1.00 95.06 661 MET A CA 1
ATOM 5270 C C . MET A 1 661 ? 41.408 -2.386 -37.751 1.00 95.06 661 MET A C 1
ATOM 5272 O O . MET A 1 661 ? 40.287 -2.545 -38.236 1.00 95.06 661 MET A O 1
ATOM 5276 N N . TYR A 1 662 ? 42.152 -1.309 -38.020 1.00 95.31 662 TYR A N 1
ATOM 5277 C CA . TYR A 1 662 ? 41.688 -0.224 -38.878 1.00 95.31 662 TYR A CA 1
ATOM 5278 C C . TYR A 1 662 ? 41.299 -0.725 -40.279 1.00 95.31 662 TYR A C 1
ATOM 5280 O O . TYR A 1 662 ? 40.192 -0.450 -40.751 1.00 95.31 662 TYR A O 1
ATOM 5288 N N . LYS A 1 663 ? 42.170 -1.506 -40.935 1.00 96.12 663 LYS A N 1
ATOM 5289 C CA . LYS A 1 663 ? 41.906 -2.082 -42.265 1.00 96.12 663 LYS A CA 1
ATOM 5290 C C . LYS A 1 663 ? 40.720 -3.044 -42.245 1.00 96.12 663 LYS A C 1
ATOM 5292 O O . LYS A 1 663 ? 39.895 -2.983 -43.158 1.00 96.12 663 LYS A O 1
ATOM 5297 N N . LYS A 1 664 ? 40.609 -3.908 -41.226 1.00 95.69 664 LYS A N 1
ATOM 5298 C CA . LYS A 1 664 ? 39.488 -4.852 -41.065 1.00 95.69 664 LYS A CA 1
ATOM 5299 C C . LYS A 1 664 ? 38.158 -4.102 -40.994 1.00 95.69 664 LYS A C 1
ATOM 5301 O O . LYS A 1 664 ? 37.261 -4.368 -41.796 1.00 95.69 664 LYS A O 1
ATOM 5306 N N . CYS A 1 665 ? 38.061 -3.116 -40.102 1.00 96.19 665 CYS A N 1
ATOM 5307 C CA . CYS A 1 665 ? 36.870 -2.286 -39.941 1.00 96.19 665 CYS A CA 1
ATOM 5308 C C . CYS A 1 665 ? 36.547 -1.488 -41.209 1.00 96.19 665 CYS A C 1
ATOM 5310 O O . CYS A 1 665 ? 35.401 -1.498 -41.657 1.00 96.19 665 CYS A O 1
ATOM 5312 N N . LEU A 1 666 ? 37.545 -0.871 -41.852 1.00 95.44 666 LEU A N 1
ATOM 5313 C CA . LEU A 1 666 ? 37.363 -0.129 -43.104 1.00 95.44 666 LEU A CA 1
ATOM 5314 C C . LEU A 1 666 ? 36.855 -1.022 -44.248 1.00 95.44 666 LEU A C 1
ATOM 5316 O O . LEU A 1 666 ? 35.967 -0.614 -44.999 1.00 95.44 666 LEU A O 1
ATOM 5320 N N . LYS A 1 667 ? 37.397 -2.239 -44.383 1.00 96.00 667 LYS A N 1
ATOM 5321 C CA . LYS A 1 667 ? 37.003 -3.193 -45.429 1.00 96.00 667 LYS A CA 1
ATOM 5322 C C . LYS A 1 667 ? 35.516 -3.521 -45.337 1.00 96.00 667 LYS A C 1
ATOM 5324 O O . LYS A 1 667 ? 34.811 -3.387 -46.335 1.00 96.00 667 LYS A O 1
ATOM 5329 N N . VAL A 1 668 ? 35.037 -3.902 -44.152 1.00 95.69 668 VAL A N 1
ATOM 5330 C CA . VAL A 1 668 ? 33.615 -4.211 -43.923 1.00 95.69 668 VAL A CA 1
ATOM 5331 C C . VAL A 1 668 ? 32.758 -2.955 -44.073 1.00 95.69 668 VAL A C 1
ATOM 5333 O O . VAL A 1 668 ? 31.748 -2.990 -44.772 1.00 95.69 668 VAL A O 1
ATOM 5336 N N . THR A 1 669 ? 33.207 -1.824 -43.513 1.00 94.50 669 THR A N 1
ATOM 5337 C CA . THR A 1 669 ? 32.512 -0.528 -43.597 1.00 94.50 669 THR A CA 1
ATOM 5338 C C . THR A 1 669 ? 32.212 -0.125 -45.038 1.00 94.50 669 THR A C 1
ATOM 5340 O O . THR A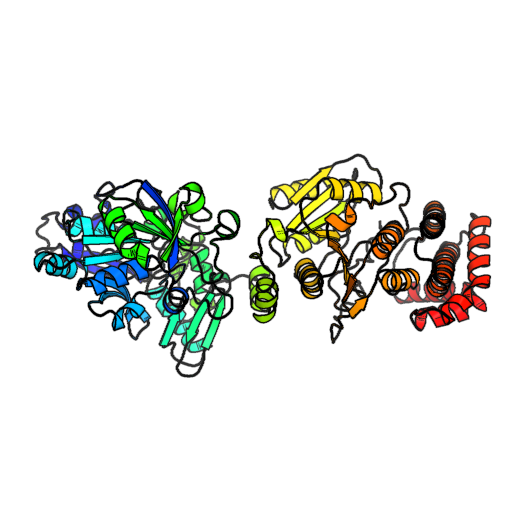 1 669 ? 31.145 0.422 -45.291 1.00 94.50 669 THR A O 1
ATOM 5343 N N . ARG A 1 670 ? 33.117 -0.408 -45.986 1.00 91.56 670 ARG A N 1
ATOM 5344 C CA . ARG A 1 670 ? 32.893 -0.160 -47.419 1.00 91.56 670 ARG A CA 1
ATOM 5345 C C . ARG A 1 670 ? 32.072 -1.254 -48.090 1.00 91.56 670 ARG A C 1
ATOM 5347 O O . ARG A 1 670 ? 31.127 -0.939 -48.806 1.00 91.56 670 ARG A O 1
ATOM 5354 N N . LYS A 1 671 ? 32.454 -2.520 -47.887 1.00 93.75 671 LYS A N 1
ATOM 5355 C CA . LYS A 1 671 ? 31.885 -3.670 -48.603 1.00 93.75 671 LYS A CA 1
ATOM 5356 C C . LYS A 1 671 ? 30.384 -3.809 -48.353 1.00 93.75 671 LYS A C 1
ATOM 5358 O O . LYS A 1 671 ? 29.619 -3.941 -49.301 1.00 93.75 671 LYS A O 1
ATOM 5363 N N . ASP A 1 672 ? 29.980 -3.731 -47.089 1.00 93.81 672 ASP A N 1
ATOM 5364 C CA . ASP A 1 672 ? 28.628 -4.102 -46.668 1.00 93.81 672 ASP A CA 1
ATOM 5365 C C . ASP A 1 672 ? 27.751 -2.873 -46.370 1.00 93.81 672 ASP A C 1
ATOM 5367 O O . ASP A 1 672 ? 26.652 -3.011 -45.839 1.00 93.81 672 ASP A O 1
ATOM 5371 N N . ALA A 1 673 ? 28.190 -1.662 -46.740 1.00 92.94 673 ALA A N 1
ATOM 5372 C CA . ALA A 1 673 ? 27.479 -0.413 -46.445 1.00 92.94 673 ALA A CA 1
ATOM 5373 C C . ALA A 1 673 ? 26.026 -0.412 -46.912 1.00 92.94 673 ALA A C 1
ATOM 5375 O O . ALA A 1 673 ? 25.118 -0.056 -46.163 1.00 92.94 673 ALA A O 1
ATOM 5376 N N . LEU A 1 674 ? 25.785 -0.868 -48.140 1.00 91.50 674 LEU A N 1
ATOM 5377 C CA . LEU A 1 674 ? 24.451 -0.836 -48.729 1.00 91.50 674 LEU A CA 1
ATOM 5378 C C . LEU A 1 674 ? 23.478 -1.835 -48.079 1.00 91.50 674 LEU A C 1
ATOM 5380 O O . LEU A 1 674 ? 22.278 -1.715 -48.315 1.00 91.50 674 LEU A O 1
ATOM 5384 N N . SER A 1 675 ? 23.941 -2.740 -47.202 1.00 92.56 675 SER A N 1
ATOM 5385 C CA . SER A 1 675 ? 23.063 -3.619 -46.404 1.00 92.56 675 SER A CA 1
ATOM 5386 C C . SER A 1 675 ? 22.012 -2.828 -45.615 1.00 92.56 675 SER A C 1
ATOM 5388 O O . SER A 1 675 ? 20.857 -3.242 -45.533 1.00 92.56 675 SER A O 1
ATOM 5390 N N . ALA A 1 676 ? 22.363 -1.628 -45.138 1.00 92.69 676 ALA A N 1
ATOM 5391 C CA . ALA A 1 676 ? 21.462 -0.740 -44.406 1.00 92.69 676 ALA A CA 1
ATOM 5392 C C . ALA A 1 676 ? 20.211 -0.332 -45.202 1.00 92.69 676 ALA A C 1
ATOM 5394 O O . ALA A 1 676 ? 19.186 0.008 -44.608 1.00 92.69 676 ALA A O 1
ATOM 5395 N N . LEU A 1 677 ? 20.275 -0.334 -46.538 1.00 92.94 677 LEU A N 1
ATOM 5396 C CA . LEU A 1 677 ? 19.150 0.060 -47.389 1.00 92.94 677 LEU A CA 1
ATOM 5397 C C . LEU A 1 677 ? 18.039 -0.994 -47.397 1.00 92.94 677 LEU A C 1
ATOM 5399 O O . LEU A 1 677 ? 16.865 -0.624 -47.500 1.00 92.94 677 LEU A O 1
ATOM 5403 N N . TYR A 1 678 ? 18.413 -2.261 -47.209 1.00 92.62 678 TYR A N 1
ATOM 5404 C CA . TYR A 1 678 ? 17.546 -3.431 -47.349 1.00 92.62 678 TYR A CA 1
ATOM 5405 C C . TYR A 1 678 ? 16.962 -3.940 -46.028 1.00 92.62 678 TYR A C 1
ATOM 5407 O O . TYR A 1 678 ? 16.147 -4.855 -46.042 1.00 92.62 678 TYR A O 1
ATOM 5415 N N . VAL A 1 679 ? 17.339 -3.339 -44.898 1.00 96.25 679 VAL A N 1
ATOM 5416 C CA . VAL A 1 679 ? 16.838 -3.714 -43.569 1.00 96.25 679 VAL A CA 1
ATOM 5417 C C . VAL A 1 679 ? 15.963 -2.609 -42.962 1.00 96.25 679 VAL A C 1
ATOM 5419 O O . VAL A 1 679 ? 16.088 -1.426 -43.332 1.00 96.25 679 VAL A O 1
ATOM 5422 N N . PRO A 1 680 ? 15.070 -2.939 -42.011 1.00 94.62 680 PRO A N 1
ATOM 5423 C CA . PRO A 1 680 ? 14.238 -1.950 -41.339 1.00 94.62 680 PRO A CA 1
ATOM 5424 C C . PRO A 1 680 ? 15.046 -1.172 -40.287 1.00 94.62 680 PRO A C 1
ATOM 5426 O O . PRO A 1 680 ? 14.870 -1.354 -39.090 1.00 94.62 680 PRO A O 1
ATOM 5429 N N . THR A 1 681 ? 15.923 -0.263 -40.719 1.00 93.94 681 THR A N 1
ATOM 5430 C CA . THR A 1 681 ? 16.642 0.677 -39.837 1.00 93.94 681 THR A CA 1
ATOM 5431 C C . THR A 1 681 ? 16.233 2.137 -40.082 1.00 93.94 681 THR A C 1
ATOM 5433 O O . THR A 1 681 ? 15.501 2.457 -41.023 1.00 93.94 681 THR A O 1
ATOM 5436 N N . SER A 1 682 ? 16.693 3.050 -39.221 1.00 92.06 682 SER A N 1
ATOM 5437 C CA . SER A 1 682 ? 16.340 4.473 -39.275 1.00 92.06 682 SER A CA 1
ATOM 5438 C C . SER A 1 682 ? 16.844 5.167 -40.552 1.00 92.06 682 SER A C 1
ATOM 5440 O O . SER A 1 682 ? 17.893 4.823 -41.100 1.00 92.06 682 SER A O 1
ATOM 5442 N N . LYS A 1 683 ? 16.144 6.223 -40.999 1.00 93.06 683 LYS A N 1
ATOM 5443 C CA . LYS A 1 683 ? 16.589 7.056 -42.139 1.00 93.06 683 LYS A CA 1
ATOM 5444 C C . LYS A 1 683 ? 17.991 7.640 -41.919 1.00 93.06 683 LYS A C 1
ATOM 5446 O O . LYS A 1 683 ? 18.760 7.750 -42.868 1.00 93.06 683 LYS A O 1
ATOM 5451 N N . GLN A 1 684 ? 18.335 7.971 -40.672 1.00 90.38 684 GLN A N 1
ATOM 5452 C CA . GLN A 1 684 ? 19.666 8.464 -40.305 1.00 90.38 684 GLN A CA 1
ATOM 5453 C C . GLN A 1 684 ? 20.745 7.398 -40.531 1.00 90.38 684 GLN A C 1
ATOM 5455 O O . GLN A 1 684 ? 21.788 7.704 -41.102 1.00 90.38 684 GLN A O 1
ATOM 5460 N N . ASN A 1 685 ? 20.479 6.143 -40.159 1.00 91.88 685 ASN A N 1
ATOM 5461 C CA . ASN A 1 685 ? 21.404 5.035 -40.400 1.00 91.88 685 ASN A CA 1
ATOM 5462 C C . ASN A 1 685 ? 21.541 4.711 -41.893 1.00 91.88 685 ASN A C 1
ATOM 5464 O O . ASN A 1 685 ? 22.651 4.448 -42.351 1.00 91.88 685 ASN A O 1
ATOM 5468 N N . LYS A 1 686 ? 20.448 4.791 -42.665 1.00 94.81 686 LYS A N 1
ATOM 5469 C CA . LYS A 1 686 ? 20.490 4.638 -44.130 1.00 94.81 686 LYS A CA 1
ATOM 5470 C C . LYS A 1 686 ? 21.345 5.724 -44.788 1.00 94.81 686 LYS A C 1
ATOM 5472 O O . LYS A 1 686 ? 22.190 5.417 -45.622 1.00 94.81 686 LYS A O 1
ATOM 5477 N N . LEU A 1 687 ? 21.191 6.981 -44.367 1.00 93.81 687 LEU A N 1
ATOM 5478 C CA . LEU A 1 687 ? 22.023 8.083 -44.854 1.00 93.81 687 LEU A CA 1
ATOM 5479 C C . LEU A 1 687 ? 23.496 7.902 -44.462 1.00 93.81 687 LEU A C 1
ATOM 5481 O O . LEU A 1 687 ? 24.377 8.054 -45.306 1.00 93.81 687 LEU A O 1
ATOM 5485 N N . ARG A 1 688 ? 23.767 7.530 -43.204 1.00 93.00 688 ARG A N 1
ATOM 5486 C CA . ARG A 1 688 ? 25.122 7.217 -42.726 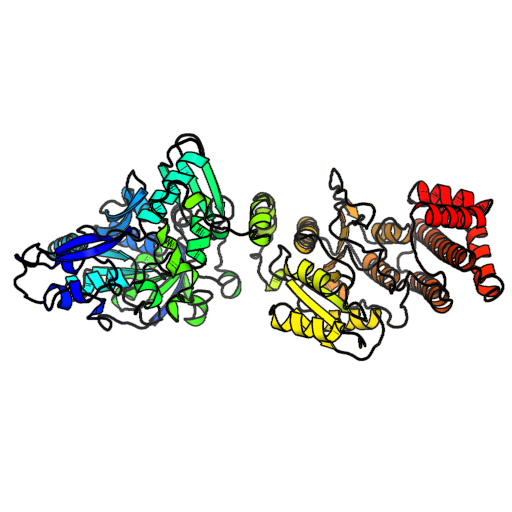1.00 93.00 688 ARG A CA 1
ATOM 5487 C C . ARG A 1 688 ? 25.777 6.143 -43.593 1.00 93.00 688 ARG A C 1
ATOM 5489 O O . ARG A 1 688 ? 26.924 6.315 -43.982 1.00 93.00 688 ARG A O 1
ATOM 5496 N N . ALA A 1 689 ? 25.050 5.082 -43.927 1.00 94.31 689 ALA A N 1
ATOM 5497 C CA . ALA A 1 689 ? 25.546 4.015 -44.785 1.00 94.31 689 ALA A CA 1
ATOM 5498 C C . ALA A 1 689 ? 25.955 4.500 -46.180 1.00 94.31 689 ALA A C 1
ATOM 5500 O O . ALA A 1 689 ? 27.055 4.191 -46.628 1.00 94.31 689 ALA A O 1
ATOM 5501 N N . VAL A 1 690 ? 25.124 5.318 -46.835 1.00 94.12 690 VAL A N 1
ATOM 5502 C CA . VAL A 1 690 ? 25.450 5.901 -48.150 1.00 94.12 690 VAL A CA 1
ATOM 5503 C C . VAL A 1 690 ? 26.689 6.798 -48.067 1.00 94.12 690 VAL A C 1
ATOM 5505 O O . VAL A 1 690 ? 27.579 6.695 -48.908 1.00 94.12 690 VAL A O 1
ATOM 5508 N N . ILE A 1 691 ? 26.794 7.634 -47.026 1.00 93.31 691 ILE A N 1
ATOM 5509 C CA . ILE A 1 691 ? 27.974 8.488 -46.818 1.00 93.31 691 ILE A CA 1
ATOM 5510 C C . ILE A 1 691 ? 29.222 7.629 -46.610 1.00 93.31 691 ILE A C 1
ATOM 5512 O O . ILE A 1 691 ? 30.243 7.886 -47.239 1.00 93.31 691 ILE A O 1
ATOM 5516 N N . MET A 1 692 ? 29.151 6.598 -45.764 1.00 93.38 692 MET A N 1
ATOM 5517 C CA . MET A 1 692 ? 30.302 5.737 -45.485 1.00 93.38 692 MET A CA 1
ATOM 5518 C C . MET A 1 692 ? 30.683 4.840 -46.664 1.00 93.38 692 MET A C 1
ATOM 5520 O O . MET A 1 692 ? 31.847 4.472 -46.779 1.00 93.38 692 MET A O 1
ATOM 5524 N N . TRP A 1 693 ? 29.747 4.522 -47.558 1.00 93.31 693 TRP A N 1
ATOM 5525 C CA . TRP A 1 693 ? 30.040 3.807 -48.798 1.00 93.31 693 TRP A CA 1
ATOM 5526 C C . TRP A 1 693 ? 30.938 4.633 -49.729 1.00 93.31 693 TRP A C 1
ATOM 5528 O O . TRP A 1 693 ? 31.934 4.121 -50.237 1.00 93.31 693 TRP A O 1
ATOM 5538 N N . VAL A 1 694 ? 30.631 5.926 -49.892 1.00 91.62 694 VAL A N 1
ATOM 5539 C CA . VAL A 1 694 ? 31.386 6.846 -50.763 1.00 91.62 694 VAL A CA 1
ATOM 5540 C C . VAL A 1 694 ? 32.651 7.368 -50.071 1.00 91.62 694 VAL A C 1
ATOM 5542 O O . VAL A 1 694 ? 33.738 7.356 -50.645 1.00 91.62 694 VAL A O 1
ATOM 5545 N N . CYS A 1 695 ? 32.525 7.834 -48.827 1.00 92.69 695 CYS A N 1
ATOM 5546 C CA . CYS A 1 695 ? 33.588 8.485 -48.065 1.00 92.69 695 CYS A CA 1
ATOM 5547 C C . CYS A 1 695 ? 33.473 8.168 -46.555 1.00 92.69 695 CYS A C 1
ATOM 5549 O O . CYS A 1 695 ? 32.930 8.972 -45.792 1.00 92.69 695 CYS A O 1
ATOM 5551 N N . PRO A 1 696 ? 34.016 7.022 -46.086 1.00 90.06 696 PRO A N 1
ATOM 5552 C CA . PRO A 1 696 ? 33.949 6.593 -44.682 1.00 90.06 696 PRO A CA 1
ATOM 5553 C C . PRO A 1 696 ? 34.366 7.665 -43.665 1.00 90.06 696 PRO A C 1
ATOM 5555 O O . PRO A 1 696 ? 33.689 7.870 -42.660 1.00 90.06 696 PRO A O 1
ATOM 5558 N N . VAL A 1 697 ? 35.448 8.395 -43.952 1.00 90.19 697 VAL A N 1
ATOM 5559 C CA . VAL A 1 697 ? 36.038 9.385 -43.035 1.00 90.19 697 VAL A CA 1
ATOM 5560 C C . VAL A 1 697 ? 35.153 10.621 -42.815 1.00 90.19 697 VAL A C 1
ATOM 5562 O O . VAL A 1 697 ? 35.305 11.320 -41.811 1.00 90.19 697 VAL A O 1
ATOM 5565 N N . ALA A 1 698 ? 34.207 10.900 -43.722 1.00 89.88 698 ALA A N 1
ATOM 5566 C CA . ALA A 1 698 ? 33.339 12.075 -43.635 1.00 89.88 698 ALA A CA 1
ATOM 5567 C C . ALA A 1 698 ? 32.488 12.067 -42.355 1.00 89.88 698 ALA A C 1
ATOM 5569 O O . ALA A 1 698 ? 32.282 13.109 -41.730 1.00 89.88 698 ALA A O 1
ATOM 5570 N N . ILE A 1 699 ? 32.046 10.884 -41.926 1.00 89.12 699 ILE A N 1
ATOM 5571 C CA . ILE A 1 699 ? 31.282 10.711 -40.691 1.00 89.12 699 ILE A CA 1
ATOM 5572 C C . ILE A 1 699 ? 32.143 11.010 -39.463 1.00 89.12 699 ILE A C 1
ATOM 5574 O O . ILE A 1 699 ? 31.740 11.813 -38.617 1.00 89.12 699 ILE A O 1
ATOM 5578 N N . SER A 1 700 ? 33.348 10.441 -39.381 1.00 85.56 700 SER A N 1
ATOM 5579 C CA . SER A 1 700 ? 34.258 10.684 -38.259 1.00 85.56 700 SER A CA 1
ATOM 5580 C C . SER A 1 700 ? 34.647 12.169 -38.175 1.00 85.56 700 SER A C 1
ATOM 5582 O O . SER A 1 700 ? 34.726 12.737 -37.082 1.00 85.56 700 SER A O 1
ATOM 5584 N N . PHE A 1 701 ? 34.822 12.843 -39.318 1.00 84.25 701 PHE A N 1
ATOM 5585 C CA . PHE A 1 701 ? 35.044 14.290 -39.371 1.00 84.25 701 PHE A CA 1
ATOM 5586 C C . PHE A 1 701 ? 33.836 15.084 -38.848 1.00 84.25 701 PHE A C 1
ATOM 5588 O O . PHE A 1 701 ? 33.995 15.930 -37.965 1.00 84.25 701 PHE A O 1
ATOM 5595 N N . ALA A 1 702 ? 32.620 14.770 -39.308 1.00 82.44 702 ALA A N 1
ATOM 5596 C CA . ALA A 1 702 ? 31.395 15.405 -38.819 1.00 82.44 702 ALA A CA 1
ATOM 5597 C C . ALA A 1 702 ? 31.212 15.219 -37.299 1.00 82.44 702 ALA A C 1
ATOM 5599 O O . ALA A 1 702 ? 30.801 16.148 -36.598 1.00 82.44 702 ALA A O 1
ATOM 5600 N N . MET A 1 703 ? 31.580 14.052 -36.758 1.00 81.00 703 MET A N 1
ATOM 5601 C CA . MET A 1 703 ? 31.578 13.793 -35.315 1.00 81.00 703 MET A CA 1
ATOM 5602 C C . MET A 1 703 ? 32.586 14.670 -34.557 1.00 81.00 703 MET A C 1
ATOM 5604 O O . MET A 1 703 ? 32.247 15.175 -33.486 1.00 81.00 703 MET A O 1
ATOM 5608 N N . ARG A 1 704 ? 33.789 14.916 -35.102 1.00 77.81 704 ARG A N 1
ATOM 5609 C CA . ARG A 1 704 ? 34.764 15.857 -34.508 1.00 77.81 704 ARG A CA 1
ATOM 5610 C C . ARG A 1 704 ? 34.218 17.282 -34.461 1.00 77.81 704 ARG A C 1
ATOM 5612 O O . ARG A 1 704 ? 34.287 17.920 -33.414 1.00 77.81 704 ARG A O 1
ATOM 5619 N N . VAL A 1 705 ? 33.624 17.754 -35.559 1.00 74.62 705 VAL A N 1
ATOM 5620 C CA . VAL A 1 705 ? 32.998 19.088 -35.628 1.00 74.62 705 VAL A CA 1
ATOM 5621 C C . VAL A 1 705 ? 31.861 19.207 -34.608 1.00 74.62 705 VAL A C 1
ATOM 5623 O O . VAL A 1 705 ? 31.753 20.208 -33.900 1.00 74.62 705 VAL A O 1
ATOM 5626 N N . ARG A 1 706 ? 31.045 18.156 -34.459 1.00 69.75 706 ARG A N 1
ATOM 5627 C CA . ARG A 1 706 ? 29.981 18.110 -33.450 1.00 69.75 706 ARG A CA 1
ATOM 5628 C C . ARG A 1 706 ? 30.533 18.159 -32.020 1.00 69.75 706 ARG A C 1
ATOM 5630 O O . ARG A 1 706 ? 29.981 18.893 -31.208 1.00 69.75 706 ARG A O 1
ATOM 5637 N N . LYS A 1 707 ? 31.618 17.437 -31.707 1.00 67.19 707 LYS A N 1
ATOM 5638 C CA . LYS A 1 707 ? 32.264 17.491 -30.378 1.00 67.19 707 LYS A CA 1
ATOM 5639 C C . LYS A 1 707 ? 32.715 18.913 -30.018 1.00 67.19 707 LYS A C 1
ATOM 5641 O O . LYS A 1 707 ? 32.441 19.356 -28.907 1.00 67.19 707 LYS A O 1
ATOM 5646 N N . LEU A 1 708 ? 33.318 19.636 -30.968 1.00 62.69 708 LEU A N 1
ATOM 5647 C CA . LEU A 1 708 ? 33.734 21.035 -30.786 1.00 62.69 708 LEU A CA 1
ATOM 5648 C C . LEU A 1 708 ? 32.541 21.965 -30.517 1.00 62.69 708 LEU A C 1
ATOM 5650 O O . LEU A 1 708 ? 32.610 22.816 -29.639 1.00 62.69 708 LEU A O 1
ATOM 5654 N N . LYS A 1 709 ? 31.419 21.769 -31.222 1.00 52.72 709 LYS A N 1
ATOM 5655 C CA . LYS A 1 709 ? 30.211 22.597 -31.073 1.00 52.72 709 LYS A CA 1
ATOM 5656 C C . LYS A 1 709 ? 29.520 22.448 -29.708 1.00 52.72 709 LYS A C 1
ATOM 5658 O O . LYS A 1 709 ? 28.949 23.412 -29.212 1.00 52.72 709 LYS A O 1
ATOM 5663 N N . TYR A 1 710 ? 29.543 21.254 -29.114 1.00 53.91 710 TYR A N 1
ATOM 5664 C CA . TYR A 1 710 ? 28.808 20.945 -27.876 1.00 53.91 710 TYR A CA 1
ATOM 5665 C C . TYR A 1 710 ? 29.689 20.886 -26.615 1.00 53.91 710 TYR A C 1
ATOM 5667 O O . TYR A 1 710 ? 29.207 20.433 -25.584 1.00 53.91 710 TYR A O 1
ATOM 5675 N N . HIS A 1 711 ? 30.953 21.332 -26.676 1.00 52.81 711 HIS A N 1
ATOM 5676 C CA . HIS A 1 711 ? 31.882 21.379 -25.530 1.00 52.81 711 HIS A CA 1
ATOM 5677 C C . HIS A 1 711 ? 31.999 20.048 -24.758 1.00 52.81 711 HIS A C 1
ATOM 5679 O O . HIS A 1 711 ? 32.229 20.029 -23.551 1.00 52.81 711 HIS A O 1
ATOM 5685 N N . VAL A 1 712 ? 31.834 18.913 -25.446 1.00 51.88 712 VAL A N 1
ATOM 5686 C CA . VAL A 1 712 ? 31.892 17.594 -24.805 1.00 51.88 712 VAL A CA 1
ATOM 5687 C C . VAL A 1 712 ? 33.359 17.252 -24.549 1.00 51.88 712 VAL A C 1
ATOM 5689 O O . VAL A 1 712 ? 34.077 16.832 -25.459 1.00 51.88 712 VAL A O 1
ATOM 5692 N N . ASN A 1 713 ? 33.806 17.470 -23.313 1.00 42.44 713 ASN A N 1
ATOM 5693 C CA . ASN A 1 713 ? 35.182 17.245 -22.892 1.00 42.44 713 ASN A CA 1
ATOM 5694 C C . ASN A 1 713 ? 35.376 15.761 -22.550 1.00 42.44 713 ASN A C 1
ATOM 5696 O O . ASN A 1 713 ? 35.087 15.314 -21.445 1.00 42.44 713 ASN A O 1
ATOM 5700 N N . VAL A 1 714 ? 35.826 14.980 -23.530 1.00 44.94 714 VAL A N 1
ATOM 5701 C CA . VAL A 1 714 ? 36.280 13.603 -23.319 1.00 44.94 714 VAL A CA 1
ATOM 5702 C C . VAL A 1 714 ? 37.729 13.556 -23.759 1.00 44.94 714 VAL A C 1
ATOM 5704 O O . VAL A 1 714 ? 38.014 13.807 -24.934 1.00 44.94 714 VAL A O 1
ATOM 5707 N N . SER A 1 715 ? 38.650 13.270 -22.837 1.00 39.22 715 SER A N 1
ATOM 5708 C CA . SER A 1 715 ? 40.045 13.057 -23.208 1.00 39.22 715 SER A CA 1
ATOM 5709 C C . SER A 1 715 ? 40.092 11.913 -24.226 1.00 39.22 715 SER A C 1
ATOM 5711 O O . SER A 1 715 ? 39.658 10.798 -23.955 1.00 39.22 715 SER A O 1
ATOM 5713 N N . ASN A 1 716 ? 40.590 12.175 -25.438 1.00 44.91 716 ASN A N 1
ATOM 5714 C CA . ASN A 1 716 ? 40.781 11.128 -26.455 1.00 44.91 716 ASN A CA 1
ATOM 57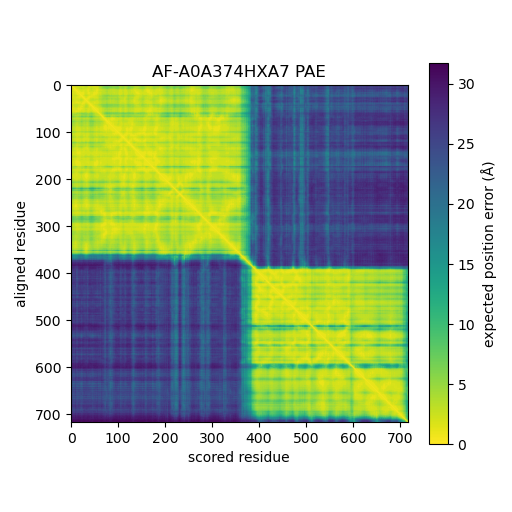15 C C . ASN A 1 716 ? 42.022 10.252 -26.149 1.00 44.91 716 ASN A C 1
ATOM 5717 O O . ASN A 1 716 ? 42.593 9.657 -27.061 1.00 44.91 716 ASN A O 1
ATOM 5721 N N . ARG A 1 717 ? 42.446 10.205 -24.881 1.00 42.97 717 ARG A N 1
ATOM 5722 C CA . ARG A 1 717 ? 43.448 9.312 -24.296 1.00 42.97 717 ARG A CA 1
ATOM 5723 C C . ARG A 1 717 ? 43.018 8.947 -22.879 1.00 42.97 717 ARG A C 1
ATOM 5725 O O . ARG A 1 717 ? 42.548 9.858 -22.153 1.00 42.97 717 ARG A O 1
#

Foldseek 3Di:
DLEQVVCPLLAPQLCLLCLQQPQNQWDFDQDLQQGTDIDGPPVSDPVPRLSVLLGCSNVVVPQWFFFPFKKKWAFPDLVCLQLALFRNPVLLLVLLQLVVQAKEWAWFADQLGAIEIDIDNDPVCSSRRHADDQADYNPDNVLVVVVVRVVVVGQYEYEEAQSNLSSSCSSVVHDDLSYAYEHELDQFHFHSLLVSLVQVVVCVVVVFHWRDKHQRHQPQAFRDGKMWIDGPVDIDIAHLLQALNSVCSVLVLRGRSSQQVPSQLASGGRGQKYKYFQPCCLPPPVVSDDSSHIMMIGGTDPSSVVSCVSSVVRIDMDTDDPVSSCVVSNSNHHGDHHDPSSVCLSVCSVPNCSSVPRDSPPPVLRVVVGPDGSVLSVLCPVPDGHDDLQQAAEEEAEEDAQQVVAQVQALVLVVLANDPSYAYEYQDQQHPDCRLVVLVVSVVVDVSRHYHYDHHLAPQVSRQVSLVPDNGQKYAYDYSNWHWANHLSVVFSSQCVSVVWQKEFEQDAAEPVRPDWDPDKDKDKDALVRQLLCVLQSSHPLARHRMMGRSVLCPPAGFDSLQNASSSNLRSNLSSNSIGMYMYIHTHTIYDYDLPLPDPPQEDDPVNLVSNLVSLVSSVVNDPDDDPSSVLSSLSSNLVSLLVVLLLCVLLVCCVVCVPSNVVSLVSVQPSLCSSVVGPHDPVSNVLSVCSNVPSCVVSVVVVVVCVVVVSDGPND

Secondary structure (DSSP, 8-state):
--SGGGGGGG-----HHHHT-TT--EEEEE-TTS-EEEEE-TTT-----HHHHT-GGG-TTTT-B--SEEEEEEES-HHHHHHSSSSSHHHHHHHHHHHTT-EEEEEEE-TT--EEEEEE-SGGGGGGG-S---S--B-TTHHHHHHHHHHTT--EEEEE-HHHHHHHHHHHTS--TTEEEEEE-----B-HHHHHHHHHHHHHHHTS-EEEEETT--TTTSSSSEEEEEESS-EEEEEGGGSHHHHHHHHTTTB-GGGGG-TTSSS-B-SSEEEEE-TTHHHH-TTT--TT--EEEEE-SHHHHHHHHHHHTTEEEEEE-HHHHHTT-GGGTSPPP--TTHHHHTTTTTSTTHHHHS-----HHHHHHHHS-HHHHHHHTTSSS---HHHH-EEEEEEESS-HHHHHHHHHHHHT-S-SSEEEEEEE-S-SSTHHHHHHHHHHH-TTEEEEE-----HHHHHHHHHHT--SSEEEE--TT-EE-TTHHHHHHHHHHHTT-SEEEES--EETTB-PPPSS---EEE-HHHHHHHHHTT-S-SSS-SEEEESGGGTT----TT--SSHHHHHHHHHHTT-S-EEEE----EEE----TTSTTTS--HHHHHHHHHHHHHHHHH-----HHHHHHHHHHHHHHHHHHHHHHHHHT-TTTSHHHHHHHHHHHHHTTTHHHHSS--HHHHHHHHHHHH-HHHHHHHHHHHHHHTT------

Nearest PDB structures (foldseek):
  5hea-assembly1_A  TM=7.936E-01  e=8.665E-19  Streptococcus parasanguinis FW213
  3bcv-assembly1_B  TM=8.302E-01  e=3.632E-12  Bacteroides fragilis NCTC 9343
  2z86-assembly2_C  TM=5.871E-01  e=1.359E-09  Escherichia coli
  2z86-assembly1_B  TM=4.368E-01  e=8.531E-11  Escherichia coli
  2z86-assembly2_D  TM=4.203E-01  e=5.669E-10  Escherichia coli

pLDDT: mean 90.31, std 13.27, range [34.34, 98.88]